Protein AF-A0A0L9UUV7-F1 (afdb_monomer_lite)

Sequence (716 aa):
MICTVKQPAISIRASDVLLRKGSTLASAKSCSLVVPSSHPREKTVRSLLSVQKPLHLSCVGLGNFVRSSVRRERGDLGTCKAYEAERPEVEGADPSEAAKKVKIGIYFATWWALNVVFNIYNKKVLNAYPYPWLTSTLSLACGSLMMLISWATRIAEPPKTDLEFWKTLLPVAVAHTIGHVAATVSMSKVAVSFTHIIKSGEPAFSVLVSRFLLGETFPVPVYLSLIPIIGGCALAAVTELNFNMIGFMGAMISNLAFVFRNIFSKKGMKGKAVSGMNYYACLSMLSLVILTPFAIAVEGPQMWAIGWQAALSQIGPQFIWWVAAQSIFYHLYNQVSYMSLDEISPLTFSIGNTMKRISVIVSSIIIFHTPVQPVNALGAAIAILGTFLYSQQSLKKIEFNELFFVKPDQSFESRQVQRRAFLDFIEIWIENHIGTVLDKFSLKMSTQQDVGDIIDQCVGFATQRFAFKCRMLESLSLKRCRSSKKFKLGQEETMGLKMLVIDHCCFEFDVFNVNALNLQIFKYFGWMKFNNIEIHSPEIEEADLDFAIEYSYDRHGYPLYNLMKNLSIASILTVCSYVLQVIPSGPEQLRMEHDMSVQHLILNASLHEDEFIGIAFFINSCPMLGCLTIQICPKNYLSDCEEPFYFNITRFWADFLGDCECLRSSLEEVEFDGYRGHRNDNLLLEYLIIRGFVLKNISINLMKDDSGTIMESHSR

pLDDT: mean 74.64, std 23.73, range [20.94, 98.12]

Radius of gyration: 33.84 Å; chains: 1; bounding box: 112×63×82 Å

Secondary structure (DSSP, 8-state):
--------------------------------------------PPPP-----------------------------------PPPPP------HHHHHHHHHHHHHHHHHHHHHHHHHHHHHHHHHHS--HHHHHHHHHHHHHHHHHHHHHTTSSPPP---HHHHHHHHHHHHHHHHHHHHHHHHHHHS-HHHHHHHGGGHHHHHHHHHHHHS-----HHHHHHHHHHHHHHHHHHHT-TT--HHHHHHHHHHHHHHHHHHHHHHHHTTT----HHHHHHHHHHHHHHHHHHHHHHHT-HHHHHHHHHHHHHHH-THHHHHHHHHHHHHHHHHHHHHHHHHHS-HHHHHHHHHHHHHHHHHHHHHHHT----HHHHHHHHHHHHHHHHHHHHTTSEEEEEGGGTS-TTS-HHHHHHHHHHHHHHHHHHHHT---SEEEEEEEE-SS--B-HHHHHHHHHHHTTTTTT--SEEEEEEEES-EESS-EEE--SS-----EEEEES-EE-SSEEEEE-TT--EEEEEE----SEEEEE-TT--EEEEEEPP-SS---THHHHHHHHHHTTT-SEEEEEHHHHHHGGGSS-SSS-SS----SEEEEEE---GGGHHHHHHHHHH-TT--EEEEEE----PPS----SS---GGGHHHH-----HHHHHT--EEEEEEE---HHHHHHHHHHHHH-TT--EEEEEE-B-TTS-B------

Organism: Phaseolus angularis (NCBI:txid3914)

InterPro domains:
  IPR004696 Triose phosphate/phosphoenolpyruvate translocator [TIGR00817] (103-398)
  IPR004853 Sugar phosphate transporter domain [PF03151] (103-391)
  IPR006566 FBD domain [PF08387] (660-700)
  IPR037185 Multidrug transporter EmrE superfamily [SSF103481] (145-238)
  IPR050186 Triose Phosphate/Phosphate Translocator [PTHR11132] (103-394)

Structure (mmCIF, N/CA/C/O backbone):
data_AF-A0A0L9UUV7-F1
#
_entry.id   AF-A0A0L9UUV7-F1
#
loop_
_atom_site.group_PDB
_atom_site.id
_atom_site.type_symbol
_atom_site.label_atom_id
_atom_site.label_alt_id
_atom_site.label_comp_id
_atom_site.label_asym_id
_atom_site.label_entity_id
_atom_site.label_seq_id
_atom_site.pdbx_PDB_ins_code
_atom_site.Cartn_x
_atom_site.Cartn_y
_atom_site.Cartn_z
_atom_site.occupancy
_atom_site.B_iso_or_equiv
_atom_site.auth_seq_id
_atom_site.auth_comp_id
_atom_site.auth_asym_id
_atom_site.auth_atom_id
_atom_site.pdbx_PDB_model_num
ATOM 1 N N . MET A 1 1 ? -39.717 -35.948 3.057 1.00 33.91 1 MET A N 1
ATOM 2 C CA . MET A 1 1 ? -39.368 -37.189 2.322 1.00 33.91 1 MET A CA 1
ATOM 3 C C . MET A 1 1 ? -39.571 -36.929 0.833 1.00 33.91 1 MET A C 1
ATOM 5 O O . MET A 1 1 ? -40.305 -35.999 0.527 1.00 33.91 1 MET A O 1
ATOM 9 N N . ILE A 1 2 ? -38.955 -37.722 -0.055 1.00 22.78 2 ILE A N 1
ATOM 10 C CA . ILE A 1 2 ? -38.692 -37.381 -1.475 1.00 22.78 2 ILE A CA 1
ATOM 11 C C . ILE A 1 2 ? -37.610 -36.285 -1.592 1.00 22.78 2 ILE A C 1
ATOM 13 O O . ILE A 1 2 ? -37.494 -35.414 -0.733 1.00 22.78 2 ILE A O 1
ATOM 17 N N . CYS A 1 3 ? -36.748 -36.408 -2.606 1.00 21.23 3 CYS A N 1
ATOM 18 C CA . CYS A 1 3 ? -35.516 -35.640 -2.787 1.00 21.23 3 CYS A CA 1
ATOM 19 C C . CYS A 1 3 ? -35.274 -35.383 -4.282 1.00 21.23 3 CYS A C 1
ATOM 21 O O . CYS A 1 3 ? -35.416 -36.307 -5.082 1.00 21.23 3 CYS A O 1
ATOM 23 N N . THR A 1 4 ? -34.863 -34.166 -4.649 1.00 22.91 4 THR A N 1
ATOM 24 C CA . THR A 1 4 ? -34.360 -33.833 -5.994 1.00 22.91 4 THR A CA 1
ATOM 25 C C . THR A 1 4 ? -33.329 -32.710 -5.928 1.00 22.91 4 THR A C 1
ATOM 27 O O . THR A 1 4 ? -33.643 -31.607 -5.488 1.00 22.91 4 THR A O 1
ATOM 30 N N . VAL A 1 5 ? -32.125 -32.971 -6.437 1.00 25.36 5 VAL A N 1
ATOM 31 C CA . VAL A 1 5 ? -31.080 -31.966 -6.694 1.00 25.36 5 VAL A CA 1
ATOM 32 C C . VAL A 1 5 ? -31.211 -31.457 -8.132 1.00 25.36 5 VAL A C 1
ATOM 34 O O . VAL A 1 5 ? -31.405 -32.268 -9.039 1.00 25.36 5 VAL A O 1
ATOM 37 N N . LYS A 1 6 ? -31.026 -30.149 -8.369 1.00 23.11 6 LYS A N 1
ATOM 38 C CA . LYS A 1 6 ? -30.594 -29.624 -9.679 1.00 23.11 6 LYS A CA 1
ATOM 39 C C . LYS A 1 6 ? -29.918 -28.250 -9.578 1.00 23.11 6 LYS A C 1
ATOM 41 O O . LYS A 1 6 ? -30.150 -27.502 -8.637 1.00 23.11 6 LYS A O 1
ATOM 46 N N . GLN A 1 7 ? -29.046 -27.979 -10.548 1.00 23.72 7 GLN A N 1
ATOM 47 C CA . GLN A 1 7 ? -28.164 -26.806 -10.655 1.00 23.72 7 GLN A CA 1
ATOM 48 C C . GLN A 1 7 ? -28.731 -25.735 -11.636 1.00 23.72 7 GLN A C 1
ATOM 50 O O . GLN A 1 7 ? -29.814 -25.957 -12.182 1.00 23.72 7 GLN A O 1
ATOM 55 N N . PRO A 1 8 ? -28.098 -24.549 -11.807 1.00 42.44 8 PRO A N 1
ATOM 56 C CA . PRO A 1 8 ? -28.836 -23.300 -12.051 1.00 42.44 8 PRO A CA 1
ATOM 57 C C . PRO A 1 8 ? -28.939 -22.809 -13.510 1.00 42.44 8 PRO A C 1
ATOM 59 O O . PRO A 1 8 ? -28.087 -23.082 -14.350 1.00 42.44 8 PRO A O 1
ATOM 62 N N . ALA A 1 9 ? -29.926 -21.934 -13.733 1.00 23.98 9 ALA A N 1
ATOM 63 C CA . ALA A 1 9 ? -29.961 -20.861 -14.737 1.00 23.98 9 ALA A CA 1
ATOM 64 C C . ALA A 1 9 ? -30.677 -19.662 -14.066 1.00 23.98 9 ALA A C 1
ATOM 66 O O . ALA A 1 9 ? -31.674 -19.869 -13.385 1.00 23.98 9 ALA A O 1
ATOM 67 N N . ILE A 1 10 ? -30.145 -18.437 -13.994 1.00 22.31 10 ILE A N 1
ATOM 68 C CA . ILE A 1 10 ? -29.753 -17.479 -15.049 1.00 22.31 10 ILE A CA 1
ATOM 69 C C . ILE A 1 10 ? -30.965 -16.778 -15.714 1.00 22.31 10 ILE A C 1
ATOM 71 O O . ILE A 1 10 ? -31.383 -17.107 -16.819 1.00 22.31 10 ILE A O 1
ATOM 75 N N . SER A 1 11 ? -31.368 -15.670 -15.066 1.00 21.81 11 SER A N 1
ATOM 76 C CA . SER A 1 11 ? -31.617 -14.335 -15.663 1.00 21.81 11 SER A CA 1
ATOM 77 C C . SER A 1 11 ? -33.036 -13.853 -16.056 1.00 21.81 11 SER A C 1
ATOM 79 O O . SER A 1 11 ? -33.953 -14.625 -16.289 1.00 21.81 11 SER A O 1
ATOM 81 N N . ILE A 1 12 ? -33.113 -12.511 -16.179 1.00 23.08 12 ILE A N 1
ATOM 82 C CA . ILE A 1 12 ? -34.121 -11.654 -16.850 1.00 23.08 12 ILE A CA 1
ATOM 83 C C . ILE A 1 12 ? -35.409 -11.291 -16.064 1.00 23.08 12 ILE A C 1
ATOM 85 O O . ILE A 1 12 ? -36.438 -11.946 -16.138 1.00 23.08 12 ILE A O 1
ATOM 89 N N . ARG A 1 13 ? -35.314 -10.137 -15.373 1.00 22.02 13 ARG A N 1
ATOM 90 C CA . ARG A 1 13 ? -36.185 -8.931 -15.466 1.00 22.02 13 ARG A CA 1
ATOM 91 C C . ARG A 1 13 ? -37.682 -9.096 -15.832 1.00 22.02 13 ARG A C 1
ATOM 93 O O . ARG A 1 13 ? -37.973 -9.456 -16.965 1.00 22.02 13 ARG A O 1
ATOM 100 N N . ALA A 1 14 ? -38.574 -8.510 -15.016 1.00 21.98 14 ALA A N 1
ATOM 101 C CA . ALA A 1 14 ? -39.237 -7.202 -15.267 1.00 21.98 14 ALA A CA 1
ATOM 102 C C . ALA A 1 14 ? -40.644 -7.054 -14.626 1.00 21.98 14 ALA A C 1
ATOM 104 O O . ALA A 1 14 ? -41.488 -7.928 -14.763 1.00 21.98 14 ALA A O 1
ATOM 105 N N . SER A 1 15 ? -40.876 -5.873 -14.041 1.00 23.61 15 SER A N 1
ATOM 106 C CA . SER A 1 15 ? -42.116 -5.068 -14.045 1.00 23.61 15 SER A CA 1
ATOM 107 C C . SER A 1 15 ? -43.490 -5.579 -13.557 1.00 23.61 15 SER A C 1
ATOM 109 O O . SER A 1 15 ? -44.216 -6.245 -14.283 1.00 23.61 15 SER A O 1
ATOM 111 N N . ASP A 1 16 ? -43.900 -4.992 -12.420 1.00 23.80 16 ASP A N 1
ATOM 112 C CA . ASP A 1 16 ? -45.055 -4.069 -12.278 1.00 23.80 16 ASP A CA 1
ATOM 113 C C . ASP A 1 16 ? -46.528 -4.548 -12.429 1.00 23.80 16 ASP A C 1
ATOM 115 O O . ASP A 1 16 ? -46.854 -5.632 -12.890 1.00 23.80 16 ASP A O 1
ATOM 119 N N . VAL A 1 17 ? -47.433 -3.619 -12.068 1.00 24.64 17 VAL A N 1
ATOM 120 C CA . VAL A 1 17 ? -48.881 -3.549 -12.387 1.00 24.64 17 VAL A CA 1
ATOM 121 C C . VAL A 1 17 ? -49.870 -4.349 -11.501 1.00 24.64 17 VAL A C 1
ATOM 123 O O . VAL A 1 17 ? -50.477 -5.330 -11.905 1.00 24.64 17 VAL A O 1
ATOM 126 N N . LEU A 1 18 ? -50.135 -3.782 -10.314 1.00 23.86 18 LEU A N 1
ATOM 127 C CA . LEU A 1 18 ? -51.423 -3.146 -9.935 1.00 23.86 18 LEU A CA 1
ATOM 128 C C . LEU A 1 18 ? -52.793 -3.902 -9.960 1.00 23.86 18 LEU A C 1
ATOM 130 O O . LEU A 1 18 ? -53.205 -4.497 -10.944 1.00 23.86 18 LEU A O 1
ATOM 134 N N . LEU A 1 19 ? -53.607 -3.548 -8.940 1.00 24.14 19 LEU A N 1
ATOM 135 C CA . LEU A 1 19 ? -55.070 -3.262 -8.959 1.00 24.14 19 LEU A CA 1
ATOM 136 C C . LEU A 1 19 ? -56.165 -4.349 -8.691 1.00 24.14 19 LEU A C 1
ATOM 138 O O . LEU A 1 19 ? -56.767 -4.897 -9.603 1.00 24.14 19 LEU A O 1
ATOM 142 N N . ARG A 1 20 ? -56.669 -4.295 -7.435 1.00 23.05 20 ARG A N 1
ATOM 143 C CA . ARG A 1 20 ? -58.051 -3.873 -7.019 1.00 23.05 20 ARG A CA 1
ATOM 144 C C . ARG A 1 20 ? -59.244 -4.871 -6.942 1.00 23.05 20 ARG A C 1
ATOM 146 O O . ARG A 1 20 ? -59.660 -5.430 -7.942 1.00 23.05 20 ARG A O 1
ATOM 153 N N . LYS A 1 21 ? -59.969 -4.756 -5.803 1.00 23.98 21 LYS A N 1
ATOM 154 C CA . LYS A 1 21 ? -61.397 -5.104 -5.506 1.00 23.98 21 LYS A CA 1
ATOM 155 C C . LYS A 1 21 ? -61.805 -6.599 -5.576 1.00 23.98 21 LYS A C 1
ATOM 157 O O . LYS A 1 21 ? -61.312 -7.329 -6.413 1.00 23.98 21 LYS A O 1
ATOM 162 N N . GLY A 1 22 ? -62.750 -7.097 -4.761 1.00 23.89 22 GLY A N 1
ATOM 163 C CA . GLY A 1 22 ? -63.426 -6.526 -3.573 1.00 23.89 22 GLY A CA 1
ATOM 164 C C . GLY A 1 22 ? -64.884 -7.014 -3.382 1.00 23.89 22 GLY A C 1
ATOM 165 O O . GLY A 1 22 ? -65.522 -7.333 -4.378 1.00 23.89 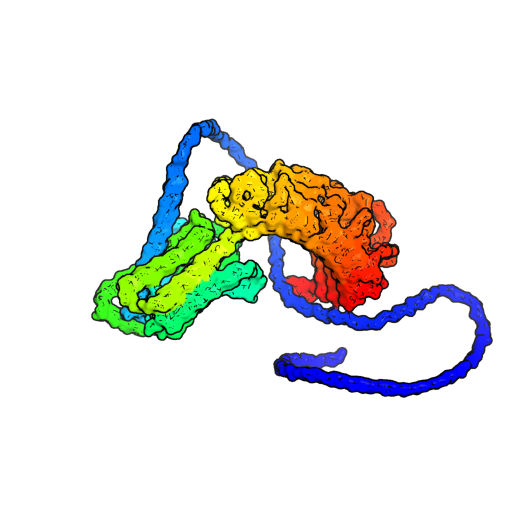22 GLY A O 1
ATOM 166 N N . SER A 1 23 ? -65.422 -6.961 -2.140 1.00 24.38 23 SER A N 1
ATOM 167 C CA . SER A 1 23 ? -66.834 -7.249 -1.712 1.00 24.38 23 SER A CA 1
ATOM 168 C C . SER A 1 23 ? -67.380 -8.678 -1.978 1.00 24.38 23 SER A C 1
ATOM 170 O O . SER A 1 23 ? -66.876 -9.329 -2.878 1.00 24.38 23 SER A O 1
ATOM 172 N N . THR A 1 24 ? -68.390 -9.283 -1.316 1.00 24.44 24 THR A N 1
ATOM 173 C CA . THR A 1 24 ? -69.142 -9.219 -0.010 1.00 24.44 24 THR A CA 1
ATOM 174 C C . THR A 1 24 ? -69.899 -10.596 0.116 1.00 24.44 24 THR A C 1
ATOM 176 O O . THR A 1 24 ? -69.578 -11.479 -0.672 1.00 24.44 24 THR A O 1
ATOM 179 N N . LEU A 1 25 ? -70.854 -10.982 0.996 1.00 24.44 25 LEU A N 1
ATOM 180 C CA . LEU A 1 25 ? -71.700 -10.415 2.079 1.00 24.44 25 LEU A CA 1
ATOM 181 C C . LEU A 1 25 ? -72.246 -11.580 2.978 1.00 24.44 25 LEU A C 1
ATOM 183 O O . LEU A 1 25 ? -72.282 -12.705 2.497 1.00 24.44 25 LEU A O 1
ATOM 187 N N . ALA A 1 26 ? -72.831 -11.278 4.159 1.00 24.34 26 ALA A N 1
ATOM 188 C CA . ALA A 1 26 ? -73.911 -12.050 4.850 1.00 24.34 26 ALA A CA 1
ATOM 189 C C . ALA A 1 26 ? -73.601 -13.467 5.442 1.00 24.34 26 ALA A C 1
ATOM 191 O O . ALA A 1 26 ? -72.656 -14.113 5.020 1.00 24.34 26 ALA A O 1
ATOM 192 N N . SER A 1 27 ? -74.370 -14.055 6.391 1.00 22.86 27 SER A N 1
ATOM 193 C CA . SER A 1 27 ? -75.284 -13.558 7.466 1.00 22.86 27 SER A CA 1
ATOM 194 C C . SER A 1 27 ? -75.764 -14.725 8.391 1.00 22.86 27 SER A C 1
ATOM 196 O O . SER A 1 27 ? -75.700 -15.873 7.972 1.00 22.86 27 SER A O 1
ATOM 198 N N . ALA A 1 28 ? -76.346 -14.405 9.569 1.00 24.47 28 ALA A N 1
ATOM 199 C CA . ALA A 1 28 ? -77.251 -15.226 10.429 1.00 24.47 28 ALA A CA 1
ATOM 200 C C . ALA A 1 28 ? -76.646 -16.421 11.245 1.00 24.47 28 ALA A C 1
ATOM 202 O O . ALA A 1 28 ? -75.932 -17.245 10.696 1.00 24.47 28 ALA A O 1
ATOM 203 N N . LYS A 1 29 ? -76.732 -16.456 12.600 1.00 23.45 29 LYS A N 1
ATOM 204 C CA . LYS A 1 29 ? -77.817 -16.936 13.532 1.00 23.45 29 LYS A CA 1
ATOM 205 C C . LYS A 1 29 ? -77.950 -18.481 13.643 1.00 23.45 29 LYS A C 1
ATOM 207 O O . LYS A 1 29 ? -77.849 -19.140 12.624 1.00 23.45 29 LYS A O 1
ATOM 212 N N . SER A 1 30 ? -78.284 -19.128 14.780 1.00 23.23 30 SER A N 1
ATOM 213 C CA . SER A 1 30 ? -78.363 -18.761 16.226 1.00 23.23 30 SER A CA 1
ATOM 214 C C . SER A 1 30 ? -78.761 -19.989 17.098 1.00 23.23 30 SER A C 1
ATOM 216 O O . SER A 1 30 ? -79.446 -20.859 16.570 1.00 23.23 30 SER A O 1
ATOM 218 N N . CYS A 1 31 ? -78.502 -19.963 18.425 1.00 21.73 31 CYS A N 1
ATOM 219 C CA . CYS A 1 31 ? -79.098 -20.827 19.493 1.00 21.73 31 CYS A CA 1
ATOM 220 C C . CYS A 1 31 ? -78.711 -22.337 19.538 1.00 21.73 31 CYS A C 1
ATOM 222 O O . CYS A 1 31 ? -78.297 -22.879 18.524 1.00 21.73 31 CYS A O 1
ATOM 224 N N . SER A 1 32 ? -78.907 -23.122 20.624 1.00 21.05 32 SER A N 1
ATOM 225 C CA . SER A 1 32 ? -78.735 -22.986 22.110 1.00 21.05 32 SER A CA 1
ATOM 226 C C . SER A 1 32 ? -79.235 -24.282 22.825 1.00 21.05 32 SER A C 1
ATOM 228 O O . SER A 1 32 ? -79.938 -25.034 22.160 1.00 21.05 32 SER A O 1
ATOM 230 N N . LEU A 1 33 ? -79.010 -24.463 24.155 1.00 22.95 33 LEU A N 1
ATOM 231 C CA . LEU A 1 33 ? -79.447 -25.582 25.071 1.00 22.95 33 LEU A CA 1
ATOM 232 C C . LEU A 1 33 ? -78.443 -26.763 25.214 1.00 22.95 33 LEU A C 1
ATOM 234 O O . LEU A 1 33 ? -77.763 -27.072 24.245 1.00 22.95 33 LEU A O 1
ATOM 238 N N . VAL A 1 34 ? -78.313 -27.505 26.338 1.00 23.55 34 VAL A N 1
ATOM 239 C CA . VAL A 1 34 ? -78.544 -27.249 27.794 1.00 23.55 34 VAL A CA 1
ATOM 240 C C . VAL A 1 34 ? -77.685 -28.235 28.640 1.00 23.55 34 VAL A C 1
ATOM 242 O O . VAL A 1 34 ? -77.139 -29.187 28.090 1.00 23.55 34 VAL A O 1
ATOM 245 N N . VAL A 1 35 ? -77.544 -28.021 29.958 1.00 22.27 35 VAL A N 1
ATOM 246 C CA . VAL A 1 35 ? -76.655 -28.782 30.882 1.00 22.27 35 VAL A CA 1
ATOM 247 C C . VAL A 1 35 ? -77.440 -29.711 31.835 1.00 22.27 35 VAL A C 1
ATOM 249 O O . VAL A 1 35 ? -78.547 -29.356 32.239 1.00 22.27 35 VAL A O 1
ATOM 252 N N . PRO A 1 36 ? -76.854 -30.847 32.271 1.00 25.67 36 PRO A N 1
ATOM 253 C CA . PRO A 1 36 ? -76.901 -31.235 33.692 1.00 25.67 36 PRO A CA 1
ATOM 254 C C . PRO A 1 36 ? -75.514 -31.559 34.303 1.00 25.67 36 PRO A C 1
ATOM 256 O O . PRO A 1 36 ? -74.501 -31.648 33.615 1.00 25.67 36 PRO A O 1
ATOM 259 N N . SER A 1 37 ? -75.467 -31.672 35.634 1.00 21.55 37 SER A N 1
ATOM 260 C CA . SER A 1 37 ? -74.282 -31.455 36.485 1.00 21.55 37 SER A CA 1
ATOM 261 C C . SER A 1 37 ? -73.546 -32.700 37.011 1.00 21.55 37 SER A C 1
ATOM 263 O O . SER A 1 37 ? -74.198 -33.641 37.457 1.00 21.55 37 SER A O 1
ATOM 265 N N . SER A 1 38 ? -72.223 -32.587 37.211 1.00 23.16 38 SER A N 1
ATOM 266 C CA . SER A 1 38 ? -71.515 -33.184 38.368 1.00 23.16 38 SER A CA 1
ATOM 267 C C . SER A 1 38 ? -70.151 -32.514 38.639 1.00 23.16 38 SER A C 1
ATOM 269 O O . SER A 1 38 ? -69.348 -32.353 37.723 1.00 23.16 38 SER A O 1
ATOM 271 N N . HIS A 1 39 ? -69.873 -32.159 39.897 1.00 23.72 39 HIS A N 1
ATOM 272 C CA . HIS A 1 39 ? -68.614 -31.578 40.409 1.00 23.72 39 HIS A CA 1
ATOM 273 C C . HIS A 1 39 ? -67.794 -32.632 41.202 1.00 23.72 39 HIS A C 1
ATOM 275 O O . HIS A 1 39 ? -68.376 -33.640 41.601 1.00 23.72 39 HIS A O 1
ATOM 281 N N . PRO A 1 40 ? -66.535 -32.365 41.625 1.00 35.56 40 PRO A N 1
ATOM 282 C CA . PRO A 1 40 ? -65.470 -31.579 40.975 1.00 35.56 40 PRO A CA 1
ATOM 283 C C . PRO A 1 40 ? -64.061 -32.232 41.087 1.00 35.56 40 PRO A C 1
ATOM 285 O O . PRO A 1 40 ? -63.815 -33.035 41.986 1.00 35.56 40 PRO A O 1
ATOM 288 N N . ARG A 1 41 ? -63.073 -31.761 40.302 1.00 21.89 41 ARG A N 1
ATOM 289 C CA . ARG A 1 41 ? -61.694 -31.528 40.801 1.00 21.89 41 ARG A CA 1
ATOM 290 C C . ARG A 1 41 ? -60.852 -30.632 39.876 1.00 21.89 41 ARG A C 1
ATOM 292 O O . ARG A 1 41 ? -61.107 -30.519 38.684 1.00 21.89 41 ARG A O 1
ATOM 299 N N . GLU A 1 42 ? -59.892 -29.969 40.511 1.00 23.45 42 GLU A N 1
ATOM 300 C CA . GLU A 1 42 ? -58.816 -29.097 40.000 1.00 23.45 42 GLU A CA 1
ATOM 301 C C . GLU A 1 42 ? -57.889 -29.800 38.972 1.00 23.45 42 GLU A C 1
ATOM 303 O O . GLU A 1 42 ? -57.904 -31.026 38.928 1.00 23.45 42 GLU A O 1
ATOM 308 N N . LYS A 1 43 ? -57.002 -29.188 38.157 1.00 21.86 43 LYS A N 1
ATOM 309 C CA . LYS A 1 43 ? -56.458 -27.816 37.888 1.00 21.86 43 LYS A CA 1
ATOM 310 C C . LYS A 1 43 ? -55.704 -27.921 36.520 1.00 21.86 43 LYS A C 1
ATOM 312 O O . LYS A 1 43 ? -55.369 -29.039 36.144 1.00 21.86 43 LYS A O 1
ATOM 317 N N . THR A 1 44 ? -55.365 -26.927 35.682 1.00 23.03 44 THR A N 1
ATOM 318 C CA . THR A 1 44 ? -55.431 -25.443 35.629 1.00 23.03 44 THR A CA 1
ATOM 319 C C . THR A 1 44 ? -55.604 -25.024 34.142 1.00 23.03 44 THR A C 1
ATOM 321 O O . THR A 1 44 ? -55.313 -25.818 33.249 1.00 23.03 44 THR A O 1
ATOM 324 N N . VAL A 1 45 ? -56.037 -23.791 33.838 1.00 22.06 45 VAL A N 1
ATOM 325 C CA . VAL A 1 45 ? -56.207 -23.277 32.455 1.00 22.06 45 VAL A CA 1
ATOM 326 C C . VAL A 1 45 ? -54.883 -22.808 31.821 1.00 22.06 45 VAL A C 1
ATOM 328 O O . VAL A 1 45 ? -54.112 -22.094 32.456 1.00 22.06 45 VAL A O 1
ATOM 331 N N . ARG A 1 46 ? -54.660 -23.140 30.537 1.00 21.36 46 ARG A N 1
ATOM 332 C CA . ARG A 1 46 ? -53.685 -22.471 29.649 1.00 21.36 46 ARG A CA 1
ATOM 333 C C . ARG A 1 46 ? -54.380 -21.354 28.865 1.00 21.36 46 ARG A C 1
ATOM 335 O O . ARG A 1 46 ? -55.373 -21.628 28.193 1.00 21.36 46 ARG A O 1
ATOM 342 N N . SER A 1 47 ? -53.840 -20.139 28.878 1.00 23.69 47 SER A N 1
ATOM 343 C CA . SER A 1 47 ? -54.220 -19.074 27.942 1.00 23.69 47 SER A CA 1
ATOM 344 C C . SER A 1 47 ? -53.400 -19.184 26.651 1.00 23.69 47 SER A C 1
ATOM 346 O O . SER A 1 47 ? -52.174 -19.139 26.674 1.00 23.69 47 SER A O 1
ATOM 348 N N . LEU A 1 48 ? -54.083 -19.320 25.513 1.00 21.91 48 LEU A N 1
ATOM 349 C CA . LEU A 1 48 ? -53.489 -19.179 24.183 1.00 21.91 48 LEU A CA 1
ATOM 350 C C . LEU A 1 48 ? -53.725 -17.749 23.692 1.00 21.91 48 LEU A C 1
ATOM 352 O O . LEU A 1 48 ? -54.875 -17.332 23.559 1.00 21.91 48 LEU A O 1
ATOM 356 N N . LEU A 1 49 ? -52.650 -17.027 23.379 1.00 23.14 49 LEU A N 1
ATOM 357 C CA . LEU A 1 49 ? -52.698 -15.802 22.583 1.00 23.14 49 LEU A CA 1
ATOM 358 C C . LEU A 1 49 ? -51.917 -16.033 21.290 1.00 23.14 49 LEU A C 1
ATOM 360 O O . LEU A 1 49 ? -50.817 -16.577 21.303 1.00 23.14 49 LEU A O 1
ATOM 364 N N . SER A 1 50 ? -52.530 -15.663 20.168 1.00 23.95 50 SER A N 1
ATOM 365 C CA . SER A 1 50 ? -51.976 -15.842 18.828 1.00 23.95 50 SER A CA 1
ATOM 366 C C . SER A 1 50 ? -51.563 -14.490 18.264 1.00 23.95 50 SER A C 1
ATOM 368 O O . SER A 1 50 ? -52.383 -13.576 18.194 1.00 23.95 50 SER A O 1
ATOM 370 N N . VAL A 1 51 ? -50.310 -14.386 17.826 1.00 26.62 51 VAL A N 1
ATOM 371 C CA . VAL A 1 51 ? -49.801 -13.257 17.042 1.00 26.62 51 VAL A CA 1
ATOM 372 C C . VAL A 1 51 ? -49.335 -13.805 15.696 1.00 26.62 51 VAL A C 1
ATOM 374 O O . VAL A 1 51 ? -48.584 -14.777 15.642 1.00 26.62 51 VAL A O 1
ATOM 377 N N . GLN A 1 52 ? -49.816 -13.216 14.600 1.00 25.45 52 GLN A N 1
ATOM 378 C CA . GLN A 1 52 ? -49.467 -13.622 13.238 1.00 25.45 52 GLN A CA 1
ATOM 379 C C . GLN A 1 52 ? -48.651 -12.538 12.528 1.00 25.45 52 GLN A C 1
ATOM 381 O O . GLN A 1 52 ? -49.203 -11.494 12.176 1.00 25.45 52 GLN A O 1
ATOM 386 N N . LYS A 1 53 ? -47.388 -12.849 12.214 1.00 26.36 53 LYS A N 1
ATOM 387 C CA . LYS A 1 53 ? -46.719 -12.572 10.924 1.00 26.36 53 LYS A CA 1
ATOM 388 C C . LYS A 1 53 ? -45.350 -13.277 10.878 1.00 26.36 53 LYS A C 1
ATOM 390 O O . LYS A 1 53 ? -44.770 -13.504 11.935 1.00 26.36 53 LYS A O 1
ATOM 395 N N . PRO A 1 54 ? -44.861 -13.686 9.692 1.00 28.42 54 PRO A N 1
ATOM 396 C CA . PRO A 1 54 ? -43.623 -14.452 9.574 1.00 28.42 54 PRO A CA 1
ATOM 397 C C . PRO A 1 54 ? -42.380 -13.553 9.527 1.00 28.42 54 PRO A C 1
ATOM 399 O O . PRO A 1 54 ? -42.341 -12.576 8.781 1.00 28.42 54 PRO A O 1
ATOM 402 N N . LEU A 1 55 ? -41.349 -13.948 10.273 1.00 25.44 55 LEU A N 1
ATOM 403 C CA . LEU A 1 55 ? -39.989 -13.412 10.186 1.00 25.44 55 LEU A CA 1
ATOM 404 C C . LEU A 1 55 ? -39.197 -14.139 9.087 1.00 25.44 55 LEU A C 1
ATOM 406 O O . LEU A 1 55 ? -39.381 -15.339 8.874 1.00 25.44 55 LEU A O 1
ATOM 410 N N . HIS A 1 56 ? -38.307 -13.422 8.397 1.00 24.80 56 HIS A N 1
ATOM 411 C CA . HIS A 1 56 ? -37.494 -13.951 7.297 1.00 24.80 56 HIS A CA 1
ATOM 412 C C . HIS A 1 56 ? -36.018 -14.079 7.703 1.00 24.80 56 HIS A C 1
ATOM 414 O O . HIS A 1 56 ? -35.253 -13.129 7.583 1.00 24.80 56 HIS A O 1
ATOM 420 N N . LEU A 1 57 ? -35.600 -15.278 8.118 1.00 24.84 57 LEU A N 1
ATOM 421 C CA . LEU A 1 57 ? -34.179 -15.601 8.287 1.00 24.84 57 LEU A CA 1
ATOM 422 C C . LEU A 1 57 ? -33.499 -15.810 6.923 1.00 24.84 57 LEU A C 1
ATOM 424 O O . LEU A 1 57 ? -34.039 -16.480 6.039 1.00 24.84 57 LEU A O 1
ATOM 428 N N . SER A 1 58 ? -32.261 -15.332 6.789 1.00 23.70 58 SER A N 1
ATOM 429 C CA . SER A 1 58 ? -31.347 -15.704 5.703 1.00 23.70 58 SER A CA 1
ATOM 430 C C . SER A 1 58 ? -29.907 -15.676 6.205 1.00 23.70 58 SER A C 1
ATOM 432 O O . SER A 1 58 ? -29.539 -14.731 6.890 1.00 23.70 58 SER A O 1
ATOM 434 N N . CYS A 1 59 ? -29.090 -16.676 5.861 1.00 23.14 59 CYS A N 1
ATOM 435 C CA . CYS A 1 59 ? -27.728 -16.793 6.385 1.00 23.14 59 CYS A CA 1
ATOM 436 C C . CYS A 1 59 ? -26.713 -17.111 5.272 1.00 23.14 59 CYS A C 1
ATOM 438 O O . CYS A 1 59 ? -26.918 -18.022 4.470 1.00 23.14 59 CYS A O 1
ATOM 440 N N . VAL A 1 60 ? -25.591 -16.387 5.255 1.00 25.03 60 VAL A N 1
ATOM 441 C CA . VAL A 1 60 ? -24.453 -16.529 4.318 1.00 25.03 60 VAL A CA 1
ATOM 442 C C . VAL A 1 60 ? -23.165 -16.683 5.146 1.00 25.03 60 VAL A C 1
ATOM 444 O O . VAL A 1 60 ? -23.179 -16.382 6.339 1.00 25.03 60 VAL A O 1
ATOM 447 N N . GLY A 1 61 ? -22.062 -17.234 4.622 1.00 23.73 61 GLY A N 1
ATOM 448 C CA . GLY A 1 61 ? -20.835 -17.335 5.430 1.00 23.73 61 GLY A CA 1
ATOM 449 C C . GLY A 1 61 ? -19.555 -17.812 4.742 1.00 23.73 61 GLY A C 1
ATOM 450 O O . GLY A 1 61 ? -19.591 -18.336 3.634 1.00 23.73 61 GLY A O 1
ATOM 451 N N . LEU A 1 62 ? -18.466 -17.592 5.484 1.00 23.59 62 LEU A N 1
ATOM 452 C CA . LEU A 1 62 ? -17.052 -18.016 5.430 1.00 23.59 62 LEU A CA 1
ATOM 453 C C . LEU A 1 62 ? -16.536 -17.672 6.866 1.00 23.59 62 LEU A C 1
ATOM 455 O O . LEU A 1 62 ? -17.021 -16.687 7.419 1.00 23.59 62 LEU A O 1
ATOM 459 N N . GLY A 1 63 ? -15.667 -18.390 7.591 1.00 24.64 63 GLY A N 1
ATOM 460 C CA . GLY A 1 63 ? -14.588 -19.323 7.229 1.00 24.64 63 GLY A CA 1
ATOM 461 C C . GLY A 1 63 ? -13.288 -18.540 6.961 1.00 24.64 63 GLY A C 1
ATOM 462 O O . GLY A 1 63 ? -13.295 -17.694 6.070 1.00 24.64 63 GLY A O 1
ATOM 463 N N . ASN A 1 64 ? -12.138 -18.726 7.628 1.00 25.12 64 ASN A N 1
ATOM 464 C CA . ASN A 1 64 ? -11.638 -19.712 8.617 1.00 25.12 64 ASN A CA 1
ATOM 465 C C . ASN A 1 64 ? -10.332 -19.134 9.239 1.00 25.12 64 ASN A C 1
ATOM 467 O O . ASN A 1 64 ? -9.624 -18.465 8.482 1.00 25.12 64 ASN A O 1
ATOM 471 N N . PHE A 1 65 ? -9.947 -19.407 10.503 1.00 20.94 65 PHE A N 1
ATOM 472 C CA . PHE A 1 65 ? -8.521 -19.665 10.845 1.00 20.94 65 PHE A CA 1
ATOM 473 C C . PHE A 1 65 ? -8.242 -20.267 12.247 1.00 20.94 65 PHE A C 1
ATOM 475 O O . PHE A 1 65 ? -8.242 -19.578 13.270 1.00 20.94 65 PHE A O 1
ATOM 482 N N . VAL A 1 66 ? -7.801 -21.531 12.254 1.00 25.27 66 VAL A N 1
ATOM 483 C CA . VAL A 1 66 ? -7.354 -22.301 13.437 1.00 25.27 66 VAL A CA 1
ATOM 484 C C . VAL A 1 66 ? -6.025 -21.801 14.044 1.00 25.27 66 VAL A C 1
ATOM 486 O O . VAL A 1 66 ? -5.112 -21.363 13.340 1.00 25.27 66 VAL A O 1
ATOM 489 N N . ARG A 1 67 ? -5.861 -21.972 15.368 1.00 22.06 67 ARG A N 1
ATOM 490 C CA . ARG A 1 67 ? -4.630 -21.715 16.149 1.00 22.06 67 ARG A CA 1
ATOM 491 C C . ARG A 1 67 ? -4.133 -22.984 16.862 1.00 22.06 67 ARG A C 1
ATOM 493 O O . ARG A 1 67 ? -4.933 -23.711 17.440 1.00 22.06 67 ARG A O 1
ATOM 500 N N . SER A 1 68 ? -2.816 -23.207 16.907 1.00 21.34 68 SER A N 1
ATOM 501 C CA . SER A 1 68 ? -2.172 -24.283 17.686 1.00 21.34 68 SER A CA 1
ATOM 502 C C . SER A 1 68 ? -1.310 -23.749 18.846 1.00 21.34 68 SER A C 1
ATOM 504 O O . SER A 1 68 ? -1.005 -22.557 18.928 1.00 21.34 68 SER A O 1
ATOM 506 N N . SER A 1 69 ? -0.966 -24.629 19.791 1.00 22.31 69 SER A N 1
ATOM 507 C CA . SER A 1 69 ? -0.316 -24.321 21.075 1.00 22.31 69 SER A CA 1
ATOM 508 C C . SER A 1 69 ? 1.001 -25.092 21.267 1.00 22.31 69 SER A C 1
ATOM 510 O O . SER A 1 69 ? 1.259 -26.030 20.519 1.00 22.31 69 SER A O 1
ATOM 512 N N . VAL A 1 70 ? 1.812 -24.712 22.276 1.00 22.77 70 VAL A N 1
ATOM 513 C CA . VAL A 1 70 ? 2.412 -25.598 23.318 1.00 22.77 70 VAL A CA 1
ATOM 514 C C . VAL A 1 70 ? 3.537 -24.897 24.124 1.00 22.77 70 VAL A C 1
ATOM 516 O O . VAL A 1 70 ? 4.433 -24.298 23.548 1.00 22.77 70 VAL A O 1
ATOM 519 N N . ARG A 1 71 ? 3.444 -25.035 25.463 1.00 21.25 71 ARG A N 1
ATOM 520 C CA . ARG A 1 71 ? 4.428 -24.967 26.588 1.00 21.25 71 ARG A CA 1
ATOM 521 C C . ARG A 1 71 ? 5.594 -23.944 26.666 1.00 21.25 71 ARG A C 1
ATOM 523 O O . ARG A 1 71 ? 6.143 -23.444 25.698 1.00 21.25 71 ARG A O 1
ATOM 530 N N . ARG A 1 72 ? 5.984 -23.698 27.930 1.00 21.64 72 ARG A N 1
ATOM 531 C CA . ARG A 1 72 ? 7.193 -23.006 28.425 1.00 21.64 72 ARG A CA 1
ATOM 532 C C . ARG A 1 72 ? 8.082 -24.007 29.178 1.00 21.64 72 ARG A C 1
ATOM 534 O O . ARG A 1 72 ? 7.533 -24.912 29.802 1.00 21.64 72 ARG A O 1
ATOM 541 N N . GLU A 1 73 ? 9.381 -23.727 29.268 1.00 23.02 73 GLU A N 1
ATOM 542 C CA . GLU A 1 73 ? 10.279 -24.197 30.345 1.00 23.02 73 GLU A CA 1
ATOM 543 C C . GLU A 1 73 ? 11.081 -23.006 30.923 1.00 23.02 73 GLU A C 1
ATOM 545 O O . GLU A 1 73 ? 10.868 -21.865 30.498 1.00 23.02 73 GLU A O 1
ATOM 550 N N . ARG A 1 74 ? 11.895 -23.220 31.971 1.00 23.70 74 ARG A N 1
ATOM 551 C CA . ARG A 1 74 ? 12.396 -22.155 32.867 1.00 23.70 74 ARG A CA 1
ATOM 552 C C . ARG A 1 74 ? 13.781 -22.485 33.454 1.00 23.70 74 ARG A C 1
ATOM 554 O O . ARG A 1 74 ? 13.972 -23.595 33.932 1.00 23.70 74 ARG A O 1
ATOM 561 N N . GLY A 1 75 ? 14.679 -21.497 33.489 1.00 22.62 75 GLY A N 1
ATOM 562 C CA . GLY A 1 75 ? 16.063 -21.588 33.996 1.00 22.62 75 GLY A CA 1
ATOM 563 C C . GLY A 1 75 ? 17.046 -20.943 33.000 1.00 22.62 75 GLY A C 1
ATOM 564 O O . GLY A 1 75 ? 16.761 -20.946 31.807 1.00 22.62 75 GLY A O 1
ATOM 565 N N . ASP A 1 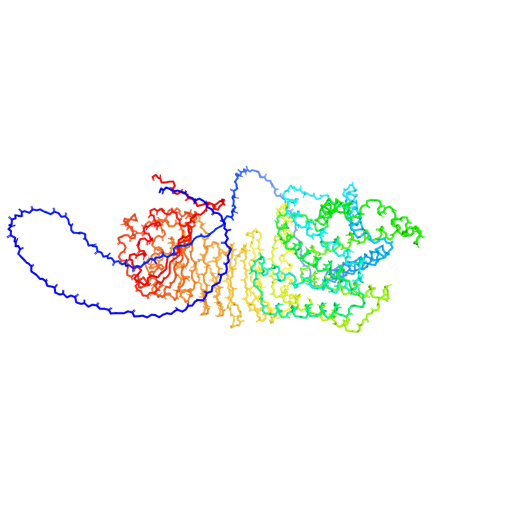76 ? 18.167 -20.332 33.392 1.00 23.47 76 ASP A N 1
ATOM 566 C CA . ASP A 1 76 ? 18.728 -20.145 34.743 1.00 23.47 76 ASP A CA 1
ATOM 567 C C . ASP A 1 76 ? 19.483 -18.788 34.865 1.00 23.47 76 ASP A C 1
ATOM 569 O O . ASP A 1 76 ? 19.481 -17.983 33.930 1.00 23.47 76 ASP A O 1
ATOM 573 N N . LEU A 1 77 ? 20.061 -18.493 36.033 1.00 26.14 77 LEU A N 1
ATOM 574 C CA . LEU A 1 77 ? 20.573 -17.181 36.458 1.00 26.14 77 LEU A CA 1
ATOM 575 C C . LEU A 1 77 ? 22.001 -16.854 35.949 1.00 26.14 77 LEU A C 1
ATOM 577 O O . LEU A 1 77 ? 22.870 -17.721 35.925 1.00 26.14 77 LEU A O 1
ATOM 581 N N . GLY A 1 78 ? 22.283 -15.581 35.612 1.00 25.23 78 GLY A N 1
ATOM 582 C CA . GLY A 1 78 ? 23.583 -15.148 35.061 1.00 25.23 78 GLY A CA 1
ATOM 583 C C . GLY A 1 78 ? 24.004 -13.709 35.415 1.00 25.23 78 GLY A C 1
ATOM 584 O O . GLY A 1 78 ? 23.564 -12.754 34.790 1.00 25.23 78 GLY A O 1
ATOM 585 N N . THR A 1 79 ? 24.883 -13.596 36.414 1.00 23.17 79 THR A N 1
ATOM 586 C CA . THR A 1 79 ? 25.613 -12.423 36.962 1.00 23.17 79 THR A CA 1
ATOM 587 C C . THR A 1 79 ? 25.808 -11.151 36.110 1.00 23.17 79 THR A C 1
ATOM 589 O O . THR A 1 79 ? 26.267 -11.205 34.971 1.00 23.17 79 THR A O 1
ATOM 592 N N . CYS A 1 80 ? 25.647 -9.990 36.759 1.00 22.20 80 CYS A N 1
ATOM 593 C CA . CYS A 1 80 ? 25.906 -8.646 36.225 1.00 22.20 80 CYS A CA 1
ATOM 594 C C . CYS A 1 80 ? 27.401 -8.298 36.044 1.00 22.20 80 CYS A C 1
ATOM 596 O O . CYS A 1 80 ? 28.255 -8.759 36.802 1.00 22.20 80 CYS A O 1
ATOM 598 N N . LYS A 1 81 ? 27.683 -7.326 35.163 1.00 25.34 81 LYS A N 1
ATOM 599 C CA . LYS A 1 81 ? 28.809 -6.380 35.289 1.00 25.34 81 LYS A CA 1
ATOM 600 C C . LYS A 1 81 ? 28.323 -4.967 34.966 1.00 25.34 81 LYS A C 1
ATOM 602 O O . LYS A 1 81 ? 27.532 -4.797 34.045 1.00 25.34 81 LYS A O 1
ATOM 607 N N . ALA A 1 82 ? 28.784 -3.980 35.729 1.00 23.67 82 ALA A N 1
ATOM 608 C CA . ALA A 1 82 ? 28.518 -2.567 35.473 1.00 23.67 82 ALA A CA 1
ATOM 609 C C . ALA A 1 82 ? 29.628 -1.945 34.609 1.00 23.67 82 ALA A C 1
ATOM 611 O O . ALA A 1 82 ? 30.757 -2.438 34.598 1.00 23.67 82 ALA A O 1
ATOM 612 N N . TYR A 1 83 ? 29.304 -0.842 33.937 1.00 26.11 83 TYR A N 1
ATOM 613 C CA . TYR A 1 83 ? 30.272 0.116 33.409 1.00 26.11 83 TYR A CA 1
ATOM 614 C C . TYR A 1 83 ? 29.770 1.538 33.697 1.00 26.11 83 TYR A C 1
ATOM 616 O O . TYR A 1 83 ? 28.587 1.728 33.988 1.00 26.11 83 TYR A O 1
ATOM 624 N N . GLU A 1 84 ? 30.684 2.501 33.723 1.00 27.08 84 GLU A N 1
ATOM 625 C CA . GLU A 1 84 ? 30.487 3.795 34.380 1.00 27.08 84 GLU A CA 1
ATOM 626 C C . GLU A 1 84 ? 29.799 4.839 33.484 1.00 27.08 84 GLU A C 1
ATOM 628 O O . GLU A 1 84 ? 29.666 4.663 32.272 1.00 27.08 84 GLU A O 1
ATOM 633 N N . ALA A 1 85 ? 29.315 5.919 34.104 1.00 23.52 85 ALA A N 1
ATOM 634 C CA . ALA A 1 85 ? 28.604 7.001 33.431 1.00 23.52 85 ALA A CA 1
ATOM 635 C C . ALA A 1 85 ? 29.503 8.233 33.261 1.00 23.52 85 ALA A C 1
ATOM 637 O O . ALA A 1 85 ? 30.015 8.771 34.245 1.00 23.52 85 ALA A O 1
ATOM 638 N N . GLU A 1 86 ? 29.628 8.721 32.027 1.00 25.33 86 GLU A N 1
ATOM 639 C CA . GLU A 1 86 ? 30.248 10.013 31.721 1.00 25.33 86 GLU A CA 1
ATOM 640 C C . GLU A 1 86 ? 29.191 11.127 31.611 1.00 25.33 86 GLU A C 1
ATOM 642 O O . GLU A 1 86 ? 27.995 10.873 31.441 1.00 25.33 86 GLU A O 1
ATOM 647 N N . ARG A 1 87 ? 29.623 12.381 31.785 1.00 25.22 87 ARG A N 1
ATOM 648 C CA . ARG A 1 87 ? 28.742 13.561 31.825 1.00 25.22 87 ARG A CA 1
ATOM 649 C C . ARG A 1 87 ? 28.450 14.105 30.419 1.00 25.22 87 ARG A C 1
ATOM 651 O O . ARG A 1 87 ? 29.315 14.005 29.555 1.00 25.22 87 ARG A O 1
ATOM 658 N N . PRO A 1 88 ? 27.296 14.763 30.204 1.00 25.73 88 PRO A N 1
ATOM 659 C CA . PRO A 1 88 ? 27.073 15.558 29.002 1.00 25.73 88 PRO A CA 1
ATOM 660 C C . PRO A 1 88 ? 27.888 16.861 29.047 1.00 25.73 88 PRO A C 1
ATOM 662 O O . PRO A 1 88 ? 27.915 17.539 30.077 1.00 25.73 88 PRO A O 1
ATOM 665 N N . GLU A 1 89 ? 28.482 17.244 27.916 1.00 24.59 89 GLU A N 1
ATOM 666 C CA . GLU A 1 89 ? 29.007 18.595 27.691 1.00 24.59 89 GLU A CA 1
ATOM 667 C C . GLU A 1 89 ? 28.184 19.342 26.628 1.00 24.59 89 GLU A C 1
ATOM 669 O O . GLU A 1 89 ? 27.768 18.774 25.623 1.00 24.59 89 GLU A O 1
ATOM 674 N N . VAL A 1 90 ? 27.952 20.618 26.946 1.00 29.16 90 VAL A N 1
ATOM 675 C CA . VAL A 1 90 ? 27.399 21.773 26.209 1.00 29.16 90 VAL A CA 1
ATOM 676 C C . VAL A 1 90 ? 27.007 21.607 24.726 1.00 29.16 90 VAL A C 1
ATOM 678 O O . VAL A 1 90 ? 27.771 21.145 23.885 1.00 29.16 90 VAL A O 1
ATOM 681 N N . GLU A 1 91 ? 25.830 22.151 24.402 1.00 37.31 91 GLU A N 1
ATOM 682 C CA . GLU A 1 91 ? 25.231 22.217 23.065 1.00 37.31 91 GLU A CA 1
ATOM 683 C C . GLU A 1 91 ? 26.119 22.886 21.995 1.00 37.31 91 GLU A C 1
ATOM 685 O O . GLU A 1 91 ? 26.607 24.008 22.152 1.00 37.31 91 GLU A O 1
ATOM 690 N N . GLY A 1 92 ? 26.211 22.236 20.835 1.00 28.05 92 GLY A N 1
ATOM 691 C CA . GLY A 1 92 ? 26.687 22.807 19.576 1.00 28.05 92 GLY A CA 1
ATOM 692 C C . GLY A 1 92 ? 25.942 22.154 18.410 1.00 28.05 92 GLY A C 1
ATOM 693 O O . GLY A 1 92 ? 25.590 20.980 18.489 1.00 28.05 92 GLY A O 1
ATOM 694 N N . ALA A 1 93 ? 25.654 22.905 17.341 1.00 36.97 93 ALA A N 1
ATOM 695 C CA . ALA A 1 93 ? 24.819 22.413 16.239 1.00 36.97 93 ALA A CA 1
ATOM 696 C C . ALA A 1 93 ? 25.444 21.180 15.551 1.00 36.97 93 ALA A C 1
ATOM 698 O O . ALA A 1 93 ? 26.515 21.273 14.949 1.00 36.97 93 ALA A O 1
ATOM 699 N N . ASP A 1 94 ? 24.766 20.035 15.655 1.00 33.19 94 ASP A N 1
ATOM 700 C CA . ASP A 1 94 ? 25.358 18.712 15.434 1.00 33.19 94 ASP A CA 1
ATOM 701 C C . ASP A 1 94 ? 25.739 18.435 13.955 1.00 33.19 94 ASP A C 1
ATOM 703 O O . ASP A 1 94 ? 24.862 18.386 13.081 1.00 33.19 94 ASP A O 1
ATOM 707 N N . PRO A 1 95 ? 27.028 18.171 13.641 1.00 39.16 95 PRO A N 1
ATOM 708 C CA . PRO A 1 95 ? 27.467 17.738 12.311 1.00 39.16 95 PRO A CA 1
ATOM 709 C C . PRO A 1 95 ? 26.770 16.467 11.787 1.00 39.16 95 PRO A C 1
ATOM 711 O O . PRO A 1 95 ? 26.676 16.275 10.569 1.00 39.16 95 PRO A O 1
ATOM 714 N N . SER A 1 96 ? 26.262 15.609 12.681 1.00 56.41 96 SER A N 1
ATOM 715 C CA . SER A 1 96 ? 25.529 14.375 12.366 1.00 56.41 96 SER A CA 1
ATOM 716 C C . SER A 1 96 ? 24.300 14.631 11.487 1.00 56.41 96 SER A C 1
ATOM 718 O O . SER A 1 96 ? 24.086 13.935 10.493 1.00 56.41 96 SER A O 1
ATOM 720 N N . GLU A 1 97 ? 23.529 15.681 11.783 1.00 45.09 97 GLU A N 1
ATOM 721 C CA . GLU A 1 97 ? 22.326 16.078 11.035 1.00 45.09 97 GLU A CA 1
ATOM 722 C C . GLU A 1 97 ? 22.649 16.407 9.567 1.00 45.09 97 GLU A C 1
ATOM 724 O O . GLU A 1 97 ? 21.983 15.929 8.640 1.00 45.09 97 GLU A O 1
ATOM 729 N N . ALA A 1 98 ? 23.712 17.182 9.336 1.00 54.84 98 ALA A N 1
ATOM 730 C CA . ALA A 1 98 ? 24.169 17.532 7.994 1.00 54.84 98 ALA A CA 1
ATOM 731 C C . ALA A 1 98 ? 24.704 16.299 7.244 1.00 54.84 98 ALA A C 1
ATOM 733 O O . ALA A 1 98 ? 24.311 16.052 6.100 1.00 54.84 98 ALA A O 1
ATOM 734 N N . ALA A 1 99 ? 25.531 15.478 7.901 1.00 67.62 99 ALA A N 1
ATOM 735 C CA . ALA A 1 99 ? 26.063 14.243 7.329 1.00 67.62 99 ALA A CA 1
ATOM 736 C C . ALA A 1 99 ? 24.948 13.251 6.943 1.00 67.62 99 ALA A C 1
ATOM 738 O O . ALA A 1 99 ? 24.981 12.672 5.856 1.00 67.62 99 ALA A O 1
ATOM 739 N N . LYS A 1 100 ? 23.913 13.106 7.780 1.00 66.50 100 LYS A N 1
ATOM 740 C CA . LYS A 1 100 ? 22.734 12.258 7.536 1.00 66.50 100 LYS A CA 1
ATOM 741 C C . LYS A 1 100 ? 21.923 12.747 6.331 1.00 66.50 100 LYS A C 1
ATOM 743 O O . LYS A 1 100 ? 21.566 11.944 5.467 1.00 66.50 100 LYS A O 1
ATOM 748 N N . LYS A 1 101 ? 21.703 14.062 6.210 1.00 68.81 101 LYS A N 1
ATOM 749 C CA . LYS A 1 101 ? 21.029 14.680 5.051 1.00 68.81 101 LYS A CA 1
ATOM 750 C C . LYS A 1 101 ? 21.831 14.489 3.755 1.00 68.81 101 LYS A C 1
ATOM 752 O O . LYS A 1 101 ? 21.244 14.131 2.732 1.00 68.81 101 LYS A O 1
ATOM 757 N N . VAL A 1 102 ? 23.161 14.613 3.800 1.00 77.94 102 VAL A N 1
ATOM 758 C CA . VAL A 1 102 ? 24.047 14.317 2.655 1.00 77.94 102 VAL A CA 1
ATOM 759 C C . VAL A 1 102 ? 24.036 12.825 2.288 1.00 77.94 102 VAL A C 1
ATOM 761 O O . VAL A 1 102 ? 23.872 12.507 1.111 1.00 77.94 102 VAL A O 1
ATOM 764 N N . LYS A 1 103 ? 24.116 11.901 3.261 1.00 75.00 103 LYS A N 1
ATOM 765 C CA . LYS A 1 103 ? 24.016 10.439 3.043 1.00 75.00 103 LYS A CA 1
ATOM 766 C C . LYS A 1 103 ? 22.737 10.078 2.275 1.00 75.00 103 LYS A C 1
ATOM 768 O O . LYS A 1 103 ? 22.788 9.360 1.278 1.00 75.00 103 LYS A O 1
ATOM 773 N N . ILE A 1 104 ? 21.599 10.632 2.700 1.00 74.38 104 ILE A N 1
ATOM 774 C CA . ILE A 1 104 ? 20.291 10.436 2.054 1.00 74.38 104 ILE A CA 1
ATOM 775 C C . ILE A 1 104 ? 20.270 11.026 0.634 1.00 74.38 104 ILE A C 1
ATOM 777 O O . ILE A 1 104 ? 19.803 10.366 -0.296 1.00 74.38 104 ILE A O 1
ATOM 781 N N . GLY A 1 105 ? 20.813 12.232 0.439 1.00 78.44 105 GLY A N 1
ATOM 782 C CA . GLY A 1 105 ? 20.937 12.853 -0.884 1.00 78.44 105 GLY A CA 1
ATOM 783 C C . GLY A 1 105 ? 21.767 12.015 -1.865 1.00 78.44 105 GLY A C 1
ATOM 784 O O . GLY A 1 105 ? 21.366 11.840 -3.017 1.00 78.44 105 GLY A O 1
ATOM 785 N N . ILE A 1 106 ? 22.872 11.427 -1.393 1.00 83.56 106 ILE A N 1
ATOM 786 C CA . ILE A 1 106 ? 23.717 10.518 -2.178 1.00 83.56 106 ILE A CA 1
ATOM 787 C C . ILE A 1 106 ? 22.942 9.249 -2.557 1.00 83.56 106 ILE A C 1
ATOM 789 O O . ILE A 1 106 ? 22.919 8.905 -3.737 1.00 83.56 106 ILE A O 1
ATOM 793 N N . TYR A 1 107 ? 22.236 8.595 -1.621 1.00 80.56 107 TYR A N 1
ATOM 794 C CA . TYR A 1 107 ? 21.408 7.424 -1.953 1.00 80.56 107 TYR A CA 1
ATOM 795 C C . TYR A 1 107 ? 20.375 7.725 -3.046 1.00 80.56 107 TYR A C 1
ATOM 797 O O . TYR A 1 107 ? 20.220 6.921 -3.967 1.00 80.56 107 TYR A O 1
ATOM 805 N N . PHE A 1 108 ? 19.703 8.881 -2.993 1.00 82.88 108 PHE A N 1
ATOM 806 C CA . PHE A 1 108 ? 18.760 9.286 -4.038 1.00 82.88 108 PHE A CA 1
ATOM 807 C C . PHE A 1 108 ? 19.435 9.533 -5.386 1.00 82.88 108 PHE A C 1
ATOM 809 O O . PHE A 1 108 ? 18.987 8.981 -6.392 1.00 82.88 108 PHE A O 1
ATOM 816 N N . ALA A 1 109 ? 20.522 10.307 -5.413 1.00 87.25 109 ALA A N 1
ATOM 817 C CA . ALA A 1 109 ? 21.271 10.577 -6.637 1.00 87.25 109 ALA A CA 1
ATOM 818 C C . ALA A 1 109 ? 21.773 9.275 -7.284 1.00 87.25 109 ALA A C 1
ATOM 820 O O . ALA A 1 109 ? 21.575 9.061 -8.481 1.00 87.25 109 ALA A O 1
ATOM 821 N N . THR A 1 110 ? 22.338 8.362 -6.486 1.00 89.94 110 THR A N 1
ATOM 822 C CA . THR A 1 110 ? 22.762 7.031 -6.930 1.00 89.94 110 THR A CA 1
ATOM 823 C C . THR A 1 110 ? 21.578 6.205 -7.435 1.00 89.94 110 THR A C 1
ATOM 825 O O . THR A 1 110 ? 21.640 5.690 -8.548 1.00 89.94 110 THR A O 1
ATOM 828 N N . TRP A 1 111 ? 20.474 6.104 -6.689 1.00 88.81 111 TRP A N 1
ATOM 829 C CA . TRP A 1 111 ? 19.294 5.336 -7.105 1.00 88.81 111 TRP A CA 1
ATOM 830 C C . TRP A 1 111 ? 18.719 5.821 -8.442 1.00 88.81 111 TRP A C 1
ATOM 832 O O . TRP A 1 111 ? 18.455 5.010 -9.338 1.00 88.81 111 TRP A O 1
ATOM 842 N N . TRP A 1 112 ? 18.553 7.135 -8.601 1.00 91.88 112 TRP A N 1
ATOM 843 C CA . TRP A 1 112 ? 18.034 7.733 -9.829 1.00 91.88 112 TRP A CA 1
ATOM 844 C C . TRP A 1 112 ? 19.009 7.552 -10.995 1.00 91.88 112 TRP A C 1
ATOM 846 O O . TRP A 1 112 ? 18.578 7.133 -12.068 1.00 91.88 112 TRP A O 1
ATOM 856 N N . ALA A 1 113 ? 20.314 7.765 -10.789 1.00 93.44 113 ALA A N 1
ATOM 857 C CA . ALA A 1 113 ? 21.333 7.551 -11.817 1.00 93.44 113 ALA A CA 1
ATOM 858 C C . ALA A 1 113 ? 21.388 6.085 -12.283 1.00 93.44 113 ALA A C 1
ATOM 860 O O . ALA A 1 113 ? 21.319 5.825 -13.483 1.00 93.44 113 ALA A O 1
ATOM 861 N N . LEU A 1 114 ? 21.420 5.119 -11.355 1.00 95.00 114 LEU A N 1
ATOM 862 C CA . LEU A 1 114 ? 21.375 3.685 -11.671 1.00 95.00 114 LEU A CA 1
ATOM 863 C C . LEU A 1 114 ? 20.111 3.329 -12.471 1.00 95.00 114 LEU A C 1
ATOM 865 O O . LEU A 1 114 ? 20.182 2.568 -13.437 1.00 95.00 114 LEU A O 1
ATOM 869 N N . ASN A 1 115 ? 18.952 3.898 -12.111 1.00 94.44 115 ASN A N 1
ATOM 870 C CA . ASN A 1 115 ? 17.702 3.639 -12.823 1.00 94.44 115 ASN A CA 1
ATOM 871 C C . ASN A 1 115 ? 17.672 4.293 -14.217 1.00 94.44 115 ASN A C 1
ATOM 873 O O . ASN A 1 115 ? 17.208 3.662 -15.166 1.00 94.44 115 ASN A O 1
ATOM 877 N N . VAL A 1 116 ? 18.204 5.507 -14.378 1.00 95.44 116 VAL A N 1
ATOM 878 C CA . VAL A 1 116 ? 18.378 6.160 -15.688 1.00 95.44 116 VAL A CA 1
ATOM 879 C C . VAL A 1 116 ? 19.289 5.320 -16.589 1.00 95.44 116 VAL A C 1
ATOM 881 O O . VAL A 1 116 ? 18.890 4.977 -17.702 1.00 95.44 116 VAL A O 1
ATOM 884 N N . VAL A 1 117 ? 20.461 4.904 -16.094 1.00 96.62 117 VAL A N 1
ATOM 885 C CA . VAL A 1 117 ? 21.422 4.073 -16.840 1.00 96.62 117 VAL A CA 1
ATOM 886 C C . VAL A 1 117 ? 20.809 2.726 -17.241 1.00 96.62 117 VAL A C 1
ATOM 888 O O . VAL A 1 117 ? 20.931 2.338 -18.405 1.00 96.62 117 VAL A O 1
ATOM 891 N N . PHE A 1 118 ? 20.080 2.057 -16.338 1.00 96.69 118 PHE A N 1
ATOM 892 C CA . PHE A 1 118 ? 19.304 0.857 -16.674 1.00 96.69 118 PHE A CA 1
ATOM 893 C C . PHE A 1 118 ? 18.349 1.106 -17.848 1.00 96.69 118 PHE A C 1
ATOM 895 O O . PHE A 1 118 ? 18.412 0.385 -18.839 1.00 96.69 118 PHE A O 1
ATOM 902 N N . ASN A 1 119 ? 17.484 2.124 -17.770 1.00 96.50 119 ASN A N 1
ATOM 903 C CA . ASN A 1 119 ? 16.471 2.364 -18.802 1.00 96.50 119 ASN A CA 1
ATOM 904 C C . ASN A 1 119 ? 17.104 2.688 -20.171 1.00 96.50 119 ASN A C 1
ATOM 906 O O . ASN A 1 119 ? 16.587 2.250 -21.201 1.00 96.50 119 ASN A O 1
ATOM 910 N N . ILE A 1 120 ? 18.242 3.396 -20.194 1.00 95.69 120 ILE A N 1
ATOM 911 C CA . ILE A 1 120 ? 18.998 3.677 -21.424 1.00 95.69 120 ILE A CA 1
ATOM 912 C C . ILE A 1 120 ? 19.545 2.381 -22.034 1.00 95.69 120 ILE A C 1
ATOM 914 O O . ILE A 1 120 ? 19.286 2.104 -23.206 1.00 95.69 120 ILE A O 1
ATOM 918 N N . TYR A 1 121 ? 20.285 1.569 -21.271 1.00 96.88 121 TYR A N 1
ATOM 919 C CA . TYR A 1 121 ? 20.862 0.335 -21.815 1.00 96.88 121 TYR A CA 1
ATOM 920 C C . TYR A 1 121 ? 19.794 -0.706 -22.154 1.00 96.88 121 TYR A C 1
ATOM 922 O O . TYR A 1 121 ? 19.896 -1.337 -23.201 1.00 96.88 121 TYR A O 1
ATOM 930 N N . ASN A 1 122 ? 18.726 -0.817 -21.360 1.00 97.38 122 ASN A N 1
ATOM 931 C CA . ASN A 1 122 ? 17.580 -1.668 -21.671 1.00 97.38 122 ASN A CA 1
ATOM 932 C C . ASN A 1 122 ? 16.959 -1.282 -23.022 1.00 97.38 122 ASN A C 1
ATOM 934 O O . ASN A 1 122 ? 16.791 -2.138 -23.884 1.00 97.38 122 ASN A O 1
ATOM 938 N N . LYS A 1 123 ? 16.705 0.011 -23.275 1.00 96.06 123 LYS A N 1
ATOM 939 C CA . LYS A 1 123 ? 16.163 0.455 -24.569 1.00 96.06 123 LYS A CA 1
ATOM 940 C C . LYS A 1 123 ? 17.149 0.266 -25.728 1.00 96.06 123 LYS A C 1
ATOM 942 O O . LYS A 1 123 ? 16.721 -0.134 -26.807 1.00 96.06 123 LYS A O 1
ATOM 947 N N . LYS A 1 124 ? 18.456 0.479 -25.521 1.00 95.69 124 LYS A N 1
ATOM 948 C CA . LYS A 1 124 ? 19.484 0.170 -26.534 1.00 95.69 124 LYS A CA 1
ATOM 949 C C . LYS A 1 124 ? 19.506 -1.319 -26.895 1.00 95.69 124 LYS A C 1
ATOM 951 O O . LYS A 1 124 ? 19.516 -1.646 -28.077 1.00 95.69 124 LYS A O 1
ATOM 956 N N . VAL A 1 125 ? 19.458 -2.206 -25.897 1.00 97.50 125 VAL A N 1
ATOM 957 C CA . VAL A 1 125 ? 19.378 -3.659 -26.110 1.00 97.50 125 VAL A CA 1
ATOM 958 C C . VAL A 1 125 ? 18.080 -4.023 -26.826 1.00 97.50 125 VAL A C 1
ATOM 960 O O . VAL A 1 125 ? 18.147 -4.656 -27.867 1.00 97.50 125 VAL A O 1
ATOM 963 N N . LEU A 1 126 ? 16.917 -3.571 -26.348 1.00 96.75 126 LEU A N 1
ATOM 964 C CA . LEU A 1 126 ? 15.613 -3.899 -26.944 1.00 96.75 126 LEU A CA 1
ATOM 965 C C . LEU A 1 126 ? 15.431 -3.381 -28.380 1.00 96.75 126 LEU A C 1
ATOM 967 O O . LEU A 1 126 ? 14.658 -3.967 -29.133 1.00 96.75 126 LEU A O 1
ATOM 971 N N . ASN A 1 127 ? 16.130 -2.310 -28.771 1.00 94.62 127 ASN A N 1
ATOM 972 C CA . ASN A 1 127 ? 16.125 -1.816 -30.150 1.00 94.62 127 ASN A CA 1
ATOM 973 C C . ASN A 1 127 ? 16.957 -2.700 -31.104 1.00 94.62 127 ASN A C 1
ATOM 975 O O . ASN A 1 127 ? 16.585 -2.831 -32.264 1.00 94.62 127 ASN A O 1
ATOM 979 N N . ALA A 1 128 ? 18.060 -3.300 -30.635 1.00 94.81 128 ALA A N 1
ATOM 980 C CA . ALA A 1 128 ? 18.903 -4.209 -31.428 1.00 94.81 128 ALA A CA 1
ATOM 981 C C . ALA A 1 128 ? 18.485 -5.690 -31.304 1.00 94.81 128 ALA A C 1
ATOM 983 O O . ALA A 1 128 ? 18.781 -6.511 -32.168 1.00 94.81 128 ALA A O 1
ATOM 984 N N . TYR A 1 129 ? 17.808 -6.037 -30.211 1.00 95.94 129 TYR A N 1
ATOM 985 C CA . TYR A 1 129 ? 17.474 -7.395 -29.799 1.00 95.94 129 TYR A CA 1
ATOM 986 C C . TYR A 1 129 ? 16.099 -7.397 -29.102 1.00 95.94 129 TYR A C 1
ATOM 988 O O . TYR A 1 129 ? 16.016 -7.322 -27.872 1.00 95.94 129 TYR A O 1
ATOM 996 N N . PRO A 1 130 ? 14.995 -7.434 -29.874 1.00 94.69 130 PRO A N 1
ATOM 997 C CA . PRO A 1 130 ? 13.639 -7.160 -29.389 1.00 94.69 130 PRO A CA 1
ATOM 998 C C . PRO A 1 130 ? 12.983 -8.361 -28.678 1.00 94.69 130 PRO A C 1
ATOM 1000 O O . PRO A 1 130 ? 11.830 -8.693 -28.950 1.00 94.69 130 PRO A O 1
ATOM 1003 N N . TYR A 1 131 ? 13.714 -8.983 -27.748 1.00 97.06 131 TYR A N 1
ATOM 1004 C CA . TYR A 1 131 ? 13.340 -10.178 -26.979 1.00 97.06 131 TYR A CA 1
ATOM 1005 C C . TYR A 1 131 ? 13.136 -9.831 -25.487 1.00 97.06 131 TYR A C 1
ATOM 1007 O O . TYR A 1 131 ? 14.002 -10.121 -24.653 1.00 97.06 131 TYR A O 1
ATOM 1015 N N . PRO A 1 132 ? 12.047 -9.112 -25.136 1.00 96.69 132 PRO A N 1
ATOM 1016 C CA . PRO A 1 132 ? 11.825 -8.579 -23.793 1.00 96.69 132 PRO A CA 1
ATOM 1017 C C . PRO A 1 132 ? 11.702 -9.637 -22.689 1.00 96.69 132 PRO A C 1
ATOM 1019 O O . PRO A 1 132 ? 12.009 -9.324 -21.539 1.00 96.69 132 PRO A O 1
ATOM 1022 N N . TRP A 1 133 ? 11.267 -10.867 -22.984 1.00 97.62 133 TRP A N 1
ATOM 1023 C CA . TRP A 1 133 ? 11.186 -11.916 -21.962 1.00 97.62 133 TRP A CA 1
ATOM 1024 C C . TRP A 1 133 ? 12.581 -12.428 -21.609 1.00 97.62 133 TRP A C 1
ATOM 1026 O O . TRP A 1 133 ? 12.915 -12.511 -20.423 1.00 97.62 133 TRP A O 1
ATOM 1036 N N . LEU A 1 134 ? 13.434 -12.690 -22.605 1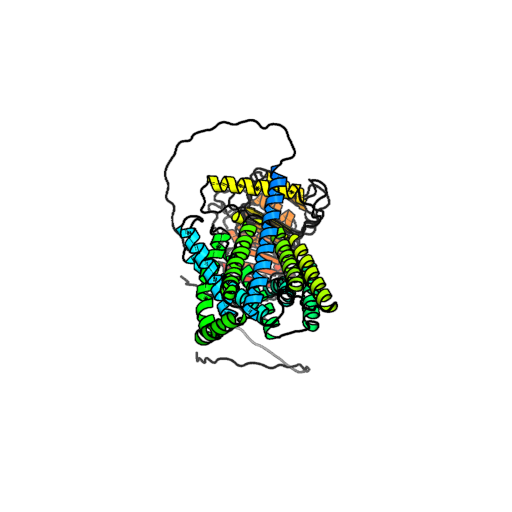.00 97.19 134 LEU A N 1
ATOM 1037 C CA . LEU A 1 134 ? 14.830 -13.038 -22.353 1.00 97.19 134 LEU A CA 1
ATOM 1038 C C . LEU A 1 134 ? 15.603 -11.898 -21.684 1.00 97.19 134 LEU A C 1
ATOM 1040 O O . LEU A 1 134 ? 16.305 -12.159 -20.712 1.00 97.19 134 LEU A O 1
ATOM 1044 N N . THR A 1 135 ? 15.485 -10.642 -22.126 1.00 96.56 135 THR A N 1
ATOM 1045 C CA . THR A 1 135 ? 16.255 -9.545 -21.502 1.00 96.56 135 THR A CA 1
ATOM 1046 C C . THR A 1 135 ? 15.847 -9.297 -20.046 1.00 96.56 135 THR A C 1
ATOM 1048 O O . THR A 1 135 ? 16.725 -9.067 -19.210 1.00 96.56 135 THR A O 1
ATOM 1051 N N . SER A 1 136 ? 14.558 -9.445 -19.707 1.00 97.62 136 SER A N 1
ATOM 1052 C CA . SER A 1 136 ? 14.086 -9.464 -18.313 1.00 97.62 136 SER A CA 1
ATOM 1053 C C . SER A 1 136 ? 14.571 -10.692 -17.528 1.00 97.62 136 SER A C 1
ATOM 1055 O O . SER A 1 136 ? 14.858 -10.571 -16.337 1.00 97.62 136 SER A O 1
ATOM 1057 N N . THR A 1 137 ? 14.699 -11.858 -18.170 1.00 97.88 137 THR A N 1
ATOM 1058 C CA . THR A 1 137 ? 15.245 -13.078 -17.544 1.00 97.88 137 THR A CA 1
ATOM 1059 C C . THR A 1 137 ? 16.738 -12.921 -17.254 1.00 97.88 137 THR A C 1
ATOM 1061 O O . THR A 1 137 ? 17.178 -13.207 -16.145 1.00 97.88 137 THR A O 1
ATOM 1064 N N . LEU A 1 138 ? 17.514 -12.379 -18.199 1.00 96.81 138 LEU A N 1
ATOM 1065 C CA . LEU A 1 138 ? 18.942 -12.086 -18.034 1.00 96.81 138 LEU A CA 1
ATOM 1066 C C . LEU A 1 138 ? 19.197 -11.047 -16.933 1.00 96.81 138 LEU A C 1
ATOM 1068 O O . LEU A 1 138 ? 20.154 -11.199 -16.173 1.00 96.81 138 LEU A O 1
ATOM 1072 N N . SER A 1 139 ? 18.329 -10.038 -16.781 1.00 96.81 139 SER A N 1
ATOM 1073 C CA . SER A 1 139 ? 18.476 -9.040 -15.713 1.00 96.81 139 SER A CA 1
ATOM 1074 C C . SER A 1 139 ? 18.236 -9.634 -14.317 1.00 96.81 139 SER A C 1
ATOM 1076 O O . SER A 1 139 ? 18.977 -9.329 -13.382 1.00 96.81 139 SER A O 1
ATOM 1078 N N . LEU A 1 140 ? 17.262 -10.543 -14.182 1.00 97.38 140 LEU A N 1
ATOM 1079 C CA . LEU A 1 140 ? 17.019 -11.304 -12.950 1.00 97.38 140 LEU A CA 1
ATOM 1080 C C . LEU A 1 140 ? 18.110 -12.357 -12.689 1.00 97.38 140 LEU A C 1
ATOM 1082 O O . LEU A 1 140 ? 18.498 -12.559 -11.537 1.00 97.38 140 LEU A O 1
ATOM 1086 N N . ALA A 1 141 ? 18.642 -13.000 -13.733 1.00 97.44 141 ALA A N 1
ATOM 1087 C CA . ALA A 1 141 ? 19.727 -13.978 -13.637 1.00 97.44 141 ALA A CA 1
ATOM 1088 C C . ALA A 1 141 ? 21.037 -13.332 -13.172 1.00 97.44 141 ALA A C 1
ATOM 1090 O O . ALA A 1 141 ? 21.666 -13.821 -12.236 1.00 97.44 141 ALA A O 1
ATOM 1091 N N . CYS A 1 142 ? 21.408 -12.196 -13.768 1.00 96.44 142 CYS A N 1
ATOM 1092 C CA . CYS A 1 142 ? 22.582 -11.420 -13.383 1.00 96.44 142 CYS A CA 1
ATOM 1093 C C . CYS A 1 142 ? 22.499 -10.962 -11.921 1.00 96.44 142 CYS A C 1
ATOM 1095 O O . CYS A 1 142 ? 23.424 -11.218 -11.154 1.00 96.44 142 CYS A O 1
ATOM 1097 N N . GLY A 1 143 ? 21.370 -10.379 -11.503 1.00 93.88 143 GLY A N 1
ATOM 1098 C CA . GLY A 1 143 ? 21.177 -9.957 -10.114 1.00 93.88 143 GLY A CA 1
ATOM 1099 C C . GLY A 1 143 ? 21.188 -11.108 -9.105 1.00 93.88 143 GLY A C 1
ATOM 1100 O O . GLY A 1 143 ? 21.774 -10.997 -8.029 1.00 93.88 143 GLY A O 1
ATOM 1101 N N . SER A 1 144 ? 20.603 -12.250 -9.472 1.00 95.69 144 SER A N 1
ATOM 1102 C CA . SER A 1 144 ? 20.657 -13.468 -8.655 1.00 95.69 144 SER A CA 1
ATOM 1103 C C . SER A 1 144 ? 22.096 -13.976 -8.506 1.00 95.69 144 SER A C 1
ATOM 1105 O O . SER A 1 144 ? 22.530 -14.278 -7.398 1.00 95.69 144 SER A O 1
ATOM 1107 N N . LEU A 1 145 ? 22.864 -14.006 -9.600 1.00 96.38 145 LEU A N 1
ATOM 1108 C CA . LEU A 1 145 ? 24.269 -14.416 -9.601 1.00 96.38 145 LEU A CA 1
ATOM 1109 C C . LEU A 1 145 ? 25.153 -13.461 -8.781 1.00 96.38 145 LEU A C 1
ATOM 1111 O O . LEU A 1 145 ? 25.985 -13.930 -8.007 1.00 96.38 145 LEU A O 1
ATOM 1115 N N . MET A 1 146 ? 24.949 -12.143 -8.892 1.00 94.69 146 MET A N 1
ATOM 1116 C CA . MET A 1 146 ? 25.663 -11.142 -8.086 1.00 94.69 146 MET A CA 1
ATOM 1117 C C . MET A 1 146 ? 25.469 -11.381 -6.582 1.00 94.69 146 MET A C 1
ATOM 1119 O O . MET A 1 146 ? 26.444 -11.373 -5.831 1.00 94.69 146 MET A O 1
ATOM 1123 N N . MET A 1 147 ? 24.236 -11.655 -6.142 1.00 93.81 147 MET A N 1
ATOM 1124 C CA . MET A 1 147 ? 23.945 -11.927 -4.730 1.00 93.81 147 MET A CA 1
ATOM 1125 C C . MET A 1 147 ? 24.462 -13.291 -4.264 1.00 93.81 147 MET A C 1
ATOM 1127 O O . MET A 1 147 ? 25.029 -13.373 -3.178 1.00 93.81 147 MET A O 1
ATOM 1131 N N . LEU A 1 148 ? 24.356 -14.339 -5.089 1.00 93.81 148 LEU A N 1
ATOM 1132 C CA . LEU A 1 148 ? 24.937 -15.653 -4.787 1.00 93.81 148 LEU A CA 1
ATOM 1133 C C . LEU A 1 148 ? 26.463 -15.575 -4.613 1.00 93.81 148 LEU A C 1
ATOM 1135 O O . LEU A 1 148 ? 26.995 -16.147 -3.663 1.00 93.81 148 LEU A O 1
ATOM 1139 N N . ILE A 1 149 ? 27.158 -14.820 -5.473 1.00 94.44 149 ILE A N 1
ATOM 1140 C CA . ILE A 1 149 ? 28.596 -14.550 -5.327 1.00 94.44 149 ILE A CA 1
ATOM 1141 C C . ILE A 1 149 ? 28.861 -13.758 -4.039 1.00 94.44 149 ILE A C 1
ATOM 1143 O O . ILE A 1 149 ? 29.729 -14.154 -3.269 1.00 94.44 149 ILE A O 1
ATOM 1147 N N . SER A 1 150 ? 28.098 -12.692 -3.772 1.00 92.81 150 SER A N 1
ATOM 1148 C CA . SER A 1 150 ? 28.247 -11.844 -2.575 1.00 92.81 150 SER A CA 1
ATOM 1149 C C . SER A 1 150 ? 28.077 -12.614 -1.256 1.00 92.81 150 SER A C 1
ATOM 1151 O O . SER A 1 150 ? 28.819 -12.386 -0.300 1.00 92.81 150 SER A O 1
ATOM 1153 N N . TRP A 1 151 ? 27.145 -13.571 -1.202 1.00 93.38 151 TRP A N 1
ATOM 1154 C CA . TRP A 1 151 ? 26.978 -14.464 -0.051 1.00 93.38 151 TRP A CA 1
ATOM 1155 C C . TRP A 1 151 ? 28.094 -15.516 0.038 1.00 93.38 151 TRP A C 1
ATOM 1157 O O . TRP A 1 151 ? 28.586 -15.789 1.132 1.00 93.38 151 TRP A O 1
ATOM 1167 N N . ALA A 1 152 ? 28.539 -16.078 -1.092 1.00 92.44 152 ALA A N 1
ATOM 1168 C CA . ALA A 1 152 ? 29.631 -17.056 -1.126 1.00 92.44 152 ALA A CA 1
ATOM 1169 C C . ALA A 1 152 ? 30.980 -16.453 -0.686 1.00 92.44 152 ALA A C 1
ATOM 1171 O O . ALA A 1 152 ? 31.736 -17.100 0.038 1.00 92.44 152 ALA A O 1
ATOM 1172 N N . THR A 1 153 ? 31.260 -15.202 -1.062 1.00 93.12 153 THR A N 1
ATOM 1173 C CA . THR A 1 153 ? 32.444 -14.441 -0.619 1.00 93.12 153 THR A CA 1
ATOM 1174 C C . THR A 1 153 ? 32.260 -13.756 0.739 1.00 93.12 153 THR A C 1
ATOM 1176 O O . THR A 1 153 ? 33.201 -13.139 1.233 1.00 93.12 153 THR A O 1
ATOM 1179 N N . ARG A 1 154 ? 31.076 -13.877 1.361 1.00 87.44 154 ARG A N 1
ATOM 1180 C CA . ARG A 1 154 ? 30.687 -13.236 2.634 1.00 87.44 154 ARG A CA 1
ATOM 1181 C C . ARG A 1 154 ? 30.788 -11.700 2.636 1.00 87.44 154 ARG A C 1
ATOM 1183 O O . ARG A 1 154 ? 30.955 -11.099 3.692 1.00 87.44 154 ARG A O 1
ATOM 1190 N N . ILE A 1 155 ? 30.643 -11.064 1.472 1.00 86.69 155 ILE A N 1
ATOM 1191 C CA . ILE A 1 155 ? 30.499 -9.601 1.345 1.00 86.69 155 ILE A CA 1
ATOM 1192 C C . ILE A 1 155 ? 29.129 -9.149 1.880 1.00 86.69 155 ILE A C 1
ATOM 1194 O O . ILE A 1 155 ? 29.010 -8.067 2.453 1.00 86.69 155 ILE A O 1
ATOM 1198 N N . ALA A 1 156 ? 28.104 -9.992 1.737 1.00 83.88 156 ALA A N 1
ATOM 1199 C CA . ALA A 1 156 ? 26.815 -9.844 2.404 1.00 83.88 156 ALA A CA 1
ATOM 1200 C C . ALA A 1 156 ? 26.501 -11.091 3.244 1.00 83.88 156 ALA A C 1
ATOM 1202 O O . ALA A 1 156 ? 26.852 -12.211 2.865 1.00 83.88 156 ALA A O 1
ATOM 1203 N N . GLU A 1 157 ? 25.791 -10.918 4.360 1.00 83.00 157 GLU A N 1
ATOM 1204 C CA . GLU A 1 157 ? 25.288 -12.055 5.135 1.00 83.00 157 GLU A CA 1
ATOM 1205 C C . GLU A 1 157 ? 24.176 -12.794 4.364 1.00 83.00 157 GLU A C 1
ATOM 1207 O O . GLU A 1 157 ? 23.261 -12.140 3.845 1.00 83.00 157 GLU A O 1
ATOM 1212 N N . PRO A 1 158 ? 24.200 -14.139 4.293 1.00 84.31 158 PRO A N 1
ATOM 1213 C CA . PRO A 1 158 ? 23.138 -14.909 3.656 1.00 84.31 158 PRO A CA 1
ATOM 1214 C C . PRO A 1 158 ? 21.832 -14.830 4.471 1.00 84.31 158 PRO A C 1
ATOM 1216 O O . PRO A 1 158 ? 21.860 -14.913 5.703 1.00 84.31 158 PRO A O 1
ATOM 1219 N N . PRO A 1 159 ? 20.661 -14.691 3.823 1.00 84.12 159 PRO A N 1
ATOM 1220 C CA . PRO A 1 159 ? 19.399 -14.538 4.532 1.00 84.12 159 PRO A CA 1
ATOM 1221 C C . PRO A 1 159 ? 18.955 -15.822 5.235 1.00 84.12 159 PRO A C 1
ATOM 1223 O O . PRO A 1 159 ? 18.810 -16.879 4.620 1.00 84.12 159 PRO A O 1
ATOM 1226 N N . LYS A 1 160 ? 18.618 -15.694 6.521 1.00 80.00 160 LYS A N 1
ATOM 1227 C CA . LYS A 1 160 ? 17.850 -16.702 7.259 1.00 80.00 160 LYS A CA 1
ATOM 1228 C C . LYS A 1 160 ? 16.435 -16.754 6.668 1.00 80.00 160 LYS A C 1
ATOM 1230 O O . LYS A 1 160 ? 15.658 -15.819 6.852 1.00 80.00 160 LYS A O 1
ATOM 1235 N N . THR A 1 161 ? 16.119 -17.819 5.933 1.00 82.31 161 THR A N 1
ATOM 1236 C CA . THR A 1 161 ? 14.799 -18.045 5.316 1.00 82.31 161 THR A CA 1
ATOM 1237 C C . THR A 1 161 ? 14.237 -19.406 5.712 1.00 82.31 161 THR A C 1
ATOM 1239 O O . THR A 1 161 ? 14.980 -20.321 6.061 1.00 82.31 161 THR A O 1
ATOM 1242 N N . ASP A 1 162 ? 12.915 -19.533 5.655 1.00 83.62 162 ASP A N 1
ATOM 1243 C CA . ASP A 1 162 ? 12.164 -20.758 5.918 1.00 83.62 162 ASP A CA 1
ATOM 1244 C C . ASP A 1 162 ? 11.025 -20.917 4.895 1.00 83.62 162 ASP A C 1
ATOM 1246 O O . ASP A 1 162 ? 10.756 -20.020 4.092 1.00 83.62 162 ASP A O 1
ATOM 1250 N N . LEU A 1 163 ? 10.331 -22.058 4.917 1.00 86.44 163 LEU A N 1
ATOM 1251 C CA . LEU A 1 163 ? 9.259 -22.340 3.955 1.00 86.44 163 LEU A CA 1
ATOM 1252 C C . LEU A 1 163 ? 8.111 -21.317 4.023 1.00 86.44 163 LEU A C 1
ATOM 1254 O O . LEU A 1 163 ? 7.565 -20.958 2.982 1.00 86.44 163 LEU A O 1
ATOM 1258 N N . GLU A 1 164 ? 7.780 -20.793 5.207 1.00 83.94 164 GLU A N 1
ATOM 1259 C CA . GLU A 1 164 ? 6.745 -19.760 5.346 1.00 83.94 164 GLU A CA 1
ATOM 1260 C C . GLU A 1 164 ? 7.161 -18.415 4.733 1.00 83.94 164 GLU A C 1
ATOM 1262 O O . GLU A 1 164 ? 6.331 -17.745 4.124 1.00 83.94 164 GLU A O 1
ATOM 1267 N N . PHE A 1 165 ? 8.439 -18.024 4.817 1.00 84.88 165 PHE A N 1
ATOM 1268 C CA . PHE A 1 165 ? 8.943 -16.849 4.097 1.00 84.88 165 PHE A CA 1
ATOM 1269 C C . PHE A 1 165 ? 8.805 -17.018 2.578 1.00 84.88 165 PHE A C 1
ATOM 1271 O O . PHE A 1 165 ? 8.325 -16.112 1.899 1.00 84.88 165 PHE A O 1
ATOM 1278 N N . TRP A 1 166 ? 9.161 -18.184 2.030 1.00 89.00 166 TRP A N 1
ATOM 1279 C CA . TRP A 1 166 ? 9.027 -18.429 0.590 1.00 89.00 166 TRP A CA 1
ATOM 1280 C C . TRP A 1 166 ? 7.557 -18.483 0.135 1.00 89.00 166 TRP A C 1
ATOM 1282 O O . TRP A 1 166 ? 7.237 -17.950 -0.929 1.00 89.00 166 TRP A O 1
ATOM 1292 N N . LYS A 1 167 ? 6.642 -19.016 0.961 1.00 88.25 167 LYS A N 1
ATOM 1293 C CA . LYS A 1 167 ? 5.186 -18.957 0.720 1.00 88.25 167 LYS A CA 1
ATOM 1294 C C . LYS A 1 167 ? 4.652 -17.522 0.682 1.00 88.25 167 LYS A C 1
ATOM 1296 O O . LYS A 1 167 ? 3.908 -17.189 -0.238 1.00 88.25 167 LYS A O 1
ATOM 1301 N N . THR A 1 168 ? 5.015 -16.662 1.639 1.00 85.56 168 THR A N 1
ATOM 1302 C CA . THR A 1 168 ? 4.531 -15.266 1.652 1.00 85.56 168 THR A CA 1
ATOM 1303 C C . THR A 1 168 ? 5.201 -14.393 0.590 1.00 85.56 168 THR A C 1
ATOM 1305 O O . THR A 1 168 ? 4.585 -13.437 0.115 1.00 85.56 168 THR A O 1
ATOM 1308 N N . LEU A 1 169 ? 6.421 -14.736 0.163 1.00 89.19 169 LEU A N 1
ATOM 1309 C CA . LEU A 1 169 ? 7.126 -14.075 -0.936 1.00 89.19 169 LEU A CA 1
ATOM 1310 C C . LEU A 1 169 ? 6.573 -14.462 -2.320 1.00 89.19 169 LEU A C 1
ATOM 1312 O O . LEU A 1 169 ? 6.601 -13.633 -3.227 1.00 89.19 169 LEU A O 1
ATOM 1316 N N . LEU A 1 170 ? 6.036 -15.673 -2.502 1.00 93.69 170 LEU A N 1
ATOM 1317 C CA . LEU A 1 170 ? 5.524 -16.165 -3.790 1.00 93.69 170 LEU A CA 1
ATOM 1318 C C . LEU A 1 170 ? 4.536 -15.215 -4.508 1.00 93.69 170 LEU A C 1
ATOM 1320 O O . LEU A 1 170 ? 4.808 -14.874 -5.662 1.00 93.69 170 LEU A O 1
ATOM 1324 N N . PRO A 1 171 ? 3.443 -14.715 -3.890 1.00 92.50 171 PRO A N 1
ATOM 1325 C CA . PRO A 1 171 ? 2.550 -13.760 -4.556 1.00 92.50 171 PRO A CA 1
ATOM 1326 C C . PRO A 1 171 ? 3.237 -12.420 -4.873 1.00 92.50 171 PRO A C 1
ATOM 1328 O O . PRO A 1 171 ? 2.888 -11.763 -5.854 1.00 92.50 171 PRO A O 1
ATOM 1331 N N . VAL A 1 172 ? 4.254 -12.028 -4.095 1.00 91.88 172 VAL A N 1
ATOM 1332 C CA . VAL A 1 172 ? 5.083 -10.840 -4.366 1.00 91.88 172 VAL A CA 1
ATOM 1333 C C . VAL A 1 172 ? 5.971 -11.074 -5.592 1.00 91.88 172 VAL A C 1
ATOM 1335 O O . VAL A 1 172 ? 6.084 -10.186 -6.434 1.00 91.88 172 VAL A O 1
ATOM 1338 N N . ALA A 1 173 ? 6.559 -12.266 -5.728 1.00 95.38 173 ALA A N 1
ATOM 1339 C CA . ALA A 1 173 ? 7.415 -12.651 -6.850 1.00 95.38 173 ALA A CA 1
ATOM 1340 C C . ALA A 1 173 ? 6.634 -12.798 -8.162 1.00 95.38 173 ALA A C 1
ATOM 1342 O O . ALA A 1 173 ? 7.072 -12.273 -9.183 1.00 95.38 173 ALA A O 1
ATOM 1343 N N . VAL A 1 174 ? 5.444 -13.410 -8.143 1.00 97.00 174 VAL A N 1
ATOM 1344 C CA . VAL A 1 174 ? 4.547 -13.460 -9.314 1.00 97.00 174 VAL A CA 1
ATOM 1345 C C . VAL A 1 174 ? 4.194 -12.041 -9.776 1.00 97.00 174 VAL A C 1
ATOM 1347 O O . VAL A 1 174 ? 4.381 -11.698 -10.944 1.00 97.00 174 VAL A O 1
ATOM 1350 N N . ALA A 1 175 ? 3.768 -11.178 -8.850 1.00 95.75 175 ALA A N 1
ATOM 1351 C CA . ALA A 1 175 ? 3.400 -9.798 -9.156 1.00 95.75 175 ALA A CA 1
ATOM 1352 C C . ALA A 1 175 ? 4.601 -8.942 -9.624 1.00 95.75 175 ALA A C 1
ATOM 1354 O O . ALA A 1 175 ? 4.472 -8.136 -10.547 1.00 95.75 175 ALA A O 1
ATOM 1355 N N . HIS A 1 176 ? 5.793 -9.142 -9.050 1.00 95.25 176 HIS A N 1
ATOM 1356 C CA . HIS A 1 176 ? 7.027 -8.501 -9.515 1.00 95.25 176 HIS A CA 1
ATOM 1357 C C . HIS A 1 176 ? 7.434 -8.979 -10.915 1.00 95.25 176 HIS A C 1
ATOM 1359 O O . HIS A 1 176 ? 7.776 -8.148 -11.753 1.00 95.25 176 HIS A O 1
ATOM 1365 N N . THR A 1 177 ? 7.337 -10.284 -11.186 1.00 97.56 177 THR A N 1
ATOM 1366 C CA . THR A 1 177 ? 7.677 -10.898 -12.479 1.00 97.56 177 THR A CA 1
ATOM 1367 C C . THR A 1 177 ? 6.810 -10.341 -13.602 1.00 97.56 177 THR A C 1
ATOM 1369 O O . THR A 1 177 ? 7.340 -9.836 -14.592 1.00 97.56 177 THR A O 1
ATOM 1372 N N . ILE A 1 178 ? 5.483 -10.358 -13.418 1.00 97.88 178 ILE A N 1
ATOM 1373 C CA . ILE A 1 178 ? 4.520 -9.796 -14.377 1.00 97.88 178 ILE A CA 1
ATOM 1374 C C . ILE A 1 178 ? 4.798 -8.302 -14.587 1.00 97.88 178 ILE A C 1
ATOM 1376 O O . ILE A 1 178 ? 4.847 -7.837 -15.724 1.00 97.88 178 ILE A O 1
ATOM 1380 N N . GLY A 1 179 ? 5.033 -7.549 -13.506 1.00 97.06 179 GLY A N 1
ATOM 1381 C CA . GLY A 1 179 ? 5.311 -6.116 -13.591 1.00 97.06 179 GLY A CA 1
ATOM 1382 C C . GLY A 1 179 ? 6.612 -5.777 -14.321 1.00 97.06 179 GLY A C 1
ATOM 1383 O O . GLY A 1 179 ? 6.643 -4.825 -15.102 1.00 97.06 179 GLY A O 1
ATOM 1384 N N . HIS A 1 180 ? 7.670 -6.565 -14.108 1.00 96.56 180 HIS A N 1
ATOM 1385 C CA . HIS A 1 180 ? 8.957 -6.422 -14.791 1.00 96.56 180 HIS A CA 1
ATOM 1386 C C . HIS A 1 180 ? 8.817 -6.698 -16.287 1.00 96.56 180 HIS A C 1
ATOM 1388 O O . HIS A 1 180 ? 9.062 -5.806 -17.097 1.00 96.56 180 HIS A O 1
ATOM 1394 N N . VAL A 1 181 ? 8.344 -7.891 -16.665 1.00 97.94 181 VAL A N 1
ATOM 1395 C CA . VAL A 1 181 ? 8.282 -8.271 -18.082 1.00 97.94 181 VAL A CA 1
ATOM 1396 C C . VAL A 1 181 ? 7.295 -7.405 -18.868 1.00 97.94 181 VAL A C 1
ATOM 1398 O O . VAL A 1 181 ? 7.608 -6.999 -19.983 1.00 97.94 181 VAL A O 1
ATOM 1401 N N . ALA A 1 182 ? 6.160 -7.005 -18.281 1.00 98.12 182 ALA A N 1
ATOM 1402 C CA . ALA A 1 182 ? 5.216 -6.099 -18.937 1.00 98.12 182 ALA A CA 1
ATOM 1403 C C . ALA A 1 182 ? 5.805 -4.690 -19.168 1.00 98.12 182 ALA A C 1
ATOM 1405 O O . ALA A 1 182 ? 5.553 -4.080 -20.210 1.00 98.12 182 ALA A O 1
ATOM 1406 N N . ALA A 1 183 ? 6.650 -4.188 -18.257 1.00 97.19 183 ALA A N 1
ATOM 1407 C CA . ALA A 1 183 ? 7.375 -2.933 -18.460 1.00 97.19 183 ALA A CA 1
ATOM 1408 C C . ALA A 1 183 ? 8.476 -3.057 -19.536 1.00 97.19 183 ALA A C 1
ATOM 1410 O O . ALA A 1 183 ? 8.660 -2.133 -20.328 1.00 97.19 183 ALA A O 1
ATOM 1411 N N . THR A 1 184 ? 9.169 -4.195 -19.624 1.00 97.38 184 THR A N 1
ATOM 1412 C CA . THR A 1 184 ? 10.170 -4.467 -20.675 1.00 97.38 184 THR A CA 1
ATOM 1413 C C . THR A 1 184 ? 9.520 -4.654 -22.051 1.00 97.38 184 THR A C 1
ATOM 1415 O O . THR A 1 184 ? 10.003 -4.102 -23.040 1.00 97.38 184 THR A O 1
ATOM 1418 N N . VAL A 1 185 ? 8.372 -5.339 -22.124 1.00 97.50 185 VAL A N 1
ATOM 1419 C CA . VAL A 1 185 ? 7.515 -5.409 -23.324 1.00 97.50 185 VAL A CA 1
ATOM 1420 C C . VAL A 1 185 ? 7.023 -4.016 -23.726 1.00 97.50 185 VAL A C 1
ATOM 1422 O O . VAL A 1 185 ? 6.987 -3.706 -24.914 1.00 97.50 185 VAL A O 1
ATOM 1425 N N . SER A 1 186 ? 6.711 -3.143 -22.763 1.00 97.50 186 SER A N 1
ATOM 1426 C CA . SER A 1 186 ? 6.393 -1.741 -23.052 1.00 97.50 186 SER A CA 1
ATOM 1427 C C . SER A 1 186 ? 7.578 -1.027 -23.712 1.00 97.50 186 SER A C 1
ATOM 1429 O O . SER A 1 186 ? 7.479 -0.587 -24.859 1.00 97.50 186 SER A O 1
ATOM 1431 N N . MET A 1 187 ? 8.750 -1.033 -23.071 1.00 95.50 187 MET A N 1
ATOM 1432 C CA . MET A 1 187 ? 9.958 -0.380 -23.593 1.00 95.50 187 MET A CA 1
ATOM 1433 C C . MET A 1 187 ? 10.457 -0.951 -24.934 1.00 95.50 187 MET A C 1
ATOM 1435 O O . MET A 1 187 ? 11.159 -0.246 -25.661 1.00 95.50 187 MET A O 1
ATOM 1439 N N . SER A 1 188 ? 10.092 -2.181 -25.317 1.00 96.12 188 SER A N 1
ATOM 1440 C CA . SER A 1 188 ? 10.416 -2.722 -26.647 1.00 96.12 188 SER A CA 1
ATOM 1441 C C . SER A 1 188 ? 9.483 -2.220 -27.758 1.00 96.12 188 SER A C 1
ATOM 1443 O O . SER A 1 188 ? 9.889 -2.204 -28.918 1.00 96.12 188 SER A O 1
ATOM 1445 N N . LYS A 1 189 ? 8.263 -1.766 -27.428 1.00 95.69 189 LYS A N 1
ATOM 1446 C CA . LYS A 1 189 ? 7.245 -1.317 -28.401 1.00 95.69 189 LYS A CA 1
ATOM 1447 C C . LYS A 1 189 ? 7.008 0.195 -28.447 1.00 95.69 189 LYS A C 1
ATOM 1449 O O . LYS A 1 189 ? 6.513 0.673 -29.460 1.00 95.69 189 LYS A O 1
ATOM 1454 N N . VAL A 1 190 ? 7.353 0.938 -27.395 1.00 94.44 190 VAL A N 1
ATOM 1455 C CA . VAL A 1 190 ? 7.185 2.404 -27.304 1.00 94.44 190 VAL A CA 1
ATOM 1456 C C . VAL A 1 190 ? 8.463 3.102 -26.816 1.00 94.44 190 VAL A C 1
ATOM 1458 O O . VAL A 1 190 ? 9.495 2.468 -26.570 1.00 94.44 190 VAL A O 1
ATOM 1461 N N . ALA A 1 191 ? 8.415 4.430 -26.694 1.00 93.50 191 ALA A N 1
ATOM 1462 C CA . ALA A 1 191 ? 9.449 5.212 -26.030 1.00 93.50 191 ALA A CA 1
ATOM 1463 C C . ALA A 1 191 ? 9.518 4.911 -24.518 1.00 93.50 191 ALA A C 1
ATOM 1465 O O . ALA A 1 191 ? 8.520 4.585 -23.865 1.00 93.50 191 ALA A O 1
ATOM 1466 N N . VAL A 1 192 ? 10.713 5.070 -23.940 1.00 94.25 192 VAL A N 1
ATOM 1467 C CA . VAL A 1 192 ? 10.938 4.954 -22.487 1.00 94.25 192 VAL A CA 1
ATOM 1468 C C . VAL A 1 192 ? 10.166 6.043 -21.741 1.00 94.25 192 VAL A C 1
ATOM 1470 O O . VAL A 1 192 ? 9.497 5.745 -20.756 1.00 94.25 192 VAL A O 1
ATOM 1473 N N . SER A 1 193 ? 10.192 7.279 -22.245 1.00 93.06 193 SER A N 1
ATOM 1474 C CA . SER A 1 193 ? 9.400 8.399 -21.731 1.00 93.06 193 SER A CA 1
ATOM 1475 C C . SER A 1 193 ? 7.917 8.043 -21.644 1.00 93.06 193 SER A C 1
ATOM 1477 O O . SER A 1 193 ? 7.358 8.069 -20.551 1.00 93.06 193 SER A O 1
ATOM 1479 N N . PHE A 1 194 ? 7.308 7.609 -22.753 1.00 93.50 194 PHE A N 1
ATOM 1480 C CA . PHE A 1 194 ? 5.902 7.203 -22.789 1.00 93.50 194 PHE A CA 1
ATOM 1481 C C . PHE A 1 194 ? 5.591 6.081 -21.791 1.00 93.50 194 PHE A C 1
ATOM 1483 O O . PHE A 1 194 ? 4.626 6.173 -21.030 1.00 93.50 194 PHE A O 1
ATOM 1490 N N . THR A 1 195 ? 6.462 5.067 -21.717 1.00 94.75 195 THR A N 1
ATOM 1491 C CA . THR A 1 195 ? 6.348 3.991 -20.721 1.00 94.75 195 THR A CA 1
ATOM 1492 C C . THR A 1 195 ? 6.274 4.566 -19.304 1.00 94.75 195 THR A C 1
ATOM 1494 O O . THR A 1 195 ? 5.362 4.234 -18.553 1.00 94.75 195 THR A O 1
ATOM 1497 N N . HIS A 1 196 ? 7.191 5.460 -18.921 1.00 93.12 196 HIS A N 1
ATOM 1498 C CA . HIS A 1 196 ? 7.217 6.031 -17.567 1.00 93.12 196 HIS A CA 1
ATOM 1499 C C . HIS A 1 196 ? 6.101 7.047 -17.294 1.00 93.12 196 HIS A C 1
ATOM 1501 O O . HIS A 1 196 ? 5.671 7.149 -16.144 1.00 93.12 196 HIS A O 1
ATOM 1507 N N . ILE A 1 197 ? 5.568 7.717 -18.323 1.00 92.81 197 ILE A N 1
ATOM 1508 C CA . ILE A 1 197 ? 4.378 8.577 -18.222 1.00 92.81 197 ILE A CA 1
ATOM 1509 C C . ILE A 1 197 ? 3.145 7.737 -17.876 1.00 92.81 197 ILE A C 1
ATOM 1511 O O . ILE A 1 197 ? 2.527 7.980 -16.841 1.00 92.81 197 ILE A O 1
ATOM 1515 N N . ILE A 1 198 ? 2.830 6.692 -18.650 1.00 94.75 198 ILE A N 1
ATOM 1516 C CA . ILE A 1 198 ? 1.706 5.786 -18.337 1.00 94.75 198 ILE A CA 1
ATOM 1517 C C . ILE A 1 198 ? 1.932 5.076 -16.996 1.00 94.75 198 ILE A C 1
ATOM 1519 O O . ILE A 1 198 ? 0.999 4.848 -16.221 1.00 94.75 198 ILE A O 1
ATOM 1523 N N . LYS A 1 199 ? 3.192 4.801 -16.643 1.00 91.88 199 LYS A N 1
ATOM 1524 C CA . LYS A 1 199 ? 3.545 4.279 -15.321 1.00 91.88 199 LYS A CA 1
ATOM 1525 C C . LYS A 1 199 ? 3.473 5.295 -14.178 1.00 91.88 199 LYS A C 1
ATOM 1527 O O . LYS A 1 199 ? 3.601 4.874 -13.031 1.00 91.88 199 LYS A O 1
ATOM 1532 N N . SER A 1 200 ? 3.223 6.583 -14.411 1.00 89.56 200 SER A N 1
ATOM 1533 C CA . SER A 1 200 ? 2.843 7.501 -13.322 1.00 89.56 200 SER A CA 1
ATOM 1534 C C . SER A 1 200 ? 1.433 7.207 -12.787 1.00 89.56 200 SER A C 1
ATOM 1536 O O . SER A 1 200 ? 1.164 7.490 -11.628 1.00 89.56 200 SER A O 1
ATOM 1538 N N . GLY A 1 201 ? 0.585 6.507 -13.555 1.00 90.75 201 GLY A N 1
ATOM 1539 C CA . GLY A 1 201 ? -0.759 6.072 -13.151 1.00 90.75 201 GLY A CA 1
ATOM 1540 C C . GLY A 1 201 ? -0.841 5.035 -12.016 1.00 90.75 201 GLY A C 1
ATOM 1541 O O . GLY A 1 201 ? -1.943 4.695 -11.588 1.00 90.75 201 GLY A O 1
ATOM 1542 N N . GLU A 1 202 ? 0.288 4.530 -11.505 1.00 89.44 202 GLU A N 1
ATOM 1543 C CA . GLU A 1 202 ? 0.352 3.532 -10.419 1.00 89.44 202 GLU A CA 1
ATOM 1544 C C . GLU A 1 202 ? -0.508 3.875 -9.172 1.00 89.44 202 GLU A C 1
ATOM 1546 O O . GLU A 1 202 ? -1.174 2.969 -8.665 1.00 89.44 202 GLU A O 1
ATOM 1551 N N . PRO A 1 203 ? -0.612 5.137 -8.696 1.00 88.31 203 PRO A N 1
ATOM 1552 C CA . PRO A 1 203 ? -1.475 5.480 -7.566 1.00 88.31 203 PRO A CA 1
ATOM 1553 C C . PRO A 1 203 ? -2.969 5.302 -7.835 1.00 88.31 203 PRO A C 1
ATOM 1555 O O . PRO A 1 203 ? -3.694 4.871 -6.943 1.00 88.31 203 PRO A O 1
ATOM 1558 N N . ALA A 1 204 ? -3.434 5.578 -9.058 1.00 90.38 204 ALA A N 1
ATOM 1559 C CA . ALA A 1 204 ? -4.838 5.384 -9.412 1.00 90.38 204 ALA A CA 1
ATOM 1560 C C . ALA A 1 204 ? -5.210 3.897 -9.344 1.00 90.38 204 ALA A C 1
ATOM 1562 O O . ALA A 1 204 ? -6.219 3.540 -8.739 1.00 90.38 204 ALA A O 1
ATOM 1563 N N . PHE A 1 205 ? -4.338 3.018 -9.852 1.00 89.50 205 PHE A N 1
ATOM 1564 C CA . PHE A 1 205 ? -4.474 1.575 -9.645 1.00 89.50 205 PHE A CA 1
ATOM 1565 C C . PHE A 1 205 ? -4.423 1.199 -8.158 1.00 89.50 205 PHE A C 1
ATOM 1567 O O . PHE A 1 205 ? -5.209 0.358 -7.734 1.00 89.50 205 PHE A O 1
ATOM 1574 N N . SER A 1 206 ? -3.565 1.834 -7.349 1.00 87.31 206 SER A N 1
ATOM 1575 C CA . SER A 1 206 ? -3.499 1.563 -5.906 1.00 87.31 206 SER A CA 1
ATOM 1576 C C . SER A 1 206 ? -4.814 1.875 -5.191 1.00 87.31 206 SER A C 1
ATOM 1578 O O . SER A 1 206 ? -5.293 1.033 -4.438 1.00 87.31 206 SER A O 1
ATOM 1580 N N . VAL A 1 207 ? -5.422 3.041 -5.443 1.00 86.62 207 VAL A N 1
ATOM 1581 C CA . VAL A 1 207 ? -6.705 3.430 -4.826 1.00 86.62 207 VAL A CA 1
ATOM 1582 C C . VAL A 1 207 ? -7.840 2.524 -5.291 1.00 86.62 207 VAL A C 1
ATOM 1584 O O . VAL A 1 207 ? -8.622 2.063 -4.464 1.00 86.62 207 VAL A O 1
ATOM 1587 N N . LEU A 1 208 ? -7.919 2.223 -6.591 1.00 85.25 208 LEU A N 1
ATOM 1588 C CA . LEU A 1 208 ? -8.960 1.352 -7.145 1.00 85.25 208 LEU A CA 1
ATOM 1589 C C . LEU A 1 208 ? -8.863 -0.074 -6.578 1.00 85.25 208 LEU A C 1
ATOM 1591 O O . LEU A 1 208 ? -9.864 -0.621 -6.122 1.00 85.25 208 LEU A O 1
ATOM 1595 N N . VAL A 1 209 ? -7.663 -0.664 -6.546 1.00 83.31 209 VAL A N 1
ATOM 1596 C CA . VAL A 1 209 ? -7.446 -2.016 -6.004 1.00 83.31 209 VAL A CA 1
ATOM 1597 C C . VAL A 1 209 ? -7.733 -2.064 -4.502 1.00 83.31 209 VAL A C 1
ATOM 1599 O O . VAL A 1 209 ? -8.430 -2.974 -4.057 1.00 83.31 209 VAL A O 1
ATOM 1602 N N . SER A 1 210 ? -7.280 -1.076 -3.724 1.00 79.81 210 SER A N 1
ATOM 1603 C CA . SER A 1 210 ? -7.640 -0.961 -2.305 1.00 79.81 210 SER A CA 1
ATOM 1604 C C . SER A 1 210 ? -9.153 -0.835 -2.100 1.00 79.81 210 SER A C 1
ATOM 1606 O O . SER A 1 210 ? -9.728 -1.572 -1.299 1.00 79.81 210 SER A O 1
ATOM 1608 N N . ARG A 1 211 ? -9.826 0.045 -2.853 1.00 80.50 211 ARG A N 1
ATOM 1609 C CA . ARG A 1 211 ? -11.265 0.287 -2.694 1.00 80.50 211 ARG A CA 1
ATOM 1610 C C . ARG A 1 211 ? -12.103 -0.950 -3.013 1.00 80.50 211 ARG A C 1
ATOM 1612 O O . ARG A 1 211 ? -13.035 -1.244 -2.271 1.00 80.50 211 ARG A O 1
ATOM 1619 N N . PHE A 1 212 ? -11.780 -1.665 -4.092 1.00 81.69 212 PHE A N 1
ATOM 1620 C CA . PHE A 1 212 ? -12.590 -2.789 -4.574 1.00 81.69 212 PHE A CA 1
ATOM 1621 C C . PHE A 1 212 ? -12.183 -4.166 -4.026 1.00 81.69 212 PHE A C 1
ATOM 1623 O O . PHE A 1 212 ? -13.043 -5.037 -3.966 1.00 81.69 212 PHE A O 1
ATOM 1630 N N . LEU A 1 213 ? -10.923 -4.387 -3.616 1.00 75.00 213 LEU A N 1
ATOM 1631 C CA . LEU A 1 213 ? -10.473 -5.686 -3.072 1.00 75.00 213 LEU A CA 1
ATOM 1632 C C . LEU A 1 213 ? -10.224 -5.694 -1.558 1.00 75.00 213 LEU A C 1
ATOM 1634 O O . LEU A 1 213 ? -10.179 -6.771 -0.969 1.00 75.00 213 LEU A O 1
ATOM 1638 N N . LEU A 1 214 ? -10.021 -4.533 -0.927 1.00 71.50 214 LEU A N 1
ATOM 1639 C CA . LEU A 1 214 ? -9.798 -4.416 0.524 1.00 71.50 214 LEU A CA 1
ATOM 1640 C C . LEU A 1 214 ? -10.929 -3.656 1.240 1.00 71.50 214 LEU A C 1
ATOM 1642 O O . LEU A 1 214 ? -10.894 -3.528 2.458 1.00 71.50 214 LEU A O 1
ATOM 1646 N N . GLY A 1 215 ? -11.912 -3.127 0.499 1.00 65.38 215 GLY A N 1
ATOM 1647 C CA . GLY A 1 215 ? -13.024 -2.331 1.034 1.00 65.38 215 GLY A CA 1
ATOM 1648 C C . GLY A 1 215 ? -12.639 -0.927 1.521 1.00 65.38 215 GLY A C 1
ATOM 1649 O O . GLY A 1 215 ? -13.516 -0.160 1.916 1.00 65.38 215 GLY A O 1
ATOM 1650 N N . GLU A 1 216 ? -11.354 -0.559 1.465 1.00 71.44 216 GLU A N 1
ATOM 1651 C CA . GLU A 1 216 ? -10.804 0.668 2.056 1.00 71.44 216 GLU A CA 1
ATOM 1652 C C . GLU A 1 216 ? -11.513 1.936 1.546 1.00 71.44 216 GLU A C 1
ATOM 1654 O O . GLU A 1 216 ? -11.765 2.095 0.349 1.00 71.44 216 GLU A O 1
ATOM 1659 N N . THR A 1 217 ? -11.832 2.864 2.452 1.00 63.59 217 THR A N 1
ATOM 1660 C CA . THR A 1 217 ? -12.385 4.185 2.122 1.00 63.59 217 THR A CA 1
ATOM 1661 C C . THR A 1 217 ? -11.290 5.253 2.108 1.00 63.59 217 THR A C 1
ATOM 1663 O O . THR A 1 217 ? -10.389 5.290 2.950 1.00 63.59 217 THR A O 1
ATOM 1666 N N . PHE A 1 218 ? -11.377 6.162 1.137 1.00 70.94 218 PHE A N 1
ATOM 1667 C CA . PHE A 1 218 ? -10.435 7.264 0.947 1.00 70.94 218 PHE A CA 1
ATOM 1668 C C . PHE A 1 218 ? -11.169 8.609 1.036 1.00 70.94 218 PHE A C 1
ATOM 1670 O O . PHE A 1 218 ? -12.301 8.702 0.558 1.00 70.94 218 PHE A O 1
ATOM 1677 N N . PRO A 1 219 ? -10.561 9.653 1.631 1.00 72.19 219 PRO A N 1
ATOM 1678 C CA . PRO A 1 219 ? -11.182 10.970 1.710 1.00 72.19 219 PRO A CA 1
ATOM 1679 C C . PRO A 1 219 ? -11.207 11.640 0.327 1.00 72.19 219 PRO A C 1
ATOM 1681 O O . PRO A 1 219 ? -10.344 11.381 -0.516 1.00 72.19 219 PRO A O 1
ATOM 1684 N N . VAL A 1 220 ? -12.173 12.535 0.101 1.00 80.38 220 VAL A N 1
ATOM 1685 C CA . VAL A 1 220 ? -12.438 13.174 -1.206 1.00 80.38 220 VAL A CA 1
ATOM 1686 C C . VAL A 1 220 ? -11.185 13.745 -1.907 1.00 80.38 220 VAL A C 1
ATOM 1688 O O . VAL A 1 220 ? -11.045 13.501 -3.108 1.00 80.38 220 VAL A O 1
ATOM 1691 N N . PRO A 1 221 ? -10.218 14.403 -1.225 1.00 80.19 221 PRO A N 1
ATOM 1692 C CA . PRO A 1 221 ? -8.984 14.878 -1.861 1.00 80.19 221 PRO A CA 1
ATOM 1693 C C . PRO A 1 221 ? -8.149 13.792 -2.560 1.00 80.19 221 PRO A C 1
ATOM 1695 O O . PRO A 1 221 ? -7.480 14.085 -3.551 1.00 80.19 221 PRO A O 1
ATOM 1698 N N . VAL A 1 222 ? -8.202 12.536 -2.099 1.00 81.75 222 VAL A N 1
ATOM 1699 C CA . VAL A 1 222 ? -7.527 11.413 -2.772 1.00 81.75 222 VAL A CA 1
ATOM 1700 C C . VAL A 1 222 ? -8.192 11.131 -4.117 1.00 81.75 222 VAL A C 1
ATOM 1702 O O . VAL A 1 222 ? -7.494 11.066 -5.126 1.00 81.75 222 VAL A O 1
ATOM 1705 N N . TYR A 1 223 ? -9.525 11.049 -4.173 1.00 86.19 223 TYR A N 1
ATOM 1706 C CA . TYR A 1 223 ? -10.245 10.865 -5.438 1.00 86.19 223 TYR A CA 1
ATOM 1707 C C . TYR A 1 223 ? -10.047 12.048 -6.395 1.00 86.19 223 TYR A C 1
ATOM 1709 O O . TYR A 1 223 ? -9.805 11.831 -7.581 1.00 86.19 223 TYR A O 1
ATOM 1717 N N . LEU A 1 224 ? -10.049 13.287 -5.887 1.00 88.06 224 LEU A N 1
ATOM 1718 C CA . LEU A 1 224 ? -9.745 14.475 -6.692 1.00 88.06 224 LEU A CA 1
ATOM 1719 C C . LEU A 1 224 ? -8.333 14.420 -7.296 1.00 88.06 224 LEU A C 1
ATOM 1721 O O . LEU A 1 224 ? -8.160 14.796 -8.452 1.00 88.06 224 LEU A O 1
ATOM 1725 N N . SER A 1 225 ? -7.338 13.885 -6.574 1.00 89.62 225 SER A N 1
ATOM 1726 C CA . SER A 1 225 ? -5.980 13.702 -7.114 1.00 89.62 225 SER A CA 1
ATOM 1727 C C . SER A 1 225 ? -5.893 12.676 -8.254 1.00 89.62 225 SER A C 1
ATOM 1729 O O . SER A 1 225 ? -4.977 12.756 -9.072 1.00 89.62 225 SER A O 1
ATOM 1731 N N . LEU A 1 226 ? -6.858 11.753 -8.381 1.00 90.38 226 LEU A N 1
ATOM 1732 C CA . LEU A 1 226 ? -6.878 10.782 -9.481 1.00 90.38 226 LEU A CA 1
ATOM 1733 C C . LEU A 1 226 ? -7.271 11.412 -10.822 1.00 90.38 226 LEU A C 1
ATOM 1735 O O . LEU A 1 226 ? -6.847 10.918 -11.865 1.00 90.38 226 LEU A O 1
ATOM 1739 N N . ILE A 1 227 ? -8.039 12.507 -10.808 1.00 92.25 227 ILE A N 1
ATOM 1740 C CA . ILE A 1 227 ? -8.501 13.206 -12.016 1.00 92.25 227 ILE A CA 1
ATOM 1741 C C . ILE A 1 227 ? -7.309 13.675 -12.881 1.00 92.25 227 ILE A C 1
ATOM 1743 O O . ILE A 1 227 ? -7.245 13.265 -14.042 1.00 92.25 227 ILE A O 1
ATOM 1747 N N . PRO A 1 228 ? -6.319 14.440 -12.366 1.00 92.94 228 PRO A N 1
ATOM 1748 C CA . PRO A 1 228 ? -5.127 14.792 -13.138 1.00 92.94 228 PRO A CA 1
ATOM 1749 C C . PRO A 1 228 ? -4.216 13.591 -13.443 1.00 92.94 228 PRO A C 1
ATOM 1751 O O . PRO A 1 228 ? -3.618 13.565 -14.514 1.00 92.94 228 PRO A O 1
ATOM 1754 N N . ILE A 1 229 ? -4.136 12.563 -12.584 1.00 92.69 229 ILE A N 1
ATOM 1755 C CA . ILE A 1 229 ? -3.354 11.346 -12.895 1.00 92.69 229 ILE A CA 1
ATOM 1756 C C . ILE A 1 229 ? -3.897 10.667 -14.159 1.00 92.69 229 ILE A C 1
ATOM 1758 O O . ILE A 1 229 ? -3.158 10.449 -15.120 1.00 92.69 229 ILE A O 1
ATOM 1762 N N . ILE A 1 230 ? -5.193 10.347 -14.163 1.00 93.69 230 ILE A N 1
ATOM 1763 C CA . ILE A 1 230 ? -5.852 9.622 -15.253 1.00 93.69 230 ILE A CA 1
ATOM 1764 C C . ILE A 1 230 ? -5.940 10.514 -16.497 1.00 93.69 230 ILE A C 1
ATOM 1766 O O . ILE A 1 230 ? -5.569 10.077 -17.585 1.00 93.69 230 ILE A O 1
ATOM 1770 N N . GLY A 1 231 ? -6.358 11.775 -16.336 1.00 92.31 231 GLY A N 1
ATOM 1771 C CA . GLY A 1 231 ? -6.475 12.740 -17.430 1.00 92.31 231 GLY A CA 1
ATOM 1772 C C . GLY A 1 231 ? -5.139 13.049 -18.108 1.00 92.31 231 GLY A C 1
ATOM 1773 O O . GLY A 1 231 ? -5.068 13.062 -19.334 1.00 92.31 231 GLY A O 1
ATOM 1774 N N . GLY A 1 232 ? -4.060 13.218 -17.337 1.00 93.19 232 GLY A N 1
ATOM 1775 C CA . GLY A 1 232 ? -2.718 13.434 -17.879 1.00 93.19 232 GLY A CA 1
ATOM 1776 C C . GLY A 1 232 ? -2.175 12.213 -18.628 1.00 93.19 232 GLY A C 1
ATOM 1777 O O . GLY A 1 232 ? -1.668 12.350 -19.742 1.00 93.19 232 GLY A O 1
ATOM 1778 N N . CYS A 1 233 ? -2.355 11.005 -18.075 1.00 92.62 233 CYS A N 1
ATOM 1779 C CA . CYS A 1 233 ? -1.977 9.759 -18.753 1.00 92.62 233 CYS A CA 1
ATOM 1780 C C . CYS A 1 233 ? -2.765 9.555 -20.059 1.00 92.62 233 CYS A C 1
ATOM 1782 O O . CYS A 1 233 ? -2.185 9.152 -21.066 1.00 92.62 233 CYS A O 1
ATOM 1784 N N . ALA A 1 234 ? -4.068 9.857 -20.060 1.00 93.25 234 ALA A N 1
ATOM 1785 C CA . ALA A 1 234 ? -4.915 9.769 -21.247 1.00 93.25 234 ALA A CA 1
ATOM 1786 C C . ALA A 1 234 ? -4.521 10.804 -22.315 1.00 93.25 234 ALA A C 1
ATOM 1788 O O . ALA A 1 234 ? -4.377 10.445 -23.483 1.00 93.25 234 ALA A O 1
ATOM 1789 N N . LEU A 1 235 ? -4.276 12.061 -21.926 1.00 91.00 235 LEU A N 1
ATOM 1790 C CA . LEU A 1 235 ? -3.838 13.116 -22.844 1.00 91.00 235 LEU A CA 1
ATOM 1791 C C . LEU A 1 235 ? -2.491 12.775 -23.496 1.00 91.00 235 LEU A C 1
ATOM 1793 O O . LEU A 1 235 ? -2.345 12.913 -24.710 1.00 91.00 235 LEU A O 1
ATOM 1797 N N . ALA A 1 236 ? -1.531 12.271 -22.713 1.00 89.56 236 ALA A N 1
ATOM 1798 C CA . ALA A 1 236 ? -0.249 11.809 -23.236 1.00 89.56 236 ALA A CA 1
ATOM 1799 C C . ALA A 1 236 ? -0.410 10.616 -24.196 1.00 89.56 236 ALA A C 1
ATOM 1801 O O . ALA A 1 236 ? 0.213 10.611 -25.252 1.00 89.56 236 ALA A O 1
ATOM 1802 N N . ALA A 1 237 ? -1.280 9.645 -23.881 1.00 90.38 237 ALA A N 1
ATOM 1803 C CA . ALA A 1 237 ? -1.563 8.493 -24.747 1.00 90.38 237 ALA A CA 1
ATOM 1804 C C . ALA A 1 237 ? -2.186 8.879 -26.095 1.00 90.38 237 ALA A C 1
ATOM 1806 O O . ALA A 1 237 ? -1.767 8.360 -27.125 1.00 90.38 237 ALA A O 1
ATOM 1807 N N . VAL A 1 238 ? -3.146 9.806 -26.100 1.00 91.12 238 VAL A N 1
ATOM 1808 C CA . VAL A 1 238 ? -3.816 10.281 -27.325 1.00 91.12 238 VAL A CA 1
ATOM 1809 C C . VAL A 1 238 ? -2.887 11.137 -28.203 1.00 91.12 238 VAL A C 1
ATOM 1811 O O . VAL A 1 238 ? -3.115 11.246 -29.404 1.00 91.12 238 VAL A O 1
ATOM 1814 N N . THR A 1 239 ? -1.823 11.713 -27.632 1.00 87.56 239 THR A N 1
ATOM 1815 C CA . THR A 1 239 ? -0.860 12.586 -28.338 1.00 87.56 239 THR A CA 1
ATOM 1816 C C . THR A 1 239 ? 0.540 11.976 -28.484 1.00 87.56 239 THR A C 1
ATOM 1818 O O . THR A 1 239 ? 1.507 12.673 -28.792 1.00 87.56 239 THR A O 1
ATOM 1821 N N . GLU A 1 240 ? 0.674 10.663 -28.280 1.00 88.44 240 GLU A N 1
ATOM 1822 C CA . GLU A 1 240 ? 1.933 9.941 -28.466 1.00 88.44 240 GLU A CA 1
ATOM 1823 C C . GLU A 1 240 ? 2.176 9.636 -29.954 1.00 88.44 240 GLU A C 1
ATOM 1825 O O . GLU A 1 240 ? 1.436 8.871 -30.573 1.00 88.44 240 GLU A O 1
ATOM 1830 N N . LEU A 1 241 ? 3.244 10.207 -30.527 1.00 80.69 241 LEU A N 1
ATOM 1831 C CA . LEU A 1 241 ? 3.550 10.126 -31.966 1.00 80.69 241 LEU A CA 1
ATOM 1832 C C . LEU A 1 241 ? 3.707 8.689 -32.479 1.00 80.69 241 LEU A C 1
ATOM 1834 O O . LEU A 1 241 ? 3.385 8.409 -33.629 1.00 80.69 241 LEU A O 1
ATOM 1838 N N . ASN A 1 242 ? 4.217 7.793 -31.632 1.00 82.25 242 ASN A N 1
ATOM 1839 C CA . ASN A 1 242 ? 4.423 6.381 -31.951 1.00 82.25 242 ASN A CA 1
ATOM 1840 C C . ASN A 1 242 ? 3.597 5.490 -31.012 1.00 82.25 242 ASN A C 1
ATOM 1842 O O . ASN A 1 242 ? 4.112 4.525 -30.440 1.00 82.25 242 ASN A O 1
ATOM 1846 N N . PHE A 1 243 ? 2.319 5.834 -30.806 1.00 89.69 243 PHE A N 1
ATOM 1847 C CA . PHE A 1 243 ? 1.430 5.049 -29.955 1.00 89.69 243 PHE A CA 1
ATOM 1848 C C . PHE A 1 243 ? 1.345 3.588 -30.426 1.00 89.69 243 PHE A C 1
ATOM 1850 O O . PHE A 1 243 ? 1.007 3.292 -31.572 1.00 89.69 243 PHE A O 1
ATOM 1857 N N . ASN A 1 244 ? 1.599 2.654 -29.509 1.00 94.50 244 ASN A N 1
ATOM 1858 C CA . ASN A 1 244 ? 1.462 1.225 -29.752 1.00 94.50 244 ASN A CA 1
ATOM 1859 C C . ASN A 1 244 ? 0.654 0.585 -28.618 1.00 94.50 244 ASN A C 1
ATOM 1861 O O . ASN A 1 244 ? 1.055 0.647 -27.454 1.00 94.50 244 ASN A O 1
ATOM 1865 N N . MET A 1 245 ? -0.462 -0.066 -28.959 1.00 95.12 245 MET A N 1
ATOM 1866 C CA . MET A 1 245 ? -1.386 -0.643 -27.975 1.00 95.12 245 MET A CA 1
ATOM 1867 C C . MET A 1 245 ? -0.741 -1.740 -27.111 1.00 95.12 245 MET A C 1
ATOM 1869 O O . MET A 1 245 ? -1.004 -1.798 -25.914 1.00 95.12 245 MET A O 1
ATOM 1873 N N . ILE A 1 246 ? 0.152 -2.570 -27.667 1.00 95.88 246 ILE A N 1
ATOM 1874 C CA . ILE A 1 246 ? 0.887 -3.587 -26.889 1.00 95.88 246 ILE A CA 1
ATOM 1875 C C . ILE A 1 246 ? 1.816 -2.891 -25.886 1.00 95.88 246 ILE A C 1
ATOM 1877 O O . ILE A 1 246 ? 1.895 -3.290 -24.725 1.00 95.88 246 ILE A O 1
ATOM 1881 N N . GLY A 1 247 ? 2.469 -1.806 -26.314 1.00 95.31 247 GLY A N 1
ATOM 1882 C CA . GLY A 1 247 ? 3.310 -0.987 -25.446 1.00 95.31 247 GLY A CA 1
ATOM 1883 C C . GLY A 1 247 ? 2.532 -0.331 -24.302 1.00 95.31 247 GLY A C 1
ATOM 1884 O O . GLY A 1 247 ? 2.916 -0.457 -23.137 1.00 95.31 247 GLY A O 1
ATOM 1885 N N . PHE A 1 248 ? 1.407 0.311 -24.620 1.00 95.69 248 PHE A N 1
ATOM 1886 C CA . PHE A 1 248 ? 0.496 0.924 -23.650 1.00 95.69 248 PHE A CA 1
ATOM 1887 C C . PHE A 1 248 ? -0.056 -0.102 -22.647 1.00 95.69 248 PHE A C 1
ATOM 1889 O O . PHE A 1 248 ? 0.038 0.102 -21.436 1.00 95.69 248 PHE A O 1
ATOM 1896 N N . MET A 1 249 ? -0.557 -1.244 -23.129 1.00 96.81 249 MET A N 1
ATOM 1897 C CA . MET A 1 249 ? -1.082 -2.305 -22.267 1.00 96.81 249 MET A CA 1
ATOM 1898 C C . MET A 1 249 ? 0.009 -2.922 -21.384 1.00 96.81 249 MET A C 1
ATOM 1900 O O . MET A 1 249 ? -0.252 -3.178 -20.213 1.00 96.81 249 MET A O 1
ATOM 1904 N N . GLY A 1 250 ? 1.245 -3.074 -21.874 1.00 97.00 250 GLY A N 1
ATOM 1905 C CA . GLY A 1 250 ? 2.389 -3.479 -21.048 1.00 97.00 250 GLY A CA 1
ATOM 1906 C C . GLY A 1 250 ? 2.657 -2.511 -19.886 1.00 97.00 250 GLY A C 1
ATOM 1907 O O . GLY A 1 250 ? 2.824 -2.936 -18.739 1.00 97.00 250 GLY A O 1
ATOM 1908 N N . ALA A 1 251 ? 2.602 -1.199 -20.138 1.00 95.94 251 ALA A N 1
ATOM 1909 C CA . ALA A 1 251 ? 2.724 -0.192 -19.083 1.00 95.94 251 ALA A CA 1
ATOM 1910 C C . ALA A 1 251 ? 1.569 -0.286 -18.064 1.00 95.94 251 ALA A C 1
ATOM 1912 O O . ALA A 1 251 ? 1.827 -0.324 -16.859 1.00 95.94 251 ALA A O 1
ATOM 1913 N N . MET A 1 252 ? 0.321 -0.411 -18.525 1.00 95.81 252 MET A N 1
ATOM 1914 C CA . MET A 1 252 ? -0.869 -0.526 -17.666 1.00 95.81 252 MET A CA 1
ATOM 1915 C C . MET A 1 252 ? -0.861 -1.803 -16.809 1.00 95.81 252 MET A C 1
ATOM 1917 O O . MET A 1 252 ? -1.039 -1.729 -15.592 1.00 95.81 252 MET A O 1
ATOM 1921 N N . ILE A 1 253 ? -0.556 -2.961 -17.406 1.00 97.31 253 ILE A N 1
ATOM 1922 C CA . ILE A 1 253 ? -0.381 -4.240 -16.696 1.00 97.31 253 ILE A CA 1
ATOM 1923 C C . ILE A 1 253 ? 0.722 -4.110 -15.642 1.00 97.31 253 ILE A C 1
ATOM 1925 O O . ILE A 1 253 ? 0.542 -4.556 -14.509 1.00 97.31 253 ILE A O 1
ATOM 1929 N N . SER A 1 254 ? 1.835 -3.440 -15.964 1.00 96.50 254 SER A N 1
ATOM 1930 C CA . SER A 1 254 ? 2.923 -3.257 -15.000 1.00 96.50 254 SER A CA 1
ATOM 1931 C C . SER A 1 254 ? 2.545 -2.386 -13.795 1.00 96.50 254 SER A C 1
ATOM 1933 O O . SER A 1 254 ? 3.109 -2.574 -12.721 1.00 96.50 254 SER A O 1
ATOM 1935 N N . ASN A 1 255 ? 1.592 -1.456 -13.929 1.00 93.62 255 ASN A N 1
ATOM 1936 C CA . ASN A 1 255 ? 1.080 -0.686 -12.792 1.00 93.62 255 ASN A CA 1
ATOM 1937 C C . ASN A 1 255 ? 0.243 -1.569 -11.867 1.00 93.62 255 ASN A C 1
ATOM 1939 O O . ASN A 1 255 ? 0.517 -1.624 -10.671 1.00 93.62 255 ASN A O 1
ATOM 1943 N N . LEU A 1 256 ? -0.725 -2.305 -12.421 1.00 94.06 256 LEU A N 1
ATOM 1944 C CA . LEU A 1 256 ? -1.570 -3.223 -11.655 1.00 94.06 256 LEU A CA 1
ATOM 1945 C C . LEU A 1 256 ? -0.733 -4.304 -10.947 1.00 94.06 256 LEU A C 1
ATOM 1947 O O . LEU A 1 256 ? -0.909 -4.554 -9.755 1.00 94.06 256 LEU A O 1
ATOM 1951 N N . ALA A 1 257 ? 0.232 -4.892 -11.654 1.00 95.12 257 ALA A N 1
ATOM 1952 C CA . ALA A 1 257 ? 1.132 -5.900 -11.108 1.00 95.12 257 ALA A CA 1
ATOM 1953 C C . ALA A 1 257 ? 2.040 -5.337 -9.997 1.00 95.12 257 ALA A C 1
ATOM 1955 O O . ALA A 1 257 ? 2.179 -5.963 -8.945 1.00 95.12 257 ALA A O 1
ATOM 1956 N N . PHE A 1 258 ? 2.605 -4.131 -10.150 1.00 91.25 258 PHE A N 1
ATOM 1957 C CA . PHE A 1 258 ? 3.374 -3.523 -9.060 1.00 91.25 258 PHE A CA 1
ATOM 1958 C C . PHE A 1 258 ? 2.502 -3.082 -7.877 1.00 91.25 258 PHE A C 1
ATOM 1960 O O . PHE A 1 258 ? 2.961 -3.213 -6.746 1.00 91.25 258 PHE A O 1
ATOM 1967 N N . VAL A 1 259 ? 1.242 -2.685 -8.079 1.00 88.50 259 VAL A N 1
ATOM 1968 C CA . VAL A 1 259 ? 0.282 -2.460 -6.981 1.00 88.50 259 VAL A CA 1
ATOM 1969 C C . VAL A 1 259 ? 0.038 -3.747 -6.189 1.00 88.50 259 VAL A C 1
ATOM 1971 O O . VAL A 1 259 ? 0.193 -3.737 -4.967 1.00 88.50 259 VAL A O 1
ATOM 1974 N N . PHE A 1 260 ? -0.232 -4.876 -6.853 1.00 89.12 260 PHE A N 1
ATOM 1975 C CA . PHE A 1 260 ? -0.347 -6.173 -6.174 1.00 89.12 260 PHE A CA 1
ATOM 1976 C C . PHE A 1 260 ? 0.937 -6.554 -5.430 1.00 89.12 260 PHE A C 1
ATOM 1978 O O . PHE A 1 260 ? 0.876 -6.926 -4.258 1.00 89.12 260 PHE A O 1
ATOM 1985 N N . ARG A 1 261 ? 2.111 -6.377 -6.053 1.00 88.44 261 ARG A N 1
ATOM 1986 C CA . ARG A 1 261 ? 3.414 -6.572 -5.398 1.00 88.44 261 ARG A CA 1
ATOM 1987 C C . ARG A 1 261 ? 3.530 -5.719 -4.130 1.00 88.44 261 ARG A C 1
ATOM 1989 O O . ARG A 1 261 ? 3.929 -6.238 -3.094 1.00 88.44 261 ARG A O 1
ATOM 1996 N N . ASN A 1 262 ? 3.161 -4.438 -4.188 1.00 81.81 262 ASN A N 1
ATOM 1997 C CA . ASN A 1 262 ? 3.230 -3.515 -3.053 1.00 81.81 262 ASN A CA 1
ATOM 1998 C C . ASN A 1 262 ? 2.294 -3.966 -1.908 1.00 81.81 262 ASN A C 1
ATOM 2000 O O . ASN A 1 262 ? 2.711 -3.991 -0.749 1.00 81.81 262 ASN A O 1
ATOM 2004 N N . ILE A 1 263 ? 1.058 -4.371 -2.226 1.00 78.12 263 ILE A N 1
ATOM 2005 C CA . ILE A 1 263 ? 0.060 -4.851 -1.252 1.00 78.12 263 ILE A CA 1
ATOM 2006 C C . ILE A 1 263 ? 0.507 -6.169 -0.603 1.00 78.12 263 ILE A C 1
ATOM 2008 O O . ILE A 1 263 ? 0.491 -6.288 0.624 1.00 78.12 263 ILE A O 1
ATOM 2012 N N . PHE A 1 264 ? 0.949 -7.151 -1.394 1.00 81.62 264 PHE A N 1
ATOM 2013 C CA . PHE A 1 264 ? 1.399 -8.440 -0.866 1.00 81.62 264 PHE A CA 1
ATOM 2014 C C . PHE A 1 264 ? 2.724 -8.323 -0.101 1.00 81.62 264 PHE A C 1
ATOM 2016 O O . PHE A 1 264 ? 2.848 -8.931 0.959 1.00 81.62 264 PHE A O 1
ATOM 2023 N N . SER A 1 265 ? 3.667 -7.475 -0.533 1.00 74.81 265 SER A N 1
ATOM 2024 C CA . SER A 1 265 ? 4.917 -7.213 0.205 1.00 74.81 265 SER A CA 1
ATOM 2025 C C . SER A 1 265 ? 4.632 -6.622 1.592 1.00 74.81 265 SER A C 1
ATOM 2027 O O . SER A 1 265 ? 5.195 -7.089 2.579 1.00 74.81 265 SER A O 1
ATOM 2029 N N . LYS A 1 266 ? 3.684 -5.675 1.710 1.00 63.72 266 LYS A N 1
ATOM 2030 C CA . LYS A 1 266 ? 3.231 -5.130 3.010 1.00 63.72 266 LYS A CA 1
ATOM 2031 C C . LYS A 1 266 ? 2.578 -6.173 3.930 1.00 63.72 266 LYS A C 1
ATOM 2033 O O . LYS A 1 266 ? 2.574 -5.981 5.146 1.00 63.72 266 LYS A O 1
ATOM 2038 N N . LYS A 1 267 ? 2.011 -7.255 3.381 1.00 61.41 267 LYS A N 1
ATOM 2039 C CA . LYS A 1 267 ? 1.493 -8.390 4.165 1.00 61.41 267 LYS A CA 1
ATOM 2040 C C . LYS A 1 267 ? 2.622 -9.359 4.548 1.00 61.41 267 LYS A C 1
ATOM 2042 O O . LYS A 1 267 ? 2.746 -9.688 5.721 1.00 61.41 267 LYS A O 1
ATOM 2047 N N . GLY A 1 268 ? 3.483 -9.746 3.602 1.00 55.03 268 GLY A N 1
ATOM 2048 C CA . GLY A 1 268 ? 4.570 -10.714 3.809 1.00 55.03 268 GLY A CA 1
ATOM 2049 C C . GLY A 1 268 ? 5.746 -10.222 4.665 1.00 55.03 268 GLY A C 1
ATOM 2050 O O . GLY A 1 268 ? 6.393 -11.030 5.320 1.00 55.03 268 GLY A O 1
ATOM 2051 N N . MET A 1 269 ? 6.007 -8.910 4.721 1.00 53.66 269 MET A N 1
ATOM 2052 C CA . MET A 1 269 ? 7.055 -8.333 5.584 1.00 53.66 269 MET A CA 1
ATOM 2053 C C . MET A 1 269 ? 6.665 -8.279 7.076 1.00 53.66 269 MET A C 1
ATOM 2055 O O . MET A 1 269 ? 7.501 -7.954 7.918 1.00 53.66 269 MET A O 1
ATOM 2059 N N . LYS A 1 270 ? 5.420 -8.616 7.447 1.00 45.84 270 LYS A N 1
ATOM 2060 C CA . LYS A 1 270 ? 4.994 -8.682 8.853 1.00 45.84 270 LYS A CA 1
ATOM 2061 C C . LYS A 1 270 ? 5.508 -9.964 9.521 1.00 45.84 270 LYS A C 1
ATOM 2063 O O . LYS A 1 270 ? 4.819 -10.978 9.524 1.00 45.84 270 LYS A O 1
ATOM 2068 N N . GLY A 1 271 ? 6.691 -9.886 10.137 1.00 46.94 271 GLY A N 1
ATOM 2069 C CA . GLY A 1 271 ? 7.125 -10.843 11.167 1.00 46.94 271 GLY A CA 1
ATOM 2070 C C . GLY A 1 271 ? 8.512 -11.475 11.018 1.00 46.94 271 GLY A C 1
ATOM 2071 O O . GLY A 1 271 ? 8.866 -12.277 11.877 1.00 46.94 271 GLY A O 1
ATOM 2072 N N . LYS A 1 272 ? 9.302 -11.154 9.979 1.00 52.22 272 LYS A N 1
ATOM 2073 C CA . LYS A 1 272 ? 10.660 -11.712 9.780 1.00 52.22 272 LYS A CA 1
ATOM 2074 C C . LYS A 1 272 ? 11.677 -10.654 9.347 1.00 52.22 272 LYS A C 1
ATOM 2076 O O . LYS A 1 272 ? 11.385 -9.800 8.518 1.00 52.22 272 LYS A O 1
ATOM 2081 N N . ALA A 1 273 ? 12.885 -10.742 9.897 1.00 56.22 273 ALA A N 1
ATOM 2082 C CA . ALA A 1 273 ? 13.875 -9.664 9.942 1.00 56.22 273 ALA A CA 1
ATOM 2083 C C . ALA A 1 273 ? 14.793 -9.479 8.724 1.00 56.22 273 ALA A C 1
ATOM 2085 O O . ALA A 1 273 ? 15.815 -8.795 8.843 1.00 56.22 273 ALA A O 1
ATOM 2086 N N . VAL A 1 274 ? 14.454 -10.028 7.557 1.00 70.69 274 VAL A N 1
ATOM 2087 C CA . VAL A 1 274 ? 15.280 -9.884 6.344 1.00 70.69 274 VAL A CA 1
ATOM 2088 C C . VAL A 1 274 ? 15.540 -8.390 6.048 1.00 70.69 274 VAL A C 1
ATOM 2090 O O . VAL A 1 274 ? 14.668 -7.546 6.265 1.00 70.69 274 VAL A O 1
ATOM 2093 N N . SER A 1 275 ? 16.757 -8.037 5.628 1.00 73.81 275 SER A N 1
ATOM 2094 C CA . SER A 1 275 ? 17.097 -6.682 5.161 1.00 73.81 275 SER A CA 1
ATOM 2095 C C . SER A 1 275 ? 16.565 -6.449 3.746 1.00 73.81 275 SER A C 1
ATOM 2097 O O . SER A 1 275 ? 16.435 -7.405 2.979 1.00 73.81 275 SER A O 1
ATOM 2099 N N . GLY A 1 276 ? 16.295 -5.202 3.356 1.00 76.88 276 GLY A N 1
ATOM 2100 C CA . GLY A 1 276 ? 15.743 -4.861 2.044 1.00 76.88 276 GLY A CA 1
ATOM 2101 C C . GLY A 1 276 ? 16.561 -5.431 0.880 1.00 76.88 276 GLY A C 1
ATOM 2102 O O . GLY A 1 276 ? 15.994 -6.017 -0.043 1.00 76.88 276 GLY A O 1
ATOM 2103 N N . MET A 1 277 ? 17.897 -5.359 0.959 1.00 84.31 277 MET A N 1
ATOM 2104 C CA . MET A 1 277 ? 18.811 -5.985 -0.011 1.00 84.31 277 MET A CA 1
ATOM 2105 C C . MET A 1 277 ? 18.568 -7.496 -0.146 1.00 84.31 277 MET A C 1
ATOM 2107 O O . MET A 1 277 ? 18.350 -7.990 -1.252 1.00 84.31 277 MET A O 1
ATOM 2111 N N . ASN A 1 278 ? 18.566 -8.235 0.966 1.00 87.75 278 ASN A N 1
ATOM 2112 C CA . ASN A 1 278 ? 18.383 -9.686 0.941 1.00 87.75 278 ASN A CA 1
ATOM 2113 C C . ASN A 1 278 ? 16.940 -10.095 0.587 1.00 87.75 278 ASN A C 1
ATOM 2115 O O . ASN A 1 278 ? 16.732 -11.130 -0.048 1.00 87.75 278 ASN A O 1
ATOM 2119 N N . TYR A 1 279 ? 15.945 -9.277 0.942 1.00 86.62 279 TYR A N 1
ATOM 2120 C CA . TYR A 1 279 ? 14.551 -9.465 0.543 1.00 86.62 279 TYR A CA 1
ATOM 2121 C C . TYR A 1 279 ? 14.407 -9.327 -0.977 1.00 86.62 279 TYR A C 1
ATOM 2123 O O . TYR A 1 279 ? 13.802 -10.186 -1.620 1.00 86.62 279 TYR A O 1
ATOM 2131 N N . TYR A 1 280 ? 15.034 -8.304 -1.572 1.00 89.56 280 TYR A N 1
ATOM 2132 C CA . TYR A 1 280 ? 15.079 -8.146 -3.024 1.00 89.56 280 TYR A CA 1
ATOM 2133 C C . TYR A 1 280 ? 15.873 -9.265 -3.717 1.00 89.56 280 TYR A C 1
ATOM 2135 O O . TYR A 1 280 ? 15.448 -9.744 -4.765 1.00 89.56 280 TYR A O 1
ATOM 2143 N N . ALA A 1 281 ? 16.968 -9.747 -3.124 1.00 92.00 281 ALA A N 1
ATOM 2144 C CA . ALA A 1 281 ? 17.714 -10.892 -3.648 1.00 92.00 281 ALA A CA 1
ATOM 2145 C C . ALA A 1 281 ? 16.840 -12.160 -3.729 1.00 92.00 281 ALA A C 1
ATOM 2147 O O . ALA A 1 281 ? 16.754 -12.790 -4.784 1.00 92.00 281 ALA A O 1
ATOM 2148 N N . CYS A 1 282 ? 16.116 -12.489 -2.653 1.00 92.12 282 CYS A N 1
ATOM 2149 C CA . CYS A 1 282 ? 15.166 -13.606 -2.640 1.00 92.12 282 CYS A CA 1
ATOM 2150 C C . CYS A 1 282 ? 14.025 -13.403 -3.651 1.00 92.12 282 CYS A C 1
ATOM 2152 O O . CYS A 1 282 ? 13.670 -14.334 -4.377 1.00 92.12 282 CYS A O 1
ATOM 2154 N N . LEU A 1 283 ? 13.488 -12.180 -3.746 1.00 92.31 283 LEU A N 1
ATOM 2155 C CA . LEU A 1 283 ? 12.458 -11.818 -4.723 1.00 92.31 283 LEU A CA 1
ATOM 2156 C C . LEU A 1 283 ? 12.955 -12.025 -6.163 1.00 92.31 283 LEU A C 1
ATOM 2158 O O . LEU A 1 283 ? 12.227 -12.587 -6.979 1.00 92.31 283 LEU A O 1
ATOM 2162 N N . SER A 1 284 ? 14.188 -11.608 -6.463 1.00 94.62 284 SER A N 1
ATOM 2163 C CA . SER A 1 284 ? 14.828 -11.743 -7.776 1.00 94.62 284 SER A CA 1
ATOM 2164 C C . SER A 1 284 ? 15.045 -13.210 -8.155 1.00 94.62 284 SER A C 1
ATOM 2166 O O . SER A 1 284 ? 14.703 -13.599 -9.269 1.00 94.62 284 SER A O 1
ATOM 2168 N N . MET A 1 285 ? 15.533 -14.041 -7.226 1.00 95.69 285 MET A N 1
ATOM 2169 C CA . MET A 1 285 ? 15.734 -15.477 -7.462 1.00 95.69 285 MET A CA 1
ATOM 2170 C C . MET A 1 285 ? 14.415 -16.213 -7.727 1.00 95.69 285 MET A C 1
ATOM 2172 O O . MET A 1 285 ? 14.323 -16.980 -8.684 1.00 95.69 285 MET A O 1
ATOM 2176 N N . LEU A 1 286 ? 13.365 -15.957 -6.938 1.00 95.94 286 LEU A N 1
ATOM 2177 C CA . LEU A 1 286 ? 12.063 -16.586 -7.182 1.00 95.94 286 LEU A CA 1
ATOM 2178 C C . LEU A 1 286 ? 11.423 -16.073 -8.482 1.00 95.94 286 LEU A C 1
ATOM 2180 O O . LEU A 1 286 ? 10.852 -16.855 -9.237 1.00 95.94 286 LEU A O 1
ATOM 2184 N N . SER A 1 287 ? 11.581 -14.784 -8.793 1.00 97.25 287 SER A N 1
ATOM 2185 C CA . SER A 1 287 ? 11.099 -14.199 -10.054 1.00 97.25 287 SER A CA 1
ATOM 2186 C C . SER A 1 287 ? 11.830 -14.760 -11.280 1.00 97.25 287 SER A C 1
ATOM 2188 O O . SER A 1 287 ? 11.212 -14.949 -12.322 1.00 97.25 287 SER A O 1
ATOM 2190 N N . LEU A 1 288 ? 13.121 -15.089 -11.162 1.00 98.00 288 LEU A N 1
ATOM 2191 C CA . LEU A 1 288 ? 13.887 -15.782 -12.202 1.00 98.00 288 LEU A CA 1
ATOM 2192 C C . LEU A 1 288 ? 13.321 -17.181 -12.481 1.00 98.00 288 LEU A C 1
ATOM 2194 O O . LEU A 1 288 ? 13.085 -17.527 -13.641 1.00 98.00 288 LEU A O 1
ATOM 2198 N N . VAL A 1 289 ? 13.076 -17.968 -11.427 1.00 97.69 289 VAL A N 1
ATOM 2199 C CA . VAL A 1 289 ? 12.494 -19.318 -11.536 1.00 97.69 289 VAL A CA 1
ATOM 2200 C C . VAL A 1 289 ? 11.095 -19.265 -12.155 1.00 97.69 289 VAL A C 1
ATOM 2202 O O . VAL A 1 289 ? 10.775 -20.101 -12.996 1.00 97.69 289 VAL A O 1
ATOM 2205 N N . ILE A 1 290 ? 10.288 -18.256 -11.804 1.00 97.62 290 ILE A N 1
ATOM 2206 C CA . ILE A 1 290 ? 8.965 -18.037 -12.404 1.00 97.62 290 ILE A CA 1
ATOM 2207 C C . ILE A 1 290 ? 9.083 -17.630 -13.881 1.00 97.62 290 ILE A C 1
ATOM 2209 O O . ILE A 1 290 ? 8.379 -18.193 -14.712 1.00 97.62 290 ILE A O 1
ATOM 2213 N N . LEU A 1 291 ? 9.944 -16.666 -14.234 1.00 97.69 291 LEU A N 1
ATOM 2214 C CA . LEU A 1 291 ? 9.980 -16.086 -15.584 1.00 97.69 291 LEU A CA 1
ATOM 2215 C C . LEU A 1 291 ? 10.589 -17.018 -16.639 1.00 97.69 291 LEU A C 1
ATOM 2217 O O . LEU A 1 291 ? 10.107 -17.051 -17.771 1.00 97.69 291 LEU A O 1
ATOM 2221 N N . THR A 1 292 ? 11.631 -17.771 -16.276 1.00 97.12 292 THR A N 1
ATOM 2222 C CA . THR A 1 292 ? 12.414 -18.608 -17.205 1.00 97.12 292 THR A CA 1
ATOM 2223 C C . THR A 1 292 ? 11.558 -19.527 -18.098 1.00 97.12 292 THR A C 1
ATOM 2225 O O . THR A 1 292 ? 11.730 -19.463 -19.318 1.00 97.12 292 THR A O 1
ATOM 2228 N N . PRO A 1 293 ? 10.615 -20.346 -17.578 1.00 97.38 293 PRO A N 1
ATOM 2229 C CA . PRO A 1 293 ? 9.780 -21.197 -18.430 1.00 97.38 293 PRO A CA 1
ATOM 2230 C C . PRO A 1 293 ? 8.882 -20.400 -19.388 1.00 97.38 293 PRO A C 1
ATOM 2232 O O . PRO A 1 293 ? 8.721 -20.809 -20.536 1.00 97.38 293 PRO A O 1
ATOM 2235 N N . PHE A 1 294 ? 8.345 -19.244 -18.976 1.00 96.38 294 PHE A N 1
ATOM 2236 C CA . PHE A 1 294 ? 7.544 -18.400 -19.871 1.00 96.38 294 PHE A CA 1
ATOM 2237 C C . PHE A 1 294 ? 8.395 -17.735 -20.954 1.00 96.38 294 PHE A C 1
ATOM 2239 O O . PHE A 1 294 ? 7.961 -17.670 -22.097 1.00 96.38 294 PHE A O 1
ATOM 2246 N N . ALA A 1 295 ? 9.618 -17.298 -20.641 1.00 96.75 295 ALA A N 1
ATOM 2247 C CA . ALA A 1 295 ? 10.528 -16.755 -21.647 1.00 96.75 295 ALA A CA 1
ATOM 2248 C C . ALA A 1 295 ? 10.852 -17.802 -22.730 1.00 96.75 295 ALA A C 1
ATOM 2250 O O . ALA A 1 295 ? 10.726 -17.518 -23.922 1.00 96.75 295 ALA A O 1
ATOM 2251 N N . ILE A 1 296 ? 11.179 -19.034 -22.318 1.00 96.25 296 ILE A N 1
ATOM 2252 C CA . ILE A 1 296 ? 11.420 -20.161 -23.234 1.00 96.25 296 ILE A CA 1
ATOM 2253 C C . ILE A 1 296 ? 10.176 -20.453 -24.090 1.00 96.25 296 ILE A C 1
ATOM 2255 O O . ILE A 1 296 ? 10.313 -20.667 -25.292 1.00 96.25 296 ILE A O 1
ATOM 2259 N N . ALA A 1 297 ? 8.977 -20.436 -23.496 1.00 96.31 297 ALA A N 1
ATOM 2260 C CA . ALA A 1 297 ? 7.725 -20.755 -24.184 1.00 96.31 297 ALA A CA 1
ATOM 2261 C C . ALA A 1 297 ? 7.204 -19.648 -25.124 1.00 96.31 297 ALA A C 1
ATOM 2263 O O . ALA A 1 297 ? 6.533 -19.963 -26.104 1.00 96.31 297 ALA A O 1
ATOM 2264 N N . VAL A 1 298 ? 7.477 -18.370 -24.832 1.00 94.75 298 VAL A N 1
ATOM 2265 C CA . VAL A 1 298 ? 6.957 -17.223 -25.604 1.00 94.75 298 VAL A CA 1
ATOM 2266 C C . VAL A 1 298 ? 7.894 -16.802 -26.738 1.00 94.75 298 VAL A C 1
ATOM 2268 O O . VAL A 1 298 ? 7.415 -16.376 -27.787 1.00 94.75 298 VAL A O 1
ATOM 2271 N N . GLU A 1 299 ? 9.213 -16.898 -26.551 1.00 95.06 299 GLU A N 1
ATOM 2272 C CA . GLU A 1 299 ? 10.194 -16.393 -27.526 1.00 95.06 299 GLU A CA 1
ATOM 2273 C C . GLU A 1 299 ? 11.030 -17.496 -28.194 1.00 95.06 299 GLU A C 1
ATOM 2275 O O . GLU A 1 299 ? 11.293 -17.410 -29.392 1.00 95.06 299 GLU A O 1
ATOM 2280 N N . GLY A 1 300 ? 11.405 -18.548 -27.459 1.00 91.06 300 GLY A N 1
ATOM 2281 C CA . GLY A 1 300 ? 12.096 -19.722 -28.003 1.00 91.06 300 GLY A CA 1
ATOM 2282 C C . GLY A 1 300 ? 13.621 -19.560 -28.209 1.00 91.06 300 GLY A C 1
ATOM 2283 O O . GLY A 1 300 ? 14.065 -18.640 -28.902 1.00 91.06 300 GLY A O 1
ATOM 2284 N N . PRO A 1 301 ? 14.459 -20.504 -27.724 1.00 92.25 301 PRO A N 1
ATOM 2285 C CA . PRO A 1 301 ? 15.922 -20.430 -27.859 1.00 92.25 301 PRO A CA 1
ATOM 2286 C C . PRO A 1 301 ? 16.471 -20.316 -29.290 1.00 92.25 301 PRO A C 1
ATOM 2288 O O . PRO A 1 301 ? 17.551 -19.761 -29.490 1.00 92.25 301 PRO A O 1
ATOM 2291 N N . GLN A 1 302 ? 15.741 -20.805 -30.298 1.00 92.19 302 GLN A N 1
ATOM 2292 C CA . GLN A 1 302 ? 16.137 -20.668 -31.705 1.00 92.19 302 GLN A CA 1
ATOM 2293 C C . GLN A 1 302 ? 16.075 -19.205 -32.172 1.00 92.19 302 GLN A C 1
ATOM 2295 O O . GLN A 1 302 ? 17.034 -18.704 -32.760 1.00 92.19 302 GLN A O 1
ATOM 2300 N N . MET A 1 303 ? 14.989 -18.493 -31.850 1.00 92.75 303 MET A N 1
ATOM 2301 C CA . MET A 1 303 ? 14.837 -17.073 -32.184 1.00 92.75 303 MET A CA 1
ATOM 2302 C C . MET A 1 303 ? 15.846 -16.218 -31.416 1.00 92.75 303 MET A C 1
ATOM 2304 O O . MET A 1 303 ? 16.453 -15.313 -31.991 1.00 92.75 303 MET A O 1
ATOM 2308 N N . TRP A 1 304 ? 16.101 -16.560 -30.148 1.00 95.38 304 TRP A N 1
ATOM 2309 C CA . TRP A 1 304 ? 17.148 -15.930 -29.344 1.00 95.38 304 TRP A CA 1
ATOM 2310 C C . TRP A 1 304 ? 18.526 -16.019 -30.002 1.00 95.38 304 TRP A C 1
ATOM 2312 O O . TRP A 1 304 ? 19.219 -15.003 -30.069 1.00 95.38 304 TRP A O 1
ATOM 2322 N N . ALA A 1 305 ? 18.913 -17.193 -30.513 1.00 94.81 305 ALA A N 1
ATOM 2323 C CA . ALA A 1 305 ? 20.197 -17.394 -31.182 1.00 94.81 305 ALA A CA 1
ATOM 2324 C C . ALA A 1 305 ? 20.296 -16.606 -32.501 1.00 94.81 305 ALA A C 1
ATOM 2326 O O . ALA A 1 305 ? 21.288 -15.910 -32.724 1.00 94.81 305 ALA A O 1
ATOM 2327 N N . ILE A 1 306 ? 19.255 -16.652 -33.342 1.00 93.81 306 ILE A N 1
ATOM 2328 C CA . ILE A 1 306 ? 19.187 -15.902 -34.611 1.00 93.81 306 ILE A CA 1
ATOM 2329 C C . ILE A 1 306 ? 19.297 -14.394 -34.349 1.00 93.81 306 ILE A C 1
ATOM 2331 O O . ILE A 1 306 ? 20.126 -13.708 -34.948 1.00 93.81 306 ILE A O 1
ATOM 2335 N N . GLY A 1 307 ? 18.506 -13.880 -33.404 1.00 94.44 307 GLY A N 1
ATOM 2336 C CA . GLY A 1 307 ? 18.539 -12.474 -33.017 1.00 94.44 307 GLY A CA 1
ATOM 2337 C C . GLY A 1 307 ? 19.881 -12.040 -32.425 1.00 94.44 307 GLY A C 1
ATOM 2338 O O . GLY A 1 307 ? 20.282 -10.899 -32.621 1.00 94.44 307 GLY A O 1
ATOM 2339 N N . TRP A 1 308 ? 20.589 -12.929 -31.721 1.00 95.31 308 TRP A N 1
ATOM 2340 C CA . TRP A 1 308 ? 21.863 -12.600 -31.079 1.00 95.31 308 TRP A CA 1
ATOM 2341 C C . TRP A 1 308 ? 22.966 -12.418 -32.124 1.00 95.31 308 TRP A C 1
ATOM 2343 O O . TRP A 1 308 ? 23.747 -11.473 -32.040 1.00 95.31 308 TRP A O 1
ATOM 2353 N N . GLN A 1 309 ? 22.976 -13.260 -33.163 1.00 94.50 309 GLN A N 1
ATOM 2354 C CA . GLN A 1 309 ? 23.867 -13.084 -34.313 1.00 94.50 309 GLN A CA 1
ATOM 2355 C C . GLN A 1 309 ? 23.528 -11.815 -35.112 1.00 94.50 309 GLN A C 1
ATOM 2357 O O . GLN A 1 309 ? 24.437 -11.106 -35.537 1.00 94.50 309 GLN A O 1
ATOM 2362 N N . ALA A 1 310 ? 22.242 -11.475 -35.263 1.00 94.69 310 ALA A N 1
ATOM 2363 C CA . ALA A 1 310 ? 21.820 -10.224 -35.900 1.00 94.69 310 ALA A CA 1
ATOM 2364 C C . ALA A 1 310 ? 22.232 -8.974 -35.092 1.00 94.69 310 ALA A C 1
ATOM 2366 O O . ALA A 1 310 ? 22.735 -8.007 -35.659 1.00 94.69 310 ALA A O 1
ATOM 2367 N N . ALA A 1 311 ? 22.084 -8.999 -33.765 1.00 94.75 311 ALA A N 1
ATOM 2368 C CA . ALA A 1 311 ? 22.517 -7.904 -32.898 1.00 94.75 311 ALA A CA 1
ATOM 2369 C C . ALA A 1 311 ? 24.049 -7.740 -32.911 1.00 94.75 311 ALA A C 1
ATOM 2371 O O . ALA A 1 311 ? 24.548 -6.620 -33.015 1.00 94.75 311 ALA A O 1
ATOM 2372 N N . LEU A 1 312 ? 24.803 -8.847 -32.876 1.00 95.06 312 LEU A N 1
ATOM 2373 C CA . LEU A 1 312 ? 26.264 -8.826 -32.998 1.00 95.06 312 LEU A CA 1
ATOM 2374 C C . LEU A 1 312 ? 26.745 -8.334 -34.370 1.00 95.06 312 LEU A C 1
ATOM 2376 O O . LEU A 1 312 ? 27.754 -7.636 -34.419 1.00 95.06 312 LEU A O 1
ATOM 2380 N N . SER A 1 313 ? 26.055 -8.649 -35.471 1.00 94.31 313 SER A N 1
ATOM 2381 C CA . SER A 1 313 ? 26.460 -8.175 -36.803 1.00 94.31 313 SER A CA 1
ATOM 2382 C C . SER A 1 313 ? 26.135 -6.696 -37.043 1.00 94.31 313 SER A C 1
ATOM 2384 O O . SER A 1 313 ? 26.877 -6.028 -37.758 1.00 94.31 313 SER A O 1
ATOM 2386 N N . GLN A 1 314 ? 25.081 -6.161 -36.415 1.00 93.38 314 GLN A N 1
ATOM 2387 C CA . GLN A 1 314 ? 24.700 -4.746 -36.524 1.00 93.38 314 GLN A CA 1
ATOM 2388 C C . GLN A 1 314 ? 25.457 -3.819 -35.558 1.00 93.38 314 GLN A C 1
ATOM 2390 O O . GLN A 1 314 ? 25.761 -2.683 -35.914 1.00 93.38 314 GLN A O 1
ATOM 2395 N N . ILE A 1 315 ? 25.738 -4.273 -34.331 1.00 94.31 315 ILE A N 1
ATOM 2396 C CA . ILE A 1 315 ? 26.306 -3.448 -33.244 1.00 94.31 315 ILE A CA 1
ATOM 2397 C C . ILE A 1 315 ? 27.774 -3.808 -32.939 1.00 94.31 315 ILE A C 1
ATOM 2399 O O . ILE A 1 315 ? 28.496 -3.038 -32.300 1.00 94.31 315 ILE A O 1
ATOM 2403 N N . GLY A 1 316 ? 28.240 -4.977 -33.381 1.00 93.50 316 GLY A N 1
ATOM 2404 C CA . GLY A 1 316 ? 29.544 -5.520 -33.009 1.00 93.50 316 GLY A CA 1
ATOM 2405 C C . GLY A 1 316 ? 29.581 -6.069 -31.572 1.00 93.50 316 GLY A C 1
ATOM 2406 O O . GLY A 1 316 ? 28.558 -6.137 -30.882 1.00 93.50 316 GLY A O 1
ATOM 2407 N N . PRO A 1 317 ? 30.774 -6.435 -31.061 1.00 92.25 317 PRO A N 1
ATOM 2408 C CA . PRO A 1 317 ? 30.928 -7.059 -29.740 1.00 92.25 317 PRO A CA 1
ATOM 2409 C C . PRO A 1 317 ? 30.480 -6.163 -28.572 1.00 92.25 317 PRO A C 1
ATOM 2411 O O . PRO A 1 317 ? 30.191 -6.663 -27.486 1.00 92.25 317 PRO A O 1
ATOM 2414 N N . GLN A 1 318 ? 30.355 -4.849 -28.794 1.00 91.81 318 GLN A N 1
ATOM 2415 C CA . GLN A 1 318 ? 29.875 -3.880 -27.801 1.00 91.81 318 GLN A CA 1
ATOM 2416 C C . GLN A 1 318 ? 28.442 -4.176 -27.319 1.00 91.81 318 GLN A C 1
ATOM 2418 O O . GLN A 1 318 ? 28.081 -3.805 -26.201 1.00 91.81 318 GLN A O 1
ATOM 2423 N N . PHE A 1 319 ? 27.641 -4.902 -28.109 1.00 95.00 319 PHE A N 1
ATOM 2424 C CA . PHE A 1 319 ? 26.317 -5.376 -27.698 1.00 95.00 319 PHE A CA 1
ATOM 2425 C C . PHE A 1 319 ? 26.362 -6.238 -26.422 1.00 95.00 319 PHE A C 1
ATOM 2427 O O . PHE A 1 319 ? 25.494 -6.100 -25.560 1.00 95.00 319 PHE A O 1
ATOM 2434 N N . ILE A 1 320 ? 27.407 -7.058 -26.242 1.00 94.88 320 ILE A N 1
ATOM 2435 C CA . ILE A 1 320 ? 27.582 -7.891 -25.039 1.00 94.88 320 ILE A CA 1
ATOM 2436 C C . ILE A 1 320 ? 27.685 -7.000 -23.792 1.00 94.88 320 ILE A C 1
ATOM 2438 O O . ILE A 1 320 ? 27.050 -7.276 -22.773 1.00 94.88 320 ILE A O 1
ATOM 2442 N N . TRP A 1 321 ? 28.419 -5.886 -23.887 1.00 94.88 321 TRP A N 1
ATOM 2443 C CA . TRP A 1 321 ? 28.523 -4.915 -22.799 1.00 94.88 321 TRP A CA 1
ATOM 2444 C C . TRP A 1 321 ? 27.198 -4.191 -22.531 1.00 94.88 321 TRP A C 1
ATOM 2446 O O . TRP A 1 321 ? 26.883 -3.918 -21.377 1.00 94.88 321 TRP A O 1
ATOM 2456 N N . TRP A 1 322 ? 26.368 -3.938 -23.548 1.00 96.75 322 TRP A N 1
ATOM 2457 C CA . TRP A 1 322 ? 25.035 -3.351 -23.343 1.00 96.75 322 TRP A CA 1
ATOM 2458 C C . TRP A 1 322 ? 24.091 -4.312 -22.600 1.00 96.75 322 TRP A C 1
ATOM 2460 O O . TRP A 1 322 ? 23.350 -3.881 -21.714 1.00 96.75 322 TRP A O 1
ATOM 2470 N N . VAL A 1 323 ? 24.144 -5.613 -22.916 1.00 96.75 323 VAL A N 1
ATOM 2471 C CA . VAL A 1 323 ? 23.377 -6.661 -22.219 1.00 96.75 323 VAL A CA 1
ATOM 2472 C C . VAL A 1 323 ? 23.876 -6.854 -20.783 1.00 96.75 323 VAL A C 1
ATOM 2474 O O . VAL A 1 323 ? 23.058 -6.965 -19.868 1.00 96.75 323 VAL A O 1
ATOM 2477 N N . ALA A 1 324 ? 25.192 -6.823 -20.552 1.00 96.50 324 ALA A N 1
ATOM 2478 C CA . ALA A 1 324 ? 25.758 -6.831 -19.204 1.00 96.50 324 ALA A CA 1
ATOM 2479 C C . ALA A 1 324 ? 25.319 -5.590 -18.407 1.00 96.50 324 ALA A C 1
ATOM 2481 O O . ALA A 1 324 ? 24.793 -5.720 -17.303 1.00 96.50 324 ALA A O 1
ATOM 2482 N N . ALA A 1 325 ? 25.445 -4.395 -18.993 1.00 96.25 325 ALA A N 1
ATOM 2483 C CA . ALA A 1 325 ? 25.073 -3.136 -18.361 1.00 96.25 325 ALA A CA 1
ATOM 2484 C C . ALA A 1 325 ? 23.586 -3.098 -17.977 1.00 96.25 325 ALA A C 1
ATOM 2486 O O . ALA A 1 325 ? 23.286 -2.842 -16.813 1.00 96.25 325 ALA A O 1
ATOM 2487 N N . GLN A 1 326 ? 22.647 -3.400 -18.888 1.00 96.62 326 GLN A N 1
ATOM 2488 C CA . GLN A 1 326 ? 21.219 -3.382 -18.527 1.00 96.62 326 GLN A CA 1
ATOM 2489 C C . GLN A 1 326 ? 20.927 -4.345 -17.366 1.00 96.62 326 GLN A C 1
ATOM 2491 O O . GLN A 1 326 ? 20.231 -3.977 -16.423 1.00 96.62 326 GLN A O 1
ATOM 2496 N N . SER A 1 327 ? 21.551 -5.527 -17.375 1.00 97.44 327 SER A N 1
ATOM 2497 C CA . SER A 1 327 ? 21.338 -6.560 -16.360 1.00 97.44 327 SER A CA 1
ATOM 2498 C C . SER A 1 327 ? 21.882 -6.160 -14.981 1.00 97.44 327 SER A C 1
ATOM 2500 O O . SER A 1 327 ? 21.172 -6.273 -13.981 1.00 97.44 327 SER A O 1
ATOM 2502 N N . ILE A 1 328 ? 23.106 -5.623 -14.929 1.00 97.50 328 ILE A N 1
ATOM 2503 C CA . ILE A 1 328 ? 23.751 -5.153 -13.693 1.00 97.50 328 ILE A CA 1
ATOM 2504 C C . ILE A 1 328 ? 23.015 -3.927 -13.138 1.00 97.50 328 ILE A C 1
ATOM 2506 O O . ILE A 1 328 ? 22.632 -3.907 -11.967 1.00 97.50 328 ILE A O 1
ATOM 2510 N N . PHE A 1 329 ? 22.761 -2.907 -13.967 1.00 96.88 329 PHE A N 1
ATOM 2511 C CA . PHE A 1 329 ? 22.097 -1.683 -13.513 1.00 96.88 329 PHE A CA 1
ATOM 2512 C C . PHE A 1 329 ? 20.636 -1.926 -13.107 1.00 96.88 329 PHE A C 1
ATOM 2514 O O . PHE A 1 329 ? 20.169 -1.273 -12.173 1.00 96.88 329 PHE A O 1
ATOM 2521 N N . TYR A 1 330 ? 19.938 -2.895 -13.720 1.00 96.31 330 TYR A N 1
ATOM 2522 C CA . TYR A 1 330 ? 18.624 -3.355 -13.258 1.00 96.31 330 TYR A CA 1
ATOM 2523 C C . TYR A 1 330 ? 18.668 -3.841 -11.806 1.00 96.31 330 TYR A C 1
ATOM 2525 O O . TYR A 1 330 ? 17.875 -3.397 -10.974 1.00 96.31 330 TYR A O 1
ATOM 2533 N N . HIS A 1 331 ? 19.603 -4.739 -11.491 1.00 95.06 331 HIS A N 1
ATOM 2534 C CA . HIS A 1 331 ? 19.742 -5.266 -10.140 1.00 95.06 331 HIS A CA 1
ATOM 2535 C C . HIS A 1 331 ? 20.135 -4.160 -9.151 1.00 95.06 331 HIS A C 1
ATOM 2537 O O . HIS A 1 331 ? 19.448 -3.969 -8.146 1.00 95.06 331 HIS A O 1
ATOM 2543 N N . LEU A 1 332 ? 21.165 -3.370 -9.477 1.00 94.81 332 LEU A N 1
ATOM 2544 C CA . LEU A 1 332 ? 21.680 -2.316 -8.602 1.00 94.81 332 LEU A CA 1
ATOM 2545 C C . LEU A 1 332 ? 20.631 -1.245 -8.272 1.00 94.81 332 LEU A C 1
ATOM 2547 O O . LEU A 1 332 ? 20.502 -0.880 -7.104 1.00 94.81 332 LEU A O 1
ATOM 2551 N N . TYR A 1 333 ? 19.845 -0.747 -9.240 1.00 94.00 333 TYR A N 1
ATOM 2552 C CA . TYR A 1 333 ? 18.848 0.285 -8.919 1.00 94.00 333 TYR A CA 1
ATOM 2553 C C . TYR A 1 333 ? 17.740 -0.262 -8.004 1.00 94.00 333 TYR A C 1
ATOM 2555 O O . TYR A 1 333 ? 17.246 0.471 -7.146 1.00 94.00 333 TYR A O 1
ATOM 2563 N N . ASN A 1 334 ? 17.329 -1.525 -8.173 1.00 91.50 334 ASN A N 1
ATOM 2564 C CA . ASN A 1 334 ? 16.318 -2.139 -7.310 1.00 91.50 334 ASN A CA 1
ATOM 2565 C C . ASN A 1 334 ? 16.891 -2.448 -5.918 1.00 91.50 334 ASN A C 1
ATOM 2567 O O . ASN A 1 334 ? 16.227 -2.172 -4.924 1.00 91.50 334 ASN A O 1
ATOM 2571 N N . GLN A 1 335 ? 18.130 -2.940 -5.829 1.00 89.56 335 GLN A N 1
ATOM 2572 C CA . GLN A 1 335 ? 18.825 -3.152 -4.559 1.00 89.56 335 GLN A CA 1
ATOM 2573 C C . GLN A 1 335 ? 18.940 -1.843 -3.768 1.00 89.56 335 GLN A C 1
ATOM 2575 O O . GLN A 1 335 ? 18.513 -1.800 -2.618 1.00 89.56 335 GLN A O 1
ATOM 2580 N N . VAL A 1 336 ? 19.428 -0.759 -4.387 1.00 88.31 336 VAL A N 1
ATOM 2581 C CA . VAL A 1 336 ? 19.512 0.557 -3.728 1.00 88.31 336 VAL A CA 1
ATOM 2582 C C . VAL A 1 336 ? 18.117 1.086 -3.376 1.00 88.31 336 VAL A C 1
ATOM 2584 O O . VAL A 1 336 ? 17.942 1.627 -2.290 1.00 88.31 336 VAL A O 1
ATOM 2587 N N . SER A 1 337 ? 17.092 0.846 -4.206 1.00 86.75 337 SER A N 1
ATOM 2588 C CA . SER A 1 337 ? 15.697 1.171 -3.864 1.00 86.75 337 SER A CA 1
ATOM 2589 C C . SER A 1 337 ? 15.224 0.477 -2.582 1.00 86.75 337 SER A C 1
ATOM 2591 O O . SER A 1 337 ? 14.544 1.102 -1.773 1.00 86.75 337 SER A O 1
ATOM 2593 N N . TYR A 1 338 ? 15.535 -0.809 -2.407 1.00 80.19 338 TYR A N 1
ATOM 2594 C CA . TYR A 1 338 ? 15.150 -1.564 -1.215 1.00 80.19 338 TYR A CA 1
ATOM 2595 C C . TYR A 1 338 ? 16.027 -1.221 0.001 1.00 80.19 338 TYR A C 1
ATOM 2597 O O . TYR A 1 338 ? 15.506 -1.184 1.107 1.00 80.19 338 TYR A O 1
ATOM 2605 N N . MET A 1 339 ? 17.311 -0.896 -0.189 1.00 78.12 339 MET A N 1
ATOM 2606 C CA . MET A 1 339 ? 18.168 -0.334 0.868 1.00 78.12 339 MET A CA 1
ATOM 2607 C C . MET A 1 339 ? 17.650 1.021 1.360 1.00 78.12 339 MET A C 1
ATOM 2609 O O . MET A 1 339 ? 17.602 1.260 2.559 1.00 78.12 339 MET A O 1
ATOM 2613 N N . SER A 1 340 ? 17.229 1.908 0.449 1.00 72.94 340 SER A N 1
ATOM 2614 C CA . SER A 1 340 ? 16.635 3.193 0.829 1.00 72.94 340 SER A CA 1
ATOM 2615 C C . SER A 1 340 ? 15.368 2.992 1.662 1.00 72.94 340 SER A C 1
ATOM 2617 O O . SER A 1 340 ? 15.177 3.695 2.644 1.00 72.94 340 SER A O 1
ATOM 2619 N N . LEU A 1 341 ? 14.521 2.017 1.322 1.00 67.94 341 LEU A N 1
ATOM 2620 C CA . LEU A 1 341 ? 13.287 1.743 2.067 1.00 67.94 341 LEU A CA 1
ATOM 2621 C C . LEU A 1 341 ? 13.526 1.349 3.542 1.00 67.94 341 LEU A C 1
ATOM 2623 O O . LEU A 1 341 ? 12.642 1.593 4.359 1.00 67.94 341 LEU A O 1
ATOM 2627 N N . ASP A 1 342 ? 14.702 0.810 3.886 1.00 63.91 342 ASP A N 1
ATOM 2628 C CA . ASP A 1 342 ? 15.101 0.527 5.276 1.00 63.91 342 ASP A CA 1
ATOM 2629 C C . ASP A 1 342 ? 15.617 1.788 6.024 1.00 63.91 342 ASP A C 1
ATOM 2631 O O . ASP A 1 342 ? 15.586 1.830 7.251 1.00 63.91 342 ASP A O 1
ATOM 2635 N N . GLU A 1 343 ? 16.096 2.816 5.307 1.00 60.50 343 GLU A N 1
ATOM 2636 C CA . GLU A 1 343 ? 16.848 3.967 5.854 1.00 60.50 343 GLU A CA 1
ATOM 2637 C C . GLU A 1 343 ? 16.079 5.307 5.852 1.00 60.50 343 GLU A C 1
ATOM 2639 O O . GLU A 1 343 ? 16.472 6.246 6.547 1.00 60.50 343 GLU A O 1
ATOM 2644 N N . ILE A 1 344 ? 15.005 5.441 5.063 1.00 63.41 344 ILE A N 1
ATOM 2645 C CA . ILE A 1 344 ? 14.227 6.687 4.931 1.00 63.41 344 ILE A CA 1
ATOM 2646 C C . ILE A 1 344 ? 12.722 6.471 5.080 1.00 63.41 344 ILE A C 1
ATOM 2648 O O . ILE A 1 344 ? 12.182 5.407 4.791 1.00 63.41 344 ILE A O 1
ATOM 2652 N N . SER A 1 345 ? 12.015 7.533 5.485 1.00 54.97 345 SER A N 1
ATOM 2653 C CA . SER A 1 345 ? 10.567 7.469 5.693 1.00 54.97 345 SER A CA 1
ATOM 2654 C C . SER A 1 345 ? 9.803 7.046 4.418 1.00 54.97 345 SER A C 1
ATOM 2656 O O . SER A 1 345 ? 10.189 7.439 3.307 1.00 54.97 345 SER A O 1
ATOM 2658 N N . PRO A 1 346 ? 8.663 6.332 4.544 1.00 54.47 346 PRO A N 1
ATOM 2659 C CA . PRO A 1 346 ? 7.810 5.983 3.403 1.00 54.47 346 PRO A CA 1
ATOM 2660 C C . PRO A 1 346 ? 7.346 7.199 2.582 1.00 54.47 346 PRO A C 1
ATOM 2662 O O . PRO A 1 346 ? 7.173 7.100 1.367 1.00 54.47 346 PRO A O 1
ATOM 2665 N N . LEU A 1 347 ? 7.202 8.355 3.239 1.00 52.75 347 LEU A N 1
ATOM 2666 C CA . LEU A 1 347 ? 6.992 9.674 2.636 1.00 52.75 347 LEU A CA 1
ATOM 2667 C C . LEU A 1 347 ? 8.125 10.014 1.661 1.00 52.75 347 LEU A C 1
ATOM 2669 O O . LEU A 1 347 ? 7.887 10.170 0.460 1.00 52.75 347 LEU A O 1
ATOM 2673 N N . THR A 1 348 ? 9.361 10.085 2.158 1.00 66.25 348 THR A N 1
ATOM 2674 C CA . THR A 1 348 ? 10.538 10.444 1.357 1.00 66.25 348 THR A CA 1
ATOM 2675 C C . THR A 1 348 ? 10.743 9.445 0.212 1.00 66.25 348 THR A C 1
ATOM 2677 O O . THR A 1 348 ? 11.040 9.841 -0.915 1.00 66.25 348 THR A O 1
ATOM 2680 N N . PHE A 1 349 ? 10.495 8.155 0.459 1.00 69.94 349 PHE A N 1
ATOM 2681 C CA . PHE A 1 349 ? 10.562 7.099 -0.554 1.00 69.94 349 PHE A CA 1
ATOM 2682 C C . PHE A 1 349 ? 9.471 7.221 -1.639 1.00 69.94 349 PHE A C 1
ATOM 2684 O O . PHE A 1 349 ? 9.721 6.920 -2.809 1.00 69.94 349 PHE A O 1
ATOM 2691 N N . SER A 1 350 ? 8.269 7.692 -1.289 1.00 67.75 350 SER A N 1
ATOM 2692 C CA . SER A 1 350 ? 7.179 7.952 -2.242 1.00 67.75 350 SER A CA 1
ATOM 2693 C C . SER A 1 350 ? 7.512 9.128 -3.165 1.00 67.75 350 SER A C 1
ATOM 2695 O O . SER A 1 350 ? 7.498 8.970 -4.387 1.00 67.75 350 SER A O 1
ATOM 2697 N N . ILE A 1 351 ? 7.940 10.268 -2.603 1.00 71.94 351 ILE A N 1
ATOM 2698 C CA . ILE A 1 351 ? 8.414 11.424 -3.388 1.00 71.94 351 ILE A CA 1
ATOM 2699 C C . ILE A 1 351 ? 9.593 11.013 -4.282 1.00 71.94 351 ILE A C 1
ATOM 2701 O O . ILE A 1 351 ? 9.601 11.305 -5.478 1.00 71.94 351 ILE A O 1
ATOM 2705 N N . GLY A 1 352 ? 10.552 10.258 -3.742 1.00 78.56 352 GLY A N 1
ATOM 2706 C CA . GLY A 1 352 ? 11.697 9.751 -4.493 1.00 78.56 352 GLY A CA 1
ATOM 2707 C C . GLY A 1 352 ? 11.335 8.825 -5.657 1.00 78.56 352 GLY A C 1
ATOM 2708 O O . GLY A 1 352 ? 11.988 8.876 -6.699 1.00 78.56 352 GLY A O 1
ATOM 2709 N N . ASN A 1 353 ? 10.269 8.026 -5.534 1.00 79.69 353 ASN A N 1
ATOM 2710 C CA . ASN A 1 353 ? 9.733 7.227 -6.640 1.00 79.69 353 ASN A CA 1
ATOM 2711 C C . ASN A 1 353 ? 9.082 8.074 -7.740 1.00 79.69 353 ASN A C 1
ATOM 2713 O O . ASN A 1 353 ? 9.100 7.652 -8.900 1.00 79.69 353 ASN A O 1
ATOM 2717 N N . THR A 1 354 ? 8.517 9.233 -7.399 1.00 81.12 354 THR A N 1
ATOM 2718 C CA . THR A 1 354 ? 7.992 10.205 -8.368 1.00 81.12 354 THR A CA 1
ATOM 2719 C C . THR A 1 354 ? 9.147 10.906 -9.081 1.00 81.12 354 THR A C 1
ATOM 2721 O O . THR A 1 354 ? 9.227 10.838 -10.307 1.00 81.12 354 THR A O 1
ATOM 2724 N N . MET A 1 355 ? 10.114 11.457 -8.335 1.00 83.62 355 MET A N 1
ATOM 2725 C CA . MET A 1 355 ? 11.310 12.111 -8.889 1.00 83.62 355 MET A CA 1
ATOM 2726 C C . MET A 1 355 ? 12.098 11.188 -9.828 1.00 83.62 355 MET A C 1
ATOM 2728 O O . MET A 1 355 ? 12.408 11.582 -10.949 1.00 83.62 355 MET A O 1
ATOM 2732 N N . LYS A 1 356 ? 12.306 9.922 -9.442 1.00 87.38 356 LYS A N 1
ATOM 2733 C CA . LYS A 1 356 ? 12.916 8.879 -10.286 1.00 87.38 356 LYS A CA 1
ATOM 2734 C C . LYS A 1 356 ? 12.258 8.765 -11.669 1.00 87.38 356 LYS A C 1
ATOM 2736 O O . LYS A 1 356 ? 12.963 8.656 -12.670 1.00 87.38 356 LYS A O 1
ATOM 2741 N N . ARG A 1 357 ? 10.917 8.785 -11.745 1.00 87.00 357 ARG A N 1
ATOM 2742 C CA . ARG A 1 357 ? 10.186 8.709 -13.027 1.00 87.00 357 ARG A CA 1
ATOM 2743 C C . ARG A 1 357 ? 10.434 9.967 -13.862 1.00 87.00 357 ARG A C 1
ATOM 2745 O O . ARG A 1 357 ? 10.703 9.836 -15.051 1.00 87.00 357 ARG A O 1
ATOM 2752 N N . ILE A 1 358 ? 10.440 11.153 -13.244 1.00 88.56 358 ILE A N 1
ATOM 2753 C CA . ILE A 1 358 ? 10.780 12.422 -13.915 1.00 88.56 358 ILE A CA 1
ATOM 2754 C C . ILE A 1 358 ? 12.198 12.356 -14.503 1.00 88.56 358 ILE A C 1
ATOM 2756 O O . ILE A 1 358 ? 12.371 12.631 -15.689 1.00 88.56 358 ILE A O 1
ATOM 2760 N N . SER A 1 359 ? 13.195 11.924 -13.719 1.00 90.06 359 SER A N 1
ATOM 2761 C CA . SER A 1 359 ? 14.582 11.769 -14.182 1.00 90.06 359 SER A CA 1
ATOM 2762 C C . SER A 1 359 ? 14.681 10.847 -15.399 1.00 90.06 359 SER A C 1
ATOM 2764 O O . SER A 1 359 ? 15.302 11.208 -16.394 1.00 90.06 359 SER A O 1
ATOM 2766 N N . VAL A 1 360 ? 14.027 9.681 -15.366 1.00 92.19 360 VAL A N 1
ATOM 2767 C CA . VAL A 1 360 ? 14.038 8.730 -16.491 1.00 92.19 360 VAL A CA 1
ATOM 2768 C C . VAL A 1 360 ? 13.324 9.290 -17.725 1.00 92.19 360 VAL A C 1
ATOM 2770 O O . VAL A 1 360 ? 13.840 9.142 -18.834 1.00 92.19 360 VAL A O 1
ATOM 2773 N N . ILE A 1 361 ? 12.180 9.963 -17.562 1.00 91.75 361 ILE A N 1
ATOM 2774 C CA . ILE A 1 361 ? 11.464 10.615 -18.670 1.00 91.75 361 ILE A CA 1
ATOM 2775 C C . ILE A 1 361 ? 12.379 11.651 -19.335 1.00 91.75 361 ILE A C 1
ATOM 2777 O O . ILE A 1 361 ? 12.675 11.518 -20.521 1.00 91.75 361 ILE A O 1
ATOM 2781 N N . VAL A 1 362 ? 12.902 12.617 -18.573 1.00 91.06 362 VAL A N 1
ATOM 2782 C CA . VAL A 1 362 ? 13.738 13.709 -19.100 1.00 91.06 362 VAL A CA 1
ATOM 2783 C C . VAL A 1 362 ? 15.031 13.181 -19.728 1.00 91.06 362 VAL A C 1
ATOM 2785 O O . VAL A 1 362 ? 15.321 13.494 -20.883 1.00 91.06 362 VAL A O 1
ATOM 2788 N N . SER A 1 363 ? 15.787 12.327 -19.029 1.00 91.06 363 SER A N 1
ATOM 2789 C CA . SER A 1 363 ? 17.035 11.772 -19.567 1.00 91.06 363 SER A CA 1
ATOM 2790 C C . SER A 1 363 ? 16.806 10.906 -20.809 1.00 91.06 363 SER A C 1
ATOM 2792 O O . SER A 1 363 ? 17.625 10.949 -21.723 1.00 91.06 363 SER A O 1
ATOM 2794 N N . SER A 1 364 ? 15.703 10.151 -20.894 1.00 93.06 364 SER A N 1
ATOM 2795 C CA . SER A 1 364 ? 15.412 9.341 -22.087 1.00 93.06 364 SER A CA 1
ATOM 2796 C C . SER A 1 364 ? 14.993 10.177 -23.302 1.00 93.06 364 SER A C 1
ATOM 2798 O O . SER A 1 364 ? 15.384 9.840 -24.418 1.00 93.06 364 SER A O 1
ATOM 2800 N N . ILE A 1 365 ? 14.280 11.293 -23.110 1.00 91.56 365 ILE A N 1
ATOM 2801 C CA . ILE A 1 365 ? 13.960 12.232 -24.200 1.00 91.56 365 ILE A CA 1
ATOM 2802 C C . ILE A 1 365 ? 15.251 12.825 -24.772 1.00 91.56 365 ILE A C 1
ATOM 2804 O O . ILE A 1 365 ? 15.450 12.773 -25.984 1.00 91.56 365 ILE A O 1
ATOM 2808 N N . ILE A 1 366 ? 16.148 13.305 -23.902 1.00 92.44 366 ILE A N 1
ATOM 2809 C CA . ILE A 1 366 ? 17.432 13.906 -24.295 1.00 92.44 366 ILE A CA 1
ATOM 2810 C C . ILE A 1 366 ? 18.325 12.888 -25.022 1.00 92.44 366 ILE A C 1
ATOM 2812 O O . ILE A 1 366 ? 18.833 13.183 -26.097 1.00 92.44 366 ILE A O 1
ATOM 2816 N N . ILE A 1 367 ? 18.506 11.686 -24.462 1.00 93.38 367 ILE A N 1
ATOM 2817 C CA . ILE A 1 367 ? 19.511 10.713 -24.936 1.00 93.38 367 ILE A CA 1
ATOM 2818 C C . ILE A 1 367 ? 19.068 9.941 -26.186 1.00 93.38 367 ILE A C 1
ATOM 2820 O O . ILE A 1 367 ? 19.915 9.524 -26.974 1.00 93.38 367 ILE A O 1
ATOM 2824 N N . PHE A 1 368 ? 17.762 9.747 -26.389 1.00 92.44 368 PHE A N 1
ATOM 2825 C CA . PHE A 1 368 ? 17.232 9.135 -27.614 1.00 92.44 368 PHE A CA 1
ATOM 2826 C C . PHE A 1 368 ? 16.748 10.164 -28.645 1.00 92.44 368 PHE A C 1
ATOM 2828 O O . PHE A 1 368 ? 16.238 9.761 -29.687 1.00 92.44 368 PHE A O 1
ATOM 2835 N N . HIS A 1 369 ? 16.882 11.467 -28.359 1.00 91.00 369 HIS A N 1
ATOM 2836 C CA . HIS A 1 369 ? 16.332 12.568 -29.160 1.00 91.00 369 HIS A CA 1
ATOM 2837 C C . HIS A 1 369 ? 14.861 12.337 -29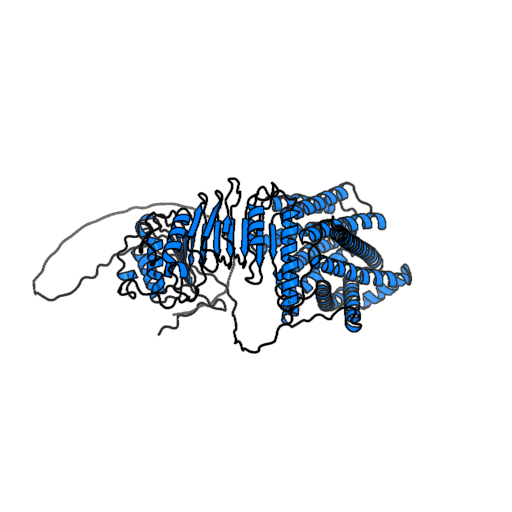.559 1.00 91.00 369 HIS A C 1
ATOM 2839 O O . HIS A 1 369 ? 14.445 12.610 -30.684 1.00 91.00 369 HIS A O 1
ATOM 2845 N N . THR A 1 370 ? 14.074 11.791 -28.623 1.00 86.56 370 THR A N 1
ATOM 2846 C CA . THR A 1 370 ? 12.674 11.414 -28.868 1.00 86.56 370 THR A CA 1
ATOM 2847 C C . THR A 1 370 ? 11.865 12.672 -29.211 1.00 86.56 370 THR A C 1
ATOM 2849 O O . THR A 1 370 ? 11.835 13.586 -28.384 1.00 86.56 370 THR A O 1
ATOM 2852 N N . PRO A 1 371 ? 11.185 12.752 -30.371 1.00 85.00 371 PRO A N 1
ATOM 2853 C CA . PRO A 1 371 ? 10.314 13.881 -30.669 1.00 85.00 371 PRO A CA 1
ATOM 2854 C C . PRO A 1 371 ? 9.108 13.853 -29.723 1.00 85.00 371 PRO A C 1
ATOM 2856 O O . PRO A 1 371 ? 8.388 12.860 -29.654 1.00 85.00 371 PRO A O 1
ATOM 2859 N N . VAL A 1 372 ? 8.888 14.944 -28.990 1.00 83.12 372 VAL A N 1
ATOM 2860 C CA . VAL A 1 372 ? 7.784 15.084 -28.030 1.00 83.12 372 VAL A CA 1
ATOM 2861 C C . VAL A 1 372 ? 6.899 16.245 -28.465 1.00 83.12 372 VAL A C 1
ATOM 2863 O O . VAL A 1 372 ? 7.368 17.375 -28.595 1.00 83.12 372 VAL A O 1
ATOM 2866 N N . GLN A 1 373 ? 5.608 15.983 -28.681 1.00 87.00 373 GLN A N 1
ATOM 2867 C CA . GLN A 1 373 ? 4.638 17.056 -28.906 1.00 87.00 373 GLN A CA 1
ATOM 2868 C C . GLN A 1 373 ? 4.437 17.872 -27.615 1.00 87.00 373 GLN A C 1
ATOM 2870 O O . GLN A 1 373 ? 4.338 17.274 -26.541 1.00 87.00 373 GLN A O 1
ATOM 2875 N N . PRO A 1 374 ? 4.264 19.208 -27.682 1.00 87.38 374 PRO A N 1
ATOM 2876 C CA . PRO A 1 374 ? 3.976 20.026 -26.499 1.00 87.38 374 PRO A CA 1
ATOM 2877 C C . PRO A 1 374 ? 2.757 19.547 -25.691 1.00 87.38 374 PRO A C 1
ATOM 2879 O O . PRO A 1 374 ? 2.746 19.656 -24.469 1.00 87.38 374 PRO A O 1
ATOM 2882 N N . VAL A 1 375 ? 1.756 18.955 -26.354 1.00 86.25 375 VAL A N 1
ATOM 2883 C CA . VAL A 1 375 ? 0.553 18.410 -25.699 1.00 86.25 375 VAL A CA 1
ATOM 2884 C C . VAL A 1 375 ? 0.837 17.090 -24.960 1.00 86.25 375 VAL A C 1
ATOM 2886 O O . VAL A 1 375 ? 0.315 16.878 -23.868 1.00 86.25 375 VAL A O 1
ATOM 2889 N N . ASN A 1 376 ? 1.732 16.244 -25.484 1.00 86.81 376 ASN A N 1
ATOM 2890 C CA . ASN A 1 376 ? 2.204 15.030 -24.803 1.00 86.81 376 ASN A CA 1
ATOM 2891 C C . ASN A 1 376 ? 3.026 15.394 -23.551 1.00 86.81 376 ASN A C 1
ATOM 2893 O O . ASN A 1 376 ? 2.785 14.845 -22.474 1.00 86.81 376 ASN A O 1
ATOM 2897 N N . ALA A 1 377 ? 3.896 16.407 -23.652 1.00 87.62 377 ALA A N 1
ATOM 2898 C CA . ALA A 1 377 ? 4.614 16.971 -22.506 1.00 87.62 377 ALA A CA 1
ATOM 2899 C C . ALA A 1 377 ? 3.666 17.580 -21.451 1.00 87.62 377 ALA A C 1
ATOM 2901 O O . ALA A 1 377 ? 3.876 17.387 -20.253 1.00 87.62 377 ALA A O 1
ATOM 2902 N N . LEU A 1 378 ? 2.596 18.265 -21.875 1.00 88.94 378 LEU A N 1
ATOM 2903 C CA . LEU A 1 378 ? 1.560 18.782 -20.977 1.00 88.94 378 LEU A CA 1
ATOM 2904 C C . LEU A 1 378 ? 0.804 17.647 -20.264 1.00 88.94 378 LEU A C 1
ATOM 2906 O O . LEU A 1 378 ? 0.642 17.698 -19.046 1.00 88.94 378 LEU A O 1
ATOM 2910 N N . GLY A 1 379 ? 0.400 16.596 -20.985 1.00 89.69 379 GLY A N 1
ATOM 2911 C CA . GLY A 1 379 ? -0.222 15.403 -20.396 1.00 89.69 379 GLY A CA 1
ATOM 2912 C C . GLY A 1 379 ? 0.678 14.727 -19.357 1.00 89.69 379 GLY A C 1
ATOM 2913 O O . GLY A 1 379 ? 0.235 14.439 -18.244 1.00 89.69 379 GLY A O 1
ATOM 2914 N N . ALA A 1 380 ? 1.967 14.574 -19.673 1.00 88.88 380 ALA A N 1
ATOM 2915 C CA . ALA A 1 380 ? 2.973 14.081 -18.737 1.00 88.88 380 ALA A CA 1
ATOM 2916 C C . ALA A 1 380 ? 3.072 14.952 -17.472 1.00 88.88 380 ALA A C 1
ATOM 2918 O O . ALA A 1 380 ? 3.014 14.426 -16.360 1.00 88.88 380 ALA A O 1
ATOM 2919 N N . ALA A 1 381 ? 3.169 16.277 -17.625 1.00 90.19 381 ALA A N 1
ATOM 2920 C CA . ALA A 1 381 ? 3.250 17.211 -16.503 1.00 90.19 381 ALA A CA 1
ATOM 2921 C C . ALA A 1 381 ? 2.006 17.150 -15.598 1.00 90.19 381 ALA A C 1
ATOM 2923 O O . ALA A 1 381 ? 2.141 17.112 -14.375 1.00 90.19 381 ALA A O 1
ATOM 2924 N N . ILE A 1 382 ? 0.804 17.062 -16.180 1.00 91.50 382 ILE A N 1
ATOM 2925 C CA . ILE A 1 382 ? -0.460 16.926 -15.440 1.00 91.50 382 ILE A CA 1
ATOM 2926 C C . ILE A 1 382 ? -0.507 15.592 -14.671 1.00 91.50 382 ILE A C 1
ATOM 2928 O O . ILE A 1 382 ? -0.872 15.578 -13.494 1.00 91.50 382 ILE A O 1
ATOM 2932 N N . ALA A 1 383 ? -0.070 14.483 -15.279 1.00 89.12 383 ALA A N 1
ATOM 2933 C CA . ALA A 1 383 ? -0.037 13.173 -14.621 1.00 89.12 383 ALA A CA 1
ATOM 2934 C C . ALA A 1 383 ? 0.964 13.122 -13.449 1.00 89.12 383 ALA A C 1
ATOM 2936 O O . ALA A 1 383 ? 0.670 12.577 -12.380 1.00 89.12 383 ALA A O 1
ATOM 2937 N N . ILE A 1 384 ? 2.135 13.743 -13.625 1.00 86.69 384 ILE A N 1
ATOM 2938 C CA . ILE A 1 384 ? 3.174 13.878 -12.594 1.00 86.69 384 ILE A CA 1
ATOM 2939 C C . ILE A 1 384 ? 2.688 14.780 -11.447 1.00 86.69 384 ILE A C 1
ATOM 2941 O O . ILE A 1 384 ? 2.847 14.417 -10.280 1.00 86.69 384 ILE A O 1
ATOM 2945 N N . LEU A 1 385 ? 2.034 15.906 -11.753 1.00 86.94 385 LEU A N 1
ATOM 2946 C CA . LEU A 1 385 ? 1.430 16.790 -10.751 1.00 86.94 385 LEU A CA 1
ATOM 2947 C C . LEU A 1 385 ? 0.331 16.071 -9.957 1.00 86.94 385 LEU A C 1
ATOM 2949 O O . LEU A 1 385 ? 0.318 16.139 -8.730 1.00 86.94 385 LEU A O 1
ATOM 2953 N N . GLY A 1 386 ? -0.546 15.319 -10.627 1.00 88.94 386 GLY A N 1
ATOM 2954 C CA . GLY A 1 386 ? -1.543 14.480 -9.961 1.00 88.94 386 GLY A CA 1
ATOM 2955 C C . GLY A 1 386 ? -0.910 13.436 -9.037 1.00 88.94 386 GLY A C 1
ATOM 2956 O O . GLY A 1 386 ? -1.346 13.272 -7.900 1.00 88.94 386 GLY A O 1
ATOM 2957 N N . THR A 1 387 ? 0.174 12.795 -9.484 1.00 84.38 387 THR A N 1
ATOM 2958 C CA . THR A 1 387 ? 0.952 11.830 -8.686 1.00 84.38 387 THR A CA 1
ATOM 2959 C C . THR A 1 387 ? 1.528 12.486 -7.427 1.00 84.38 387 THR A C 1
ATOM 2961 O O . THR A 1 387 ? 1.463 11.908 -6.346 1.00 84.38 387 THR A O 1
ATOM 2964 N N . PHE A 1 388 ? 2.034 13.717 -7.538 1.00 82.44 388 PHE A N 1
ATOM 2965 C CA . PHE A 1 388 ? 2.533 14.505 -6.409 1.00 82.44 388 PHE A CA 1
ATOM 2966 C C . PHE A 1 388 ? 1.415 14.920 -5.434 1.00 82.44 388 PHE A C 1
ATOM 2968 O O . PHE A 1 388 ? 1.577 14.772 -4.222 1.00 82.44 388 PHE A O 1
ATOM 2975 N N . LEU A 1 389 ? 0.257 15.362 -5.937 1.00 84.38 389 LEU A N 1
ATOM 2976 C CA . LEU A 1 389 ? -0.918 15.693 -5.117 1.00 84.38 389 LEU A CA 1
ATOM 2977 C C . LEU A 1 389 ? -1.464 14.465 -4.370 1.00 84.38 389 LEU A C 1
ATOM 2979 O O . LEU A 1 389 ? -1.771 14.557 -3.180 1.00 84.38 389 LEU A O 1
ATOM 2983 N N . TYR A 1 390 ? -1.521 13.303 -5.029 1.00 83.12 390 TYR A N 1
ATOM 2984 C CA . TYR A 1 390 ? -1.844 12.026 -4.390 1.00 83.12 390 TYR A CA 1
ATOM 2985 C C . TYR A 1 390 ? -0.839 11.681 -3.283 1.00 83.12 390 TYR A C 1
ATOM 2987 O O . TYR A 1 390 ? -1.233 11.309 -2.171 1.00 83.12 390 TYR A O 1
ATOM 2995 N N . SER A 1 391 ? 0.463 11.819 -3.576 1.00 76.19 391 SER A N 1
ATOM 2996 C CA . SER A 1 391 ? 1.517 11.582 -2.592 1.00 76.19 391 SER A CA 1
ATOM 2997 C C . SER A 1 391 ? 1.288 12.452 -1.359 1.00 76.19 391 SER A C 1
ATOM 2999 O O . SER A 1 391 ? 1.304 11.894 -0.271 1.00 76.19 391 SER A O 1
ATOM 3001 N N . GLN A 1 392 ? 0.973 13.749 -1.511 1.00 74.25 392 GLN A N 1
ATOM 3002 C CA . GLN A 1 392 ? 0.655 14.652 -0.392 1.00 74.25 392 GLN A CA 1
ATOM 3003 C C . GLN A 1 392 ? -0.531 14.181 0.464 1.00 74.25 392 GLN A C 1
ATOM 3005 O O . GLN A 1 392 ? -0.415 14.154 1.688 1.00 74.25 392 GLN A O 1
ATOM 3010 N N . GLN A 1 393 ? -1.658 13.773 -0.137 1.00 72.12 393 GLN A N 1
ATOM 3011 C CA . GLN A 1 393 ? -2.802 13.279 0.652 1.00 72.12 393 GLN A CA 1
ATOM 3012 C C . GLN A 1 393 ? -2.467 11.974 1.392 1.00 72.12 393 GLN A C 1
ATOM 3014 O O . GLN A 1 393 ? -2.986 11.725 2.476 1.00 72.12 393 GLN A O 1
ATOM 3019 N N . SER A 1 394 ? -1.542 11.174 0.854 1.00 63.72 394 SER A N 1
ATOM 3020 C CA . SER A 1 394 ? -1.025 9.976 1.528 1.00 63.72 394 SER A CA 1
ATOM 3021 C C . SER A 1 394 ? -0.137 10.290 2.744 1.00 63.72 394 SER A C 1
ATOM 3023 O O . SER A 1 394 ? 0.123 9.385 3.530 1.00 63.72 394 SER A O 1
ATOM 3025 N N . LEU A 1 395 ? 0.334 11.535 2.919 1.00 60.62 395 LEU A N 1
ATOM 3026 C CA . LEU A 1 395 ? 1.197 11.939 4.047 1.00 60.62 395 LEU A CA 1
ATOM 3027 C C . LEU A 1 395 ? 0.401 12.368 5.277 1.00 60.62 395 LEU A C 1
ATOM 3029 O O . LEU A 1 395 ? 0.938 12.372 6.379 1.00 60.62 395 LEU A O 1
ATOM 3033 N N . LYS A 1 396 ? -0.878 12.713 5.098 1.00 65.69 396 LYS A N 1
ATOM 3034 C CA . LYS A 1 396 ? -1.770 13.122 6.189 1.00 65.69 396 LYS A CA 1
ATOM 3035 C C . LYS A 1 396 ? -2.174 11.968 7.116 1.00 65.69 396 LYS A C 1
ATOM 3037 O O . LYS A 1 396 ? -2.871 12.185 8.100 1.00 65.69 396 LYS A O 1
ATOM 3042 N N . LYS A 1 397 ? -1.772 10.735 6.798 1.00 66.88 397 LYS A N 1
ATOM 3043 C CA . LYS A 1 397 ? -2.013 9.539 7.608 1.00 66.88 397 LYS A CA 1
ATOM 3044 C C . LYS A 1 397 ? -0.669 8.931 7.986 1.00 66.88 397 LYS A C 1
ATOM 3046 O O . LYS A 1 397 ? 0.012 8.360 7.137 1.00 66.88 397 LYS A O 1
ATOM 3051 N N . ILE A 1 398 ? -0.295 9.062 9.253 1.00 72.62 398 ILE A N 1
ATOM 3052 C CA . ILE A 1 398 ? 1.000 8.633 9.780 1.00 72.62 398 ILE A CA 1
ATOM 3053 C C . ILE A 1 398 ? 0.791 7.495 10.772 1.00 72.62 398 ILE A C 1
ATOM 3055 O O . ILE A 1 398 ? 0.019 7.610 11.722 1.00 72.62 398 ILE A O 1
ATOM 3059 N N . GLU A 1 399 ? 1.480 6.381 10.527 1.00 72.38 399 GLU A N 1
ATOM 3060 C CA . GLU A 1 399 ? 1.477 5.192 11.379 1.00 72.38 399 GLU A CA 1
ATOM 3061 C C . GLU A 1 399 ? 2.920 4.835 11.750 1.00 72.38 399 GLU A C 1
ATOM 3063 O O . GLU A 1 399 ? 3.649 4.214 10.973 1.00 72.38 399 GLU A O 1
ATOM 3068 N N . PHE A 1 400 ? 3.329 5.232 12.954 1.00 76.12 400 PHE A N 1
ATOM 3069 C CA . PHE A 1 400 ? 4.539 4.741 13.594 1.00 76.12 400 PHE A CA 1
ATOM 3070 C C . PHE A 1 400 ? 4.256 3.353 14.165 1.00 76.12 400 PHE A C 1
ATOM 3072 O O . PHE A 1 400 ? 3.362 3.178 14.990 1.00 76.12 400 PHE A O 1
ATOM 3079 N N . ASN A 1 401 ? 5.013 2.353 13.727 1.00 75.88 401 ASN A N 1
ATOM 3080 C CA . ASN A 1 401 ? 4.861 0.977 14.182 1.00 75.88 401 ASN A CA 1
ATOM 3081 C C . ASN A 1 401 ? 6.244 0.382 14.439 1.00 75.88 401 ASN A C 1
ATOM 3083 O O . ASN A 1 401 ? 7.012 0.138 13.506 1.00 75.88 401 ASN A O 1
ATOM 3087 N N . GLU A 1 402 ? 6.538 0.149 15.716 1.00 73.25 402 GLU A N 1
ATOM 3088 C CA . GLU A 1 402 ? 7.836 -0.295 16.222 1.00 73.25 402 GLU A CA 1
ATOM 3089 C C . GLU A 1 402 ? 8.319 -1.577 15.525 1.00 73.25 402 GLU A C 1
ATOM 3091 O O . GLU A 1 402 ? 9.507 -1.731 15.272 1.00 73.25 402 GLU A O 1
ATOM 3096 N N . LEU A 1 403 ? 7.397 -2.464 15.124 1.00 63.97 403 LEU A N 1
ATOM 3097 C CA . LEU A 1 403 ? 7.694 -3.743 14.461 1.00 63.97 403 LEU A CA 1
ATOM 3098 C C . LEU A 1 403 ? 8.353 -3.613 13.074 1.00 63.97 403 LEU A C 1
ATOM 3100 O O . LEU A 1 403 ? 8.781 -4.625 12.520 1.00 63.97 403 LEU A O 1
ATOM 3104 N N . PHE A 1 404 ? 8.425 -2.411 12.492 1.00 58.50 404 PHE A N 1
ATOM 3105 C CA . PHE A 1 404 ? 9.233 -2.162 11.291 1.00 58.50 404 PHE A CA 1
ATOM 3106 C C . PHE A 1 404 ? 10.721 -1.938 11.611 1.00 58.50 404 PHE A C 1
ATOM 3108 O O . PHE A 1 404 ? 11.570 -2.250 10.779 1.00 58.50 404 PHE A O 1
ATOM 3115 N N . PHE A 1 405 ? 11.034 -1.445 12.814 1.00 58.66 405 PHE A N 1
ATOM 3116 C CA . PHE A 1 405 ? 12.386 -1.089 13.257 1.00 58.66 405 PHE A CA 1
ATOM 3117 C C . PHE A 1 405 ? 12.966 -2.141 14.212 1.00 58.66 405 PHE A C 1
ATOM 3119 O O . PHE A 1 405 ? 14.082 -2.616 14.015 1.00 58.66 405 PHE A O 1
ATOM 3126 N N . VAL A 1 406 ? 12.185 -2.541 15.218 1.00 62.09 406 VAL A N 1
ATOM 3127 C CA . VAL A 1 406 ? 12.566 -3.496 16.262 1.00 62.09 406 VAL A CA 1
ATOM 3128 C C . VAL A 1 406 ? 12.168 -4.904 15.838 1.00 62.09 406 VAL A C 1
ATOM 3130 O O . VAL A 1 406 ? 11.002 -5.307 15.889 1.00 62.09 406 VAL A O 1
ATOM 3133 N N . LYS A 1 407 ? 13.168 -5.663 15.396 1.00 64.06 407 LYS A N 1
ATOM 3134 C CA . LYS A 1 407 ? 12.995 -6.987 14.790 1.00 64.06 407 LYS A CA 1
ATOM 3135 C C . LYS A 1 407 ? 12.945 -8.085 15.874 1.00 64.06 407 LYS A C 1
ATOM 3137 O O . LYS A 1 407 ? 13.885 -8.195 16.661 1.00 64.06 407 LYS A O 1
ATOM 3142 N N . PRO A 1 408 ? 11.857 -8.881 15.976 1.00 54.34 408 PRO A N 1
ATOM 3143 C CA . PRO A 1 408 ? 11.529 -9.658 17.183 1.00 54.34 408 PRO A CA 1
ATOM 3144 C C . PRO A 1 408 ? 12.478 -10.831 17.482 1.00 54.34 408 PRO A C 1
ATOM 3146 O O . PRO A 1 408 ? 12.557 -11.269 18.628 1.00 54.34 408 PRO A O 1
ATOM 3149 N N . ASP A 1 409 ? 13.190 -11.316 16.469 1.00 56.69 409 ASP A N 1
ATOM 3150 C CA . ASP A 1 409 ? 14.168 -12.410 16.493 1.00 56.69 409 ASP A CA 1
ATOM 3151 C C . ASP A 1 409 ? 15.601 -11.966 16.848 1.00 56.69 409 ASP A C 1
ATOM 3153 O O . ASP A 1 409 ? 16.504 -12.800 16.916 1.00 56.69 409 ASP A O 1
ATOM 3157 N N . GLN A 1 410 ? 15.828 -10.672 17.096 1.00 61.81 410 GLN A N 1
ATOM 3158 C CA . GLN A 1 410 ? 17.130 -10.160 17.534 1.00 61.81 410 GLN A CA 1
ATOM 3159 C C . GLN A 1 410 ? 17.315 -10.229 19.064 1.00 61.81 410 GLN A C 1
ATOM 3161 O O . GLN A 1 410 ? 16.373 -10.473 19.831 1.00 61.81 410 GLN A O 1
ATOM 3166 N N . SER A 1 411 ? 18.555 -10.036 19.535 1.00 71.44 411 SER A N 1
ATOM 3167 C CA . SER A 1 411 ? 18.877 -10.082 20.970 1.00 71.44 411 SER A CA 1
ATOM 3168 C C . SER A 1 411 ? 18.074 -9.040 21.761 1.00 71.44 411 SER A C 1
ATOM 3170 O O . SER A 1 411 ? 17.551 -8.076 21.201 1.00 71.44 411 SER A O 1
ATOM 3172 N N . PHE A 1 412 ? 17.934 -9.231 23.075 1.00 72.31 412 PHE A N 1
ATOM 3173 C CA . PHE A 1 412 ? 17.204 -8.268 23.907 1.00 72.31 412 PHE A CA 1
ATOM 3174 C C . PHE A 1 412 ? 17.843 -6.869 23.846 1.00 72.31 412 PHE A C 1
ATOM 3176 O O . PHE A 1 412 ? 17.140 -5.883 23.647 1.00 72.31 412 PHE A O 1
ATOM 3183 N N . GLU A 1 413 ? 19.172 -6.793 23.919 1.00 73.31 413 GLU A N 1
ATOM 3184 C CA . GLU A 1 413 ? 19.934 -5.539 23.866 1.00 73.31 413 GLU A CA 1
ATOM 3185 C C . GLU A 1 413 ? 19.811 -4.829 22.513 1.00 73.31 413 GLU A C 1
ATOM 3187 O O . GLU A 1 413 ? 19.493 -3.643 22.471 1.00 73.31 413 GLU A O 1
ATOM 3192 N N . SER A 1 414 ? 19.979 -5.546 21.395 1.00 64.56 414 SER A N 1
ATOM 3193 C CA . SER A 1 414 ? 19.838 -4.950 20.054 1.00 64.56 414 SER A CA 1
ATOM 3194 C C . SER A 1 414 ? 18.420 -4.432 19.799 1.00 64.56 414 SER A C 1
ATOM 3196 O O . SER A 1 414 ? 18.261 -3.349 19.236 1.00 64.56 414 SER A O 1
ATOM 3198 N N . ARG A 1 415 ? 17.392 -5.129 20.306 1.00 70.12 415 ARG A N 1
ATOM 3199 C CA . ARG A 1 415 ? 16.010 -4.630 20.301 1.00 70.12 415 ARG A CA 1
ATOM 3200 C C . ARG A 1 415 ? 15.819 -3.395 21.181 1.00 70.12 415 ARG A C 1
ATOM 3202 O O . ARG A 1 415 ? 15.113 -2.490 20.757 1.00 70.12 415 ARG A O 1
ATOM 3209 N N . GLN A 1 416 ? 16.450 -3.310 22.356 1.00 74.50 416 GLN A N 1
ATOM 3210 C CA . GLN A 1 416 ? 16.406 -2.102 23.197 1.00 74.50 416 GLN A CA 1
ATOM 3211 C C . GLN A 1 416 ? 17.090 -0.899 22.524 1.00 74.50 416 GLN A C 1
ATOM 3213 O O . GLN A 1 416 ? 16.555 0.206 22.565 1.00 74.50 416 GLN A O 1
ATOM 3218 N N . VAL A 1 417 ? 18.226 -1.105 21.848 1.00 73.19 417 VAL A N 1
ATOM 3219 C CA . VAL A 1 417 ? 18.923 -0.042 21.098 1.00 73.19 417 VAL A CA 1
ATOM 3220 C C . VAL A 1 417 ? 18.098 0.422 19.891 1.00 73.19 417 VAL A C 1
ATOM 3222 O O . VAL A 1 417 ? 17.900 1.622 19.719 1.00 73.19 417 VAL A O 1
ATOM 3225 N N . GLN A 1 418 ? 17.548 -0.506 19.097 1.00 69.56 418 GLN A N 1
ATOM 3226 C CA . GLN A 1 418 ? 16.631 -0.178 17.992 1.00 69.56 418 GLN A CA 1
ATOM 3227 C C . GLN A 1 418 ? 15.367 0.536 18.481 1.00 69.56 418 GLN A C 1
ATOM 3229 O O . GLN A 1 418 ? 14.881 1.445 17.814 1.00 69.56 418 GLN A O 1
ATOM 3234 N N . ARG A 1 419 ? 14.842 0.141 19.648 1.00 75.38 419 ARG A N 1
ATOM 3235 C CA . ARG A 1 419 ? 13.673 0.763 20.271 1.00 75.38 419 ARG A CA 1
ATOM 3236 C C . ARG A 1 419 ? 13.955 2.194 20.683 1.00 75.38 419 ARG A C 1
ATOM 3238 O O . ARG A 1 419 ? 13.146 3.049 20.356 1.00 75.38 419 ARG A O 1
ATOM 3245 N N . ARG A 1 420 ? 15.087 2.453 21.346 1.00 78.50 420 ARG A N 1
ATOM 3246 C CA . ARG A 1 420 ? 15.507 3.816 21.694 1.00 78.50 420 ARG A CA 1
ATOM 3247 C C . ARG A 1 420 ? 15.596 4.669 20.428 1.00 78.50 420 ARG A C 1
ATOM 3249 O O . ARG A 1 420 ? 14.779 5.559 20.268 1.00 78.50 420 ARG A O 1
ATOM 3256 N N . ALA A 1 421 ? 16.388 4.247 19.440 1.00 71.00 421 ALA A N 1
ATOM 3257 C CA . ALA A 1 421 ? 16.521 4.955 18.162 1.00 71.00 421 ALA A CA 1
ATOM 3258 C C . ALA A 1 421 ? 15.191 5.178 17.399 1.00 71.00 421 ALA A C 1
ATOM 3260 O O . ALA A 1 421 ? 15.083 6.121 16.617 1.00 71.00 421 ALA A O 1
ATOM 3261 N N . PHE A 1 422 ? 14.177 4.327 17.601 1.00 74.88 422 PHE A N 1
ATOM 3262 C CA . PHE A 1 422 ? 12.821 4.509 17.068 1.00 74.88 422 PHE A CA 1
ATOM 3263 C C . PHE A 1 422 ? 11.994 5.543 17.853 1.00 74.88 422 PHE A C 1
ATOM 3265 O O . PHE A 1 422 ? 11.246 6.299 17.237 1.00 74.88 422 PHE A O 1
ATOM 3272 N N . LEU A 1 423 ? 12.128 5.596 19.182 1.00 79.00 423 LEU A N 1
ATOM 3273 C CA . LEU A 1 423 ? 11.479 6.602 20.028 1.00 79.00 423 LEU A CA 1
ATOM 3274 C C . LEU A 1 423 ? 12.144 7.975 19.855 1.00 79.00 423 LEU A C 1
ATOM 3276 O O . LEU A 1 423 ? 11.437 8.931 19.555 1.00 79.00 423 LEU A O 1
ATOM 3280 N N . ASP A 1 424 ? 13.480 8.039 19.890 1.00 76.75 424 ASP A N 1
ATOM 3281 C CA . ASP A 1 424 ? 14.268 9.243 19.589 1.00 76.75 424 ASP A CA 1
ATOM 3282 C C . ASP A 1 424 ? 13.883 9.805 18.201 1.00 76.75 424 ASP A C 1
ATOM 3284 O O . ASP A 1 424 ? 13.748 11.008 17.997 1.00 76.75 424 ASP A O 1
ATOM 3288 N N . PHE A 1 425 ? 13.649 8.921 17.219 1.00 77.38 425 PHE A N 1
ATOM 3289 C CA . PHE A 1 425 ? 13.172 9.310 15.890 1.00 77.38 425 PHE A CA 1
ATOM 3290 C C . PHE A 1 425 ? 11.744 9.879 15.897 1.00 77.38 425 PHE A C 1
ATOM 3292 O O . PHE A 1 425 ? 11.478 10.791 15.118 1.00 77.38 425 PHE A O 1
ATOM 3299 N N . ILE A 1 426 ? 10.832 9.375 16.735 1.00 75.38 426 ILE A N 1
ATOM 3300 C CA . ILE A 1 426 ? 9.474 9.933 16.876 1.00 75.38 426 ILE A CA 1
ATOM 3301 C C . ILE A 1 426 ? 9.532 11.322 17.517 1.00 75.38 426 ILE A C 1
ATOM 3303 O O . ILE A 1 426 ? 8.889 12.235 17.006 1.00 75.38 426 ILE A O 1
ATOM 3307 N N . GLU A 1 427 ? 10.321 11.488 18.577 1.00 78.00 427 GLU A N 1
ATOM 3308 C CA . GLU A 1 427 ? 10.544 12.760 19.272 1.00 78.00 427 GLU A CA 1
ATOM 3309 C C . GLU A 1 427 ? 11.103 13.820 18.308 1.00 78.00 427 GLU A C 1
ATOM 3311 O O . GLU A 1 427 ? 10.426 14.808 18.008 1.00 78.00 427 GLU A O 1
ATOM 3316 N N . ILE A 1 428 ? 12.248 13.537 17.674 1.00 72.12 428 ILE A N 1
ATOM 3317 C CA . ILE A 1 428 ? 12.864 14.402 16.652 1.00 72.12 428 ILE A CA 1
ATOM 3318 C C . ILE A 1 428 ? 11.888 14.686 15.497 1.00 72.12 428 ILE A C 1
ATOM 3320 O O . ILE A 1 428 ? 11.871 15.794 14.954 1.00 72.12 428 ILE A O 1
ATOM 3324 N N . TRP A 1 429 ? 11.061 13.714 15.094 1.00 78.06 429 TRP A N 1
ATOM 3325 C CA . TRP A 1 429 ? 10.072 13.910 14.032 1.00 78.06 429 TRP A CA 1
ATOM 3326 C C . TRP A 1 429 ? 8.927 14.842 14.455 1.00 78.06 429 TRP A C 1
ATOM 3328 O O . TRP A 1 429 ? 8.522 15.683 13.652 1.00 78.06 429 TRP A O 1
ATOM 3338 N N . ILE A 1 430 ? 8.427 14.722 15.691 1.00 72.50 430 ILE A N 1
ATOM 3339 C CA . ILE A 1 430 ? 7.394 15.599 16.264 1.00 72.50 430 ILE A CA 1
ATOM 3340 C C . ILE A 1 430 ? 7.925 17.034 16.342 1.00 72.50 430 ILE A C 1
ATOM 3342 O O . ILE A 1 430 ? 7.266 17.968 15.873 1.00 72.50 430 ILE A O 1
ATOM 3346 N N . GLU A 1 431 ? 9.143 17.212 16.857 1.00 70.50 431 GLU A N 1
ATOM 3347 C CA . GLU A 1 431 ? 9.802 18.515 16.933 1.00 70.50 431 GLU A CA 1
ATOM 3348 C C . GLU A 1 431 ? 10.001 19.150 15.553 1.00 70.50 431 GLU A C 1
ATOM 3350 O O . GLU A 1 431 ? 9.726 20.338 15.369 1.00 70.50 431 GLU A O 1
ATOM 3355 N N . ASN A 1 432 ? 10.429 18.370 14.560 1.00 64.12 432 ASN A N 1
ATOM 3356 C CA . ASN A 1 432 ? 10.755 18.864 13.221 1.00 64.12 432 ASN A CA 1
ATOM 3357 C C . ASN A 1 432 ? 9.579 18.794 12.228 1.00 64.12 432 ASN A C 1
ATOM 3359 O O . ASN A 1 432 ? 9.777 18.976 11.023 1.00 64.12 432 ASN A O 1
ATOM 3363 N N . HIS A 1 433 ? 8.345 18.556 12.688 1.00 65.25 433 HIS A N 1
ATOM 3364 C CA . HIS A 1 433 ? 7.194 18.518 11.791 1.00 65.25 433 HIS A CA 1
ATOM 3365 C C . HIS A 1 433 ? 6.785 19.917 11.297 1.00 65.25 433 HIS A C 1
ATOM 3367 O O . HIS A 1 433 ? 6.511 20.824 12.081 1.00 65.25 433 HIS A O 1
ATOM 3373 N N . ILE A 1 434 ? 6.696 20.065 9.971 1.00 56.97 434 ILE A N 1
ATOM 3374 C CA . ILE A 1 434 ? 6.337 21.317 9.272 1.00 56.97 434 ILE A CA 1
ATOM 3375 C C . ILE A 1 434 ? 4.881 21.276 8.746 1.00 56.97 434 ILE A C 1
ATOM 3377 O O . ILE A 1 434 ? 4.320 22.300 8.359 1.00 56.97 434 ILE A O 1
ATOM 3381 N N . GLY A 1 435 ? 4.244 20.100 8.709 1.00 57.53 435 GLY A N 1
ATOM 3382 C CA . GLY A 1 435 ? 2.883 19.937 8.191 1.00 57.53 435 GLY A CA 1
ATOM 3383 C C . GLY A 1 435 ? 1.816 20.486 9.141 1.00 57.53 435 GLY A C 1
ATOM 3384 O O . GLY A 1 435 ? 1.826 20.205 10.336 1.00 57.53 435 GLY A O 1
ATOM 3385 N N . THR A 1 436 ? 0.870 21.258 8.601 1.00 56.88 436 THR A N 1
ATOM 3386 C CA . THR A 1 436 ? -0.141 21.968 9.405 1.00 56.88 436 THR A CA 1
ATOM 3387 C C . THR A 1 436 ? -1.460 21.222 9.607 1.00 56.88 436 THR A C 1
ATOM 3389 O O . THR A 1 436 ? -2.294 21.662 10.399 1.00 56.88 436 THR A O 1
ATOM 3392 N N . VAL A 1 437 ? -1.662 20.102 8.907 1.00 63.22 437 VAL A N 1
ATOM 3393 C CA . VAL A 1 437 ? -2.886 19.283 8.926 1.00 63.22 437 VAL A CA 1
ATOM 3394 C C . VAL A 1 437 ? -2.503 17.809 8.845 1.00 63.22 437 VAL A C 1
ATOM 3396 O O . VAL A 1 437 ? -1.764 17.421 7.935 1.00 63.22 437 VAL A O 1
ATOM 3399 N N . LEU A 1 438 ? -3.042 16.990 9.748 1.00 69.12 438 LEU A N 1
ATOM 3400 C CA . LEU A 1 438 ? -2.794 15.554 9.805 1.00 69.12 438 LEU A CA 1
ATOM 3401 C C . LEU A 1 438 ? -4.110 14.803 10.053 1.00 69.12 438 LEU A C 1
ATOM 3403 O O . LEU A 1 438 ? -4.563 14.699 11.182 1.00 69.12 438 LEU A O 1
ATOM 3407 N N . ASP A 1 439 ? -4.725 14.239 9.015 1.00 70.38 439 ASP A N 1
ATOM 3408 C CA . ASP A 1 439 ? -5.981 13.480 9.134 1.00 70.38 439 ASP A CA 1
ATOM 3409 C C . ASP A 1 439 ? -5.879 12.322 10.160 1.00 70.38 439 ASP A C 1
ATOM 3411 O O . ASP A 1 439 ? -6.850 12.009 10.849 1.00 70.38 439 ASP A O 1
ATOM 3415 N N . LYS A 1 440 ? -4.714 11.661 10.283 1.00 72.62 440 LYS A N 1
ATOM 3416 C CA . LYS A 1 440 ? -4.507 10.564 11.244 1.00 72.62 440 LYS A CA 1
ATOM 3417 C C . LYS A 1 440 ? -3.079 10.448 11.780 1.00 72.62 440 LYS A C 1
ATOM 3419 O O . LYS A 1 440 ? -2.129 10.368 11.003 1.00 72.62 440 LYS A O 1
ATOM 3424 N N . PHE A 1 441 ? -2.969 10.273 13.095 1.00 79.19 441 PHE A N 1
ATOM 3425 C CA . PHE A 1 441 ? -1.773 9.845 13.819 1.00 79.19 441 PHE A CA 1
ATOM 3426 C C . PHE A 1 441 ? -2.021 8.476 14.469 1.00 79.19 441 PHE A C 1
ATOM 3428 O O . PHE A 1 441 ? -3.060 8.242 15.088 1.00 79.19 441 PHE A O 1
ATOM 3435 N N . SER A 1 442 ? -1.070 7.554 14.346 1.00 79.75 442 SER A N 1
ATOM 3436 C CA . SER A 1 442 ? -1.141 6.228 14.959 1.00 79.75 442 SER A CA 1
ATOM 3437 C C . SER A 1 442 ? 0.234 5.808 15.471 1.00 79.75 442 SER A C 1
ATOM 3439 O O . SER A 1 442 ? 1.173 5.732 14.684 1.00 79.75 442 SER A O 1
ATOM 3441 N N . LEU A 1 443 ? 0.342 5.477 16.759 1.00 81.81 443 LEU A N 1
ATOM 3442 C CA . LEU A 1 443 ? 1.540 4.896 17.370 1.00 81.81 443 LEU A CA 1
ATOM 3443 C C . LEU A 1 443 ? 1.257 3.455 17.797 1.00 81.81 443 LEU A C 1
ATOM 3445 O O . LEU A 1 443 ? 0.268 3.186 18.480 1.00 81.81 443 LEU A O 1
ATOM 3449 N N . LYS A 1 444 ? 2.129 2.525 17.403 1.00 80.50 444 LYS A N 1
ATOM 3450 C CA . LYS A 1 444 ? 2.030 1.104 17.729 1.00 80.50 444 LYS A CA 1
ATOM 3451 C C . LYS A 1 444 ? 3.349 0.532 18.234 1.00 80.50 444 LYS A C 1
ATOM 3453 O O . LYS A 1 444 ? 4.336 0.507 17.502 1.00 80.50 444 LYS A O 1
ATOM 3458 N N . MET A 1 445 ? 3.319 -0.021 19.441 1.00 79.88 445 MET A N 1
ATOM 3459 C CA . MET A 1 445 ? 4.445 -0.718 20.061 1.00 79.88 445 MET A CA 1
ATOM 3460 C C . MET A 1 445 ? 4.346 -2.243 19.886 1.00 79.88 445 MET A C 1
ATOM 3462 O O . MET A 1 445 ? 3.278 -2.820 19.655 1.00 79.88 445 MET A O 1
ATOM 3466 N N . SER A 1 446 ? 5.490 -2.912 19.996 1.00 68.12 446 SER A N 1
ATOM 3467 C CA . SER A 1 446 ? 5.644 -4.369 19.981 1.00 68.12 446 SER A CA 1
ATOM 3468 C C . SER A 1 446 ? 5.462 -4.991 21.370 1.00 68.12 446 SER A C 1
ATOM 3470 O O . SER A 1 446 ? 4.936 -6.100 21.480 1.00 68.12 446 SER A O 1
ATOM 3472 N N . THR A 1 447 ? 5.861 -4.271 22.425 1.00 65.62 447 THR A N 1
ATOM 3473 C CA . THR A 1 447 ? 5.863 -4.712 23.830 1.00 65.62 447 THR A CA 1
ATOM 3474 C C . THR A 1 447 ? 5.476 -3.569 24.769 1.00 65.62 447 THR A C 1
ATOM 3476 O O . THR A 1 447 ? 5.806 -2.423 24.481 1.00 65.62 447 THR A O 1
ATOM 3479 N N . GLN A 1 448 ? 4.882 -3.894 25.924 1.00 60.12 448 GLN A N 1
ATOM 3480 C CA . GLN A 1 448 ? 4.494 -2.960 26.998 1.00 60.12 448 GLN A CA 1
ATOM 3481 C C . GLN A 1 448 ? 5.701 -2.391 27.779 1.00 60.12 448 GLN A C 1
ATOM 3483 O O . GLN A 1 448 ? 5.816 -2.560 28.996 1.00 60.12 448 GLN A O 1
ATOM 3488 N N . GLN A 1 449 ? 6.624 -1.741 27.075 1.00 64.56 449 GLN A N 1
ATOM 3489 C CA . GLN A 1 449 ? 7.641 -0.886 27.683 1.00 64.56 449 GLN A CA 1
ATOM 3490 C C . GLN A 1 449 ? 7.054 0.514 27.860 1.00 64.56 449 GLN A C 1
ATOM 3492 O O . GLN A 1 449 ? 6.281 0.960 27.010 1.00 64.56 449 GLN A O 1
ATOM 3497 N N . ASP A 1 450 ? 7.380 1.162 28.977 1.00 72.31 450 ASP A N 1
ATOM 3498 C CA . ASP A 1 450 ? 6.906 2.513 29.255 1.00 72.31 450 ASP A CA 1
ATOM 3499 C C . ASP A 1 450 ? 7.416 3.500 28.198 1.00 72.31 450 ASP A C 1
ATOM 3501 O O . ASP A 1 450 ? 8.591 3.490 27.826 1.00 72.31 450 ASP A O 1
ATOM 3505 N N . VAL A 1 451 ? 6.481 4.294 27.689 1.00 75.19 451 VAL A N 1
ATOM 3506 C CA . VAL A 1 451 ? 6.653 5.340 26.681 1.00 75.19 451 VAL A CA 1
ATOM 3507 C C . VAL A 1 451 ? 5.777 6.551 27.030 1.00 75.19 451 VAL A C 1
ATOM 3509 O O . VAL A 1 451 ? 5.329 7.267 26.137 1.00 75.19 451 VAL A O 1
ATOM 3512 N N . GLY A 1 452 ? 5.515 6.780 28.326 1.00 75.06 452 GLY A N 1
ATOM 3513 C CA . GLY A 1 452 ? 4.697 7.887 28.833 1.00 75.06 452 GLY A CA 1
ATOM 3514 C C . GLY A 1 452 ? 5.099 9.259 28.282 1.00 75.06 452 GLY A C 1
ATOM 3515 O O . GLY A 1 452 ? 4.232 10.010 27.851 1.00 75.06 452 GLY A O 1
ATOM 3516 N N . ASP A 1 453 ? 6.397 9.566 28.200 1.00 77.31 453 ASP A N 1
ATOM 3517 C CA . ASP A 1 453 ? 6.904 10.810 27.597 1.00 77.31 453 ASP A CA 1
ATOM 3518 C C . ASP A 1 453 ? 6.556 10.942 26.109 1.00 77.31 453 ASP A C 1
ATOM 3520 O O . ASP A 1 453 ? 6.062 11.979 25.673 1.00 77.31 453 ASP A O 1
ATOM 3524 N N . ILE A 1 454 ? 6.721 9.868 25.333 1.00 77.50 454 ILE A N 1
ATOM 3525 C CA . ILE A 1 454 ? 6.367 9.847 23.908 1.00 77.50 454 ILE A CA 1
ATOM 3526 C C . ILE A 1 454 ? 4.844 9.940 23.732 1.00 77.50 454 ILE A C 1
ATOM 3528 O O . ILE A 1 454 ? 4.381 10.585 22.795 1.00 77.50 454 ILE A O 1
ATOM 3532 N N . ILE A 1 455 ? 4.039 9.360 24.632 1.00 76.56 455 ILE A N 1
ATOM 3533 C CA . ILE A 1 455 ? 2.577 9.537 24.633 1.00 76.56 455 ILE A CA 1
ATOM 3534 C C . ILE A 1 455 ? 2.220 11.000 24.928 1.00 76.56 455 ILE A C 1
ATOM 3536 O O . ILE A 1 455 ? 1.434 11.574 24.176 1.00 76.56 455 ILE A O 1
ATOM 3540 N N . ASP A 1 456 ? 2.820 11.619 25.949 1.00 75.88 456 ASP A N 1
ATOM 3541 C CA . ASP A 1 456 ? 2.633 13.040 26.275 1.00 75.88 456 ASP A CA 1
ATOM 3542 C C . ASP A 1 456 ? 3.033 13.951 25.107 1.00 75.88 456 ASP A C 1
ATOM 3544 O O . ASP A 1 456 ? 2.355 14.943 24.851 1.00 75.88 456 ASP A O 1
ATOM 3548 N N . GLN A 1 457 ? 4.095 13.619 24.366 1.00 75.25 457 GLN A N 1
ATOM 3549 C CA . GLN A 1 457 ? 4.515 14.349 23.166 1.00 75.25 457 GLN A CA 1
ATOM 3550 C C . GLN A 1 457 ? 3.564 14.127 21.986 1.00 75.25 457 GLN A C 1
ATOM 3552 O O . GLN A 1 457 ? 3.188 15.090 21.324 1.00 75.25 457 GLN A O 1
ATOM 3557 N N . CYS A 1 458 ? 3.112 12.893 21.738 1.00 73.62 458 CYS A N 1
ATOM 3558 C CA . CYS A 1 458 ? 2.119 12.589 20.700 1.00 73.62 458 CYS A CA 1
ATOM 3559 C C . CYS A 1 458 ? 0.787 13.305 20.979 1.00 73.62 458 CYS A C 1
ATOM 3561 O O . CYS A 1 458 ? 0.167 13.856 20.069 1.00 73.62 458 CYS A O 1
ATOM 3563 N N . VAL A 1 459 ? 0.366 13.341 22.248 1.00 72.50 459 VAL A N 1
ATOM 3564 C CA . VAL A 1 459 ? -0.795 14.104 22.715 1.00 72.50 459 VAL A CA 1
ATOM 3565 C C . VAL A 1 459 ? -0.513 15.606 22.637 1.00 72.50 459 VAL A C 1
ATOM 3567 O O . VAL A 1 459 ? -1.341 16.339 22.118 1.00 72.50 459 VAL A O 1
ATOM 3570 N N . GLY A 1 460 ? 0.649 16.100 23.059 1.00 70.31 460 GLY A N 1
ATOM 3571 C CA . GLY A 1 460 ? 1.034 17.514 22.959 1.00 70.31 460 GLY A CA 1
ATOM 3572 C C . GLY A 1 460 ? 1.075 18.032 21.515 1.00 70.31 460 GLY A C 1
ATOM 3573 O O . GLY A 1 460 ? 0.668 19.159 21.244 1.00 70.31 460 GLY A O 1
ATOM 3574 N N . PHE A 1 461 ? 1.489 17.180 20.578 1.00 69.12 461 PHE A N 1
ATOM 3575 C CA . PHE A 1 461 ? 1.463 17.414 19.135 1.00 69.12 461 PHE A CA 1
ATOM 3576 C C . PHE A 1 461 ? 0.032 17.419 18.572 1.00 69.12 461 PHE A C 1
ATOM 3578 O O . PHE A 1 461 ? -0.312 18.286 17.771 1.00 69.12 461 PHE A O 1
ATOM 3585 N N . ALA A 1 462 ? -0.822 16.502 19.038 1.00 62.44 462 ALA A N 1
ATOM 3586 C CA . ALA A 1 462 ? -2.252 16.473 18.724 1.00 62.44 462 ALA A CA 1
ATOM 3587 C C . ALA A 1 462 ? -3.042 17.658 19.311 1.00 62.44 462 ALA A C 1
ATOM 3589 O O . ALA A 1 462 ? -4.059 18.056 18.749 1.00 62.44 462 ALA A O 1
ATOM 3590 N N . THR A 1 463 ? -2.594 18.201 20.445 1.00 57.47 463 THR A N 1
ATOM 3591 C CA . THR A 1 463 ? -3.317 19.195 21.255 1.00 57.47 463 THR A CA 1
ATOM 3592 C C . THR A 1 463 ? -2.688 20.590 21.211 1.00 57.47 463 THR A C 1
ATOM 3594 O O . THR A 1 463 ? -2.971 21.410 22.073 1.00 57.47 463 THR A O 1
ATOM 3597 N N . GLN A 1 464 ? -1.829 20.869 20.222 1.00 57.94 464 GLN A N 1
ATOM 3598 C CA . GLN A 1 464 ? -1.140 22.156 19.999 1.00 57.94 464 GLN A CA 1
ATOM 3599 C C . GLN A 1 464 ? -0.210 22.651 21.130 1.00 57.94 464 GLN A C 1
ATOM 3601 O O . GLN A 1 464 ? 0.471 23.663 20.941 1.00 57.94 464 GLN A O 1
ATOM 3606 N N . ARG A 1 465 ? -0.076 21.905 22.239 1.00 49.34 465 ARG A N 1
ATOM 3607 C CA . ARG A 1 465 ? 0.757 22.233 23.415 1.00 49.34 465 ARG A CA 1
ATOM 3608 C C . ARG A 1 465 ? 2.212 22.575 23.067 1.00 49.34 465 ARG A C 1
ATOM 3610 O O . ARG A 1 465 ? 2.838 23.371 23.760 1.00 49.34 465 ARG A O 1
ATOM 3617 N N . PHE A 1 466 ? 2.738 22.002 21.983 1.00 40.81 466 PHE A N 1
ATOM 3618 C CA . PHE A 1 466 ? 4.041 22.354 21.413 1.00 40.81 466 PHE A CA 1
ATOM 3619 C C . PHE A 1 466 ? 3.895 23.179 20.120 1.00 40.81 466 PHE A C 1
ATOM 3621 O O . PHE A 1 466 ? 4.109 22.697 19.008 1.00 40.81 466 PHE A O 1
ATOM 3628 N N . ALA A 1 467 ? 3.567 24.461 20.306 1.00 41.31 467 ALA A N 1
ATOM 3629 C CA . ALA A 1 467 ? 3.748 25.569 19.362 1.00 41.31 467 ALA A CA 1
ATOM 3630 C C . ALA A 1 467 ? 3.190 25.377 17.931 1.00 41.31 467 ALA A C 1
ATOM 3632 O O . ALA A 1 467 ? 3.941 25.131 16.987 1.00 41.31 467 ALA A O 1
ATOM 3633 N N . PHE A 1 468 ? 1.886 25.631 17.748 1.00 45.00 468 PHE A N 1
ATOM 3634 C CA . PHE A 1 468 ? 1.223 25.991 16.471 1.00 45.00 468 PHE A CA 1
AT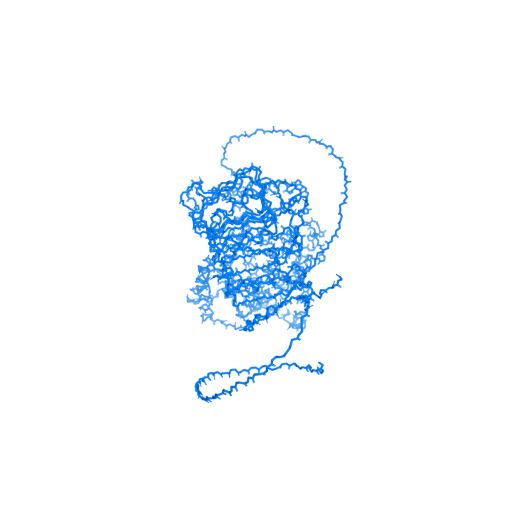OM 3635 C C . PHE A 1 468 ? 1.310 25.018 15.271 1.00 45.00 468 PHE A C 1
ATOM 3637 O O . PHE A 1 468 ? 0.720 25.315 14.227 1.00 45.00 468 PHE A O 1
ATOM 3644 N N . LYS A 1 469 ? 2.026 23.890 15.376 1.00 51.06 469 LYS A N 1
ATOM 3645 C CA . LYS A 1 469 ? 2.385 23.034 14.231 1.00 51.06 469 LYS A CA 1
ATOM 3646 C C . LYS A 1 469 ? 1.190 22.305 13.620 1.00 51.06 469 LYS A C 1
ATOM 3648 O O . LYS A 1 469 ? 0.809 22.646 12.507 1.00 51.06 469 LYS A O 1
ATOM 3653 N N . CYS A 1 470 ? 0.567 21.353 14.316 1.00 50.94 470 CYS A N 1
ATOM 3654 C CA . CYS A 1 470 ? -0.582 20.612 13.782 1.00 50.94 470 CYS A CA 1
ATOM 3655 C C . CYS A 1 470 ? -1.908 21.260 14.216 1.00 50.94 470 CYS A C 1
ATOM 3657 O O . CYS A 1 470 ? -2.290 21.166 15.377 1.00 50.94 470 CYS A O 1
ATOM 3659 N N . ARG A 1 471 ? -2.625 21.914 13.291 1.00 55.91 471 ARG A N 1
ATOM 3660 C CA . ARG A 1 471 ? -3.873 22.651 13.594 1.00 55.91 471 ARG A CA 1
ATOM 3661 C C . ARG A 1 471 ? -5.134 21.789 13.587 1.00 55.91 471 ARG A C 1
ATOM 3663 O O . ARG A 1 471 ? -6.153 22.196 14.128 1.00 55.91 471 ARG A O 1
ATOM 3670 N N . MET A 1 472 ? -5.082 20.638 12.921 1.00 63.59 472 MET A N 1
ATOM 3671 C CA . MET A 1 472 ? -6.201 19.709 12.756 1.00 63.59 472 MET A CA 1
ATOM 3672 C C . MET A 1 472 ? -5.652 18.281 12.791 1.00 63.59 472 MET A C 1
ATOM 3674 O O . MET A 1 472 ? -4.997 17.865 11.831 1.00 63.59 472 MET A O 1
ATOM 3678 N N . LEU A 1 473 ? -5.922 17.552 13.879 1.00 71.69 473 LEU A N 1
ATOM 3679 C CA . LEU A 1 473 ? -5.811 16.093 13.940 1.00 71.69 473 LEU A CA 1
ATOM 3680 C C . LEU A 1 473 ? -7.214 15.500 14.041 1.00 71.69 473 LEU A C 1
ATOM 3682 O O . LEU A 1 473 ? -7.880 15.742 15.040 1.00 71.69 473 LEU A O 1
ATOM 3686 N N . GLU A 1 474 ? -7.653 14.714 13.052 1.00 78.44 474 GLU A N 1
ATOM 3687 C CA . GLU A 1 474 ? -8.994 14.101 13.087 1.00 78.44 474 GLU A CA 1
ATOM 3688 C C . GLU A 1 474 ? -9.016 12.729 13.783 1.00 78.44 474 GLU A C 1
ATOM 3690 O O . GLU A 1 474 ? -10.028 12.365 14.380 1.00 78.44 474 GLU A O 1
ATOM 3695 N N . SER A 1 475 ? -7.919 11.963 13.741 1.00 82.56 475 SER A N 1
ATOM 3696 C CA . SER A 1 475 ? -7.853 10.605 14.303 1.00 82.56 475 SER A CA 1
ATOM 3697 C C . SER A 1 475 ? -6.546 10.336 15.055 1.00 82.56 475 SER A C 1
ATOM 3699 O O . SER A 1 475 ? -5.465 10.423 14.473 1.00 82.56 475 SER A O 1
ATOM 3701 N N . LEU A 1 476 ? -6.648 9.934 16.324 1.00 86.06 476 LEU A N 1
ATOM 3702 C CA . LEU A 1 476 ? -5.534 9.495 17.168 1.00 86.06 476 LEU A CA 1
ATOM 3703 C C . LEU A 1 476 ? -5.699 8.011 17.517 1.00 86.06 476 LEU A C 1
ATOM 3705 O O . LEU A 1 476 ? -6.742 7.596 18.023 1.00 86.06 476 LEU A O 1
ATOM 3709 N N . SER A 1 477 ? -4.661 7.203 17.292 1.00 85.94 477 SER A N 1
ATOM 3710 C CA . SER A 1 477 ? -4.622 5.821 17.777 1.00 85.94 477 SER A CA 1
ATOM 3711 C C . SER A 1 477 ? -3.336 5.496 18.529 1.00 85.94 477 SER A C 1
ATOM 3713 O O . SER A 1 477 ? -2.237 5.746 18.038 1.00 85.94 477 SER A O 1
ATOM 3715 N N . LEU A 1 478 ? -3.481 4.893 19.708 1.00 86.44 478 LEU A N 1
ATOM 3716 C CA . LEU A 1 478 ? -2.387 4.377 20.525 1.00 86.44 478 LEU A CA 1
ATOM 3717 C C . LEU A 1 478 ? -2.580 2.868 20.680 1.00 86.44 478 LEU A C 1
ATOM 3719 O O . LEU A 1 478 ? -3.656 2.420 21.079 1.00 86.44 478 LEU A O 1
ATOM 3723 N N . LYS A 1 479 ? -1.561 2.079 20.328 1.00 85.81 479 LYS A N 1
ATOM 3724 C CA . LYS A 1 479 ? -1.644 0.615 20.285 1.00 85.81 479 LYS A CA 1
ATOM 3725 C C . LYS A 1 479 ? -0.471 -0.031 21.027 1.00 85.81 479 LYS A C 1
ATOM 3727 O O . LYS A 1 479 ? 0.675 0.081 20.595 1.00 85.81 479 LYS A O 1
ATOM 3732 N N . ARG A 1 480 ? -0.759 -0.774 22.099 1.00 82.81 480 ARG A N 1
ATOM 3733 C CA . ARG A 1 480 ? 0.197 -1.502 22.963 1.00 82.81 480 ARG A CA 1
ATOM 3734 C C . ARG A 1 480 ? 1.201 -0.627 23.717 1.00 82.81 480 ARG A C 1
ATOM 3736 O O . ARG A 1 480 ? 2.214 -1.130 24.200 1.00 82.81 480 ARG A O 1
ATOM 3743 N N . CYS A 1 481 ? 0.922 0.667 23.828 1.00 80.38 481 CYS A N 1
ATOM 3744 C CA . CYS A 1 481 ? 1.764 1.618 24.542 1.00 80.38 481 CYS A CA 1
ATOM 3745 C C . CYS A 1 481 ? 1.541 1.490 26.059 1.00 80.38 481 CYS A C 1
ATOM 3747 O O . CYS A 1 481 ? 0.399 1.376 26.508 1.00 80.38 481 CYS A O 1
ATOM 3749 N N . ARG A 1 482 ? 2.610 1.536 26.859 1.00 80.88 482 ARG A N 1
ATOM 3750 C CA . ARG A 1 482 ? 2.520 1.664 28.321 1.00 80.88 482 ARG A CA 1
ATOM 3751 C C . ARG A 1 482 ? 2.858 3.099 28.724 1.00 80.88 482 ARG A C 1
ATOM 3753 O O . ARG A 1 482 ? 3.670 3.732 28.056 1.00 80.88 482 ARG A O 1
ATOM 3760 N N . SER A 1 483 ? 2.223 3.593 29.779 1.00 78.19 483 SER A N 1
ATOM 3761 C CA . SER A 1 483 ? 2.456 4.921 30.343 1.00 78.19 483 SER A CA 1
ATOM 3762 C C . SER A 1 483 ? 2.532 4.835 31.860 1.00 78.19 483 SER A C 1
ATOM 3764 O O . SER A 1 483 ? 1.524 4.528 32.499 1.00 78.19 483 SER A O 1
ATOM 3766 N N . SER A 1 484 ? 3.672 5.205 32.437 1.00 70.81 484 SER A N 1
ATOM 3767 C CA . SER A 1 484 ? 3.793 5.529 33.866 1.00 70.81 484 SER A CA 1
ATOM 3768 C C . SER A 1 484 ? 3.149 6.875 34.240 1.00 70.81 484 SER A C 1
ATOM 3770 O O . SER A 1 484 ? 3.237 7.309 35.384 1.00 70.81 484 SER A O 1
ATOM 3772 N N . LYS A 1 485 ? 2.484 7.558 33.293 1.00 73.75 485 LYS A N 1
ATOM 3773 C CA . LYS A 1 485 ? 1.884 8.894 33.450 1.00 73.75 485 LYS A CA 1
ATOM 3774 C C . LYS A 1 485 ? 0.364 8.915 33.252 1.00 73.75 485 LYS A C 1
ATOM 3776 O O . LYS A 1 485 ? -0.192 8.109 32.503 1.00 73.75 485 LYS A O 1
ATOM 3781 N N . LYS A 1 486 ? -0.290 9.891 33.900 1.00 77.12 486 LYS A N 1
ATOM 3782 C CA . LYS A 1 486 ? -1.739 10.169 33.817 1.00 77.12 486 LYS A CA 1
ATOM 3783 C C . LYS A 1 486 ? -2.133 10.564 32.395 1.00 77.12 486 LYS A C 1
ATOM 3785 O O . LYS A 1 486 ? -1.642 11.573 31.897 1.00 77.12 486 LYS A O 1
ATOM 3790 N N . PHE A 1 487 ? -3.061 9.837 31.777 1.00 81.75 487 PHE A N 1
ATOM 3791 C CA . PHE A 1 487 ? -3.526 10.181 30.435 1.00 81.75 487 PHE A CA 1
ATOM 3792 C C . PHE A 1 487 ? -4.464 11.393 30.487 1.00 81.75 487 PHE A C 1
ATOM 3794 O O . PHE A 1 487 ? -5.505 11.349 31.147 1.00 81.75 487 PHE A O 1
ATOM 3801 N N . LYS A 1 488 ? -4.080 12.480 29.807 1.00 79.19 488 LYS A N 1
ATOM 3802 C CA . LYS A 1 488 ? -4.858 13.723 29.718 1.00 79.19 488 LYS A CA 1
ATOM 3803 C C . LYS A 1 488 ? -4.882 14.261 28.294 1.00 79.19 488 LYS A C 1
ATOM 3805 O O . LYS A 1 488 ? -3.938 14.908 27.847 1.00 79.19 488 LYS A O 1
ATOM 3810 N N . LEU A 1 489 ? -5.998 14.042 27.616 1.00 81.06 489 LEU A N 1
ATOM 3811 C CA . LEU A 1 489 ? -6.329 14.638 26.327 1.00 81.06 489 LEU A CA 1
ATOM 3812 C C . LEU A 1 489 ? -7.374 15.737 26.581 1.00 81.06 489 LEU A C 1
ATOM 3814 O O . LEU A 1 489 ? -8.325 15.479 27.311 1.00 81.06 489 LEU A O 1
ATOM 3818 N N . GLY A 1 490 ? -7.224 16.945 26.021 1.00 67.94 490 GLY A N 1
ATOM 3819 C CA . GLY A 1 490 ? -8.282 17.970 26.132 1.00 67.94 490 GLY A CA 1
ATOM 3820 C C . GLY A 1 490 ? -8.047 19.213 26.996 1.00 67.94 490 GLY A C 1
ATOM 3821 O O . GLY A 1 490 ? -9.017 19.776 27.495 1.00 67.94 490 GLY A O 1
ATOM 3822 N N . GLN A 1 491 ? -6.804 19.652 27.227 1.00 60.00 491 GLN A N 1
ATOM 3823 C CA . GLN A 1 491 ? -6.554 20.798 28.125 1.00 60.00 491 GLN A CA 1
ATOM 3824 C C . GLN A 1 491 ? -6.797 22.197 27.515 1.00 60.00 491 GLN A C 1
ATOM 3826 O O . GLN A 1 491 ? -6.788 23.164 28.270 1.00 60.00 491 GLN A O 1
ATOM 3831 N N . GLU A 1 492 ? -7.020 22.322 26.201 1.00 55.00 492 GLU A N 1
ATOM 3832 C CA . GLU A 1 492 ? -7.242 23.605 25.505 1.00 55.00 492 GLU A CA 1
ATOM 3833 C C . GLU A 1 492 ? -8.338 23.480 24.424 1.00 55.00 492 GLU A C 1
ATOM 3835 O O . GLU A 1 492 ? -8.561 22.404 23.868 1.00 55.00 492 GLU A O 1
ATOM 3840 N N . GLU A 1 493 ? -9.033 24.582 24.126 1.00 49.84 493 GLU A N 1
ATOM 3841 C CA . GLU A 1 493 ? -10.386 24.608 23.529 1.00 49.84 493 GLU A CA 1
ATOM 3842 C C . GLU A 1 493 ? -10.500 24.220 22.034 1.00 49.84 493 GLU A C 1
ATOM 3844 O O . GLU A 1 493 ? -11.595 24.251 21.476 1.00 49.84 493 GLU A O 1
ATOM 3849 N N . THR A 1 494 ? -9.409 23.860 21.344 1.00 50.91 494 THR A N 1
ATOM 3850 C CA . THR A 1 494 ? -9.399 23.707 19.868 1.00 50.91 494 THR A CA 1
ATOM 3851 C C . THR A 1 494 ? -8.933 22.331 19.380 1.00 50.91 494 THR A C 1
ATOM 3853 O O . THR A 1 494 ? -7.879 22.180 18.760 1.00 50.91 494 THR A O 1
ATOM 3856 N N . MET A 1 495 ? -9.755 21.300 19.614 1.00 60.00 495 MET A N 1
ATOM 3857 C CA . MET A 1 495 ? -9.488 19.929 19.147 1.00 60.00 495 MET A CA 1
ATOM 3858 C C . MET A 1 495 ? -10.464 19.483 18.059 1.00 60.00 495 MET A C 1
ATOM 3860 O O . MET A 1 495 ? -11.599 19.115 18.345 1.00 60.00 495 MET A O 1
ATOM 3864 N N . GLY A 1 496 ? -9.993 19.424 16.811 1.00 68.94 496 GLY A N 1
ATOM 3865 C CA . GLY A 1 496 ? -10.715 18.820 15.678 1.00 68.94 496 GLY A CA 1
ATOM 3866 C C . GLY A 1 496 ? -10.737 17.282 15.676 1.00 68.94 496 GLY A C 1
ATOM 3867 O O . GLY A 1 496 ? -10.931 16.682 14.619 1.00 68.94 496 GLY A O 1
ATOM 3868 N N . LEU A 1 497 ? -10.488 16.649 16.829 1.00 81.44 497 LEU A N 1
ATOM 3869 C CA . LEU A 1 497 ? -10.352 15.201 16.973 1.00 81.44 497 LEU A CA 1
ATOM 3870 C C . LEU A 1 497 ? -11.723 14.525 16.972 1.00 81.44 497 LEU A C 1
ATOM 3872 O O . LEU A 1 497 ? -12.484 14.691 17.917 1.00 81.44 497 LEU A O 1
ATOM 3876 N N . LYS A 1 498 ? -11.979 13.717 15.940 1.00 85.56 498 LYS A N 1
ATOM 3877 C CA . LYS A 1 498 ? -13.229 12.975 15.720 1.00 85.56 498 LYS A CA 1
ATOM 3878 C C . LYS A 1 498 ? -13.143 11.510 16.124 1.00 85.56 498 LYS A C 1
ATOM 3880 O O . LYS A 1 498 ? -14.165 10.910 16.425 1.00 85.56 498 LYS A O 1
ATOM 3885 N N . MET A 1 499 ? -11.944 10.925 16.136 1.00 86.25 499 MET A N 1
ATOM 3886 C CA . MET A 1 499 ? -11.742 9.513 16.467 1.00 86.25 499 MET A CA 1
ATOM 3887 C C . MET A 1 499 ? -10.572 9.304 17.432 1.00 86.25 499 MET A C 1
ATOM 3889 O O . MET A 1 499 ? -9.436 9.669 17.122 1.00 86.25 499 MET A O 1
ATOM 3893 N N . LEU A 1 500 ? -10.826 8.609 18.541 1.00 90.12 500 LEU A N 1
ATOM 3894 C CA . LEU A 1 500 ? -9.818 8.155 19.499 1.00 90.12 500 LEU A CA 1
ATOM 3895 C C . LEU A 1 500 ? -9.872 6.627 19.631 1.00 90.12 500 LEU A C 1
ATOM 3897 O O . LEU A 1 500 ? -10.918 6.068 19.943 1.00 90.12 500 LEU A O 1
ATOM 3901 N N . VAL A 1 501 ? -8.740 5.952 19.405 1.00 88.38 501 VAL A N 1
ATOM 3902 C CA . VAL A 1 501 ? -8.635 4.484 19.496 1.00 88.38 501 VAL A CA 1
ATOM 3903 C C . VAL A 1 501 ? -7.469 4.069 20.389 1.00 88.38 501 VAL A C 1
ATOM 3905 O O . VAL A 1 501 ? -6.307 4.155 19.977 1.00 88.38 501 VAL A O 1
ATOM 3908 N N . ILE A 1 502 ? -7.785 3.547 21.571 1.00 89.31 502 ILE A N 1
ATOM 3909 C CA . ILE A 1 502 ? -6.844 2.933 22.513 1.00 89.31 502 ILE A CA 1
ATOM 3910 C C . ILE A 1 502 ? -6.924 1.407 22.359 1.00 89.31 502 ILE A C 1
ATOM 3912 O O . ILE A 1 502 ? -8.014 0.851 22.382 1.00 89.31 502 ILE A O 1
ATOM 3916 N N . ASP A 1 503 ? -5.798 0.716 22.161 1.00 87.75 503 ASP A N 1
ATOM 3917 C CA . ASP A 1 503 ? -5.775 -0.731 21.866 1.00 87.75 503 ASP A CA 1
ATOM 3918 C C . ASP A 1 503 ? -4.626 -1.440 22.594 1.00 87.75 503 ASP A C 1
ATOM 3920 O O . ASP A 1 503 ? -3.458 -1.283 22.241 1.00 87.75 503 ASP A O 1
ATOM 3924 N N . HIS A 1 504 ? -4.960 -2.225 23.618 1.00 85.00 504 HIS A N 1
ATOM 3925 C CA . HIS A 1 504 ? -4.040 -2.954 24.497 1.00 85.00 504 HIS A CA 1
ATOM 3926 C C . HIS A 1 504 ? -2.974 -2.062 25.159 1.00 85.00 504 HIS A C 1
ATOM 3928 O O . HIS A 1 504 ? -1.861 -2.511 25.450 1.00 85.00 504 HIS A O 1
ATOM 3934 N N . CYS A 1 505 ? -3.296 -0.788 25.387 1.00 81.25 505 CYS A N 1
ATOM 3935 C CA . CYS A 1 505 ? -2.451 0.119 26.159 1.00 81.25 505 CYS A CA 1
ATOM 3936 C C . CYS A 1 505 ? -2.556 -0.170 27.666 1.00 81.25 505 CYS A C 1
ATOM 3938 O O . CYS A 1 505 ? -3.488 -0.829 28.120 1.00 81.25 505 CYS A O 1
ATOM 3940 N N . CYS A 1 506 ? -1.586 0.314 28.440 1.00 77.56 506 CYS A N 1
ATOM 3941 C CA . CYS A 1 506 ? -1.542 0.148 29.893 1.00 77.56 506 CYS A CA 1
ATOM 3942 C C . CYS A 1 506 ? -1.122 1.467 30.545 1.00 77.56 506 CYS A C 1
ATOM 3944 O O . CYS A 1 506 ? 0.021 1.891 30.387 1.00 77.56 506 CYS A O 1
ATOM 3946 N N . PHE A 1 507 ? -2.031 2.107 31.276 1.00 76.31 507 PHE A N 1
ATOM 3947 C CA . PHE A 1 507 ? -1.759 3.331 32.031 1.00 76.31 507 PHE A CA 1
ATOM 3948 C C . PHE A 1 507 ? -1.619 2.954 33.509 1.00 76.31 507 PHE A C 1
ATOM 3950 O O . PHE A 1 507 ? -2.484 2.264 34.038 1.00 76.31 507 PHE A O 1
ATOM 3957 N N . GLU A 1 508 ? -0.516 3.339 34.150 1.00 65.62 508 GLU A N 1
ATOM 3958 C CA . GLU A 1 508 ? -0.199 2.937 35.535 1.00 65.62 508 GLU A CA 1
ATOM 3959 C C . GLU A 1 508 ? -0.794 3.867 36.597 1.00 65.62 508 GLU A C 1
ATOM 3961 O O . GLU A 1 508 ? -0.779 3.537 37.778 1.00 65.62 508 GLU A O 1
ATOM 3966 N N . PHE A 1 509 ? -1.313 5.026 36.188 1.00 64.56 509 PHE A N 1
ATOM 3967 C CA . PHE A 1 509 ? -2.069 5.911 37.064 1.00 64.56 509 PHE A CA 1
ATOM 3968 C C . PHE A 1 509 ? -3.572 5.748 36.855 1.00 64.56 509 PHE A C 1
ATOM 3970 O O . PHE A 1 509 ? -4.058 5.827 35.727 1.00 64.56 509 PHE A O 1
ATOM 3977 N N . ASP A 1 510 ? -4.293 5.732 37.973 1.00 68.12 510 ASP A N 1
ATOM 3978 C CA . ASP A 1 510 ? -5.749 5.688 38.135 1.00 68.12 510 ASP A CA 1
ATOM 3979 C C . ASP A 1 510 ? -6.593 6.695 37.328 1.00 68.12 510 ASP A C 1
ATOM 3981 O O . ASP A 1 510 ? -7.814 6.638 37.425 1.00 68.12 510 ASP A O 1
ATOM 3985 N N . VAL A 1 511 ? -5.999 7.639 36.588 1.00 75.81 511 VAL A N 1
ATOM 3986 C CA . VAL A 1 511 ? -6.698 8.783 35.978 1.00 75.81 511 VAL A CA 1
ATOM 3987 C C . VAL A 1 511 ? -6.578 8.764 34.456 1.00 75.81 511 VAL A C 1
ATOM 3989 O O . VAL A 1 511 ? -5.490 8.978 33.910 1.00 75.81 511 VAL A O 1
ATOM 3992 N N . PHE A 1 512 ? -7.722 8.600 33.791 1.00 84.19 512 PHE A N 1
ATOM 3993 C CA . PHE A 1 512 ? -7.885 8.704 32.341 1.00 84.19 512 PHE A CA 1
ATOM 3994 C C . PHE A 1 512 ? -8.903 9.808 32.015 1.00 84.19 512 PHE A C 1
ATOM 3996 O O . PHE A 1 512 ? -10.100 9.635 32.234 1.00 84.19 512 PHE A O 1
ATOM 4003 N N . ASN A 1 513 ? -8.431 10.954 31.514 1.00 86.12 513 ASN A N 1
ATOM 4004 C CA . ASN A 1 513 ? -9.274 12.108 31.178 1.00 86.12 513 ASN A CA 1
ATOM 4005 C C . ASN A 1 513 ? -9.176 12.448 29.675 1.00 86.12 513 ASN A C 1
ATOM 4007 O O . ASN A 1 513 ? -8.076 12.542 29.116 1.00 86.12 513 ASN A O 1
ATOM 4011 N N . VAL A 1 514 ? -10.338 12.617 29.038 1.00 87.69 514 VAL A N 1
ATOM 4012 C CA . VAL A 1 514 ? -10.526 12.971 27.625 1.00 87.69 514 VAL A CA 1
ATOM 4013 C C . VAL A 1 514 ? -11.590 14.064 27.517 1.00 87.69 514 VAL A C 1
ATOM 4015 O O . VAL A 1 514 ? -12.779 13.780 27.568 1.00 87.69 514 VAL A O 1
ATOM 4018 N N . ASN A 1 515 ? -11.180 15.313 27.313 1.00 85.69 515 ASN A N 1
ATOM 4019 C CA . ASN A 1 515 ? -12.073 16.416 26.948 1.00 85.69 515 ASN A CA 1
ATOM 4020 C C . ASN A 1 515 ? -11.894 16.756 25.458 1.00 85.69 515 ASN A C 1
ATOM 4022 O O . ASN A 1 515 ? -10.975 17.477 25.076 1.00 85.69 515 ASN A O 1
ATOM 4026 N N . ALA A 1 516 ? -12.737 16.204 24.590 1.00 84.19 516 ALA A N 1
ATOM 4027 C CA . ALA A 1 516 ? -12.603 16.353 23.143 1.00 84.19 516 ALA A CA 1
ATOM 4028 C C . ALA A 1 516 ? -13.979 16.631 22.534 1.00 84.19 516 ALA A C 1
ATOM 4030 O O . ALA A 1 516 ? -14.767 15.712 22.324 1.00 84.19 516 ALA A O 1
ATOM 4031 N N . LEU A 1 517 ? -14.274 17.913 22.289 1.00 84.06 517 LEU A N 1
ATOM 4032 C CA . LEU A 1 517 ? -15.638 18.364 21.998 1.00 84.06 517 LEU A CA 1
ATOM 4033 C C . LEU A 1 517 ? -16.244 17.723 20.739 1.00 84.06 517 LEU A C 1
ATOM 4035 O O . LEU A 1 517 ? -17.372 17.248 20.792 1.00 84.06 517 LEU A O 1
ATOM 4039 N N . ASN A 1 518 ? -15.460 17.645 19.660 1.00 83.88 518 ASN A N 1
ATOM 4040 C CA . ASN A 1 518 ? -15.868 17.100 18.358 1.00 83.88 518 ASN A CA 1
ATOM 4041 C C . ASN A 1 518 ? -15.634 15.573 18.224 1.00 83.88 518 ASN A C 1
ATOM 4043 O O . ASN A 1 518 ? -15.538 15.062 17.105 1.00 83.88 518 ASN A O 1
ATOM 4047 N N . LEU A 1 519 ? -15.435 14.844 19.335 1.00 88.75 519 LEU A N 1
ATOM 4048 C CA . LEU A 1 519 ? -15.109 13.412 19.314 1.00 88.75 519 LEU A CA 1
ATOM 4049 C C . LEU A 1 519 ? -16.363 12.579 19.046 1.00 88.75 519 LEU A C 1
ATOM 4051 O O . LEU A 1 519 ? -17.181 12.390 19.936 1.00 88.75 519 LEU A O 1
ATOM 4055 N N . GLN A 1 520 ? -16.447 12.040 17.833 1.00 90.44 520 GLN A N 1
ATOM 4056 C CA . GLN A 1 520 ? -17.576 11.258 17.327 1.00 90.44 520 GLN A CA 1
ATOM 4057 C C . GLN A 1 520 ? -17.425 9.756 17.605 1.00 90.44 520 GLN A C 1
ATOM 4059 O O . GLN A 1 520 ? -18.415 9.076 17.851 1.00 90.44 520 GLN A O 1
ATOM 4064 N N . ILE A 1 521 ? -16.194 9.230 17.594 1.00 89.12 521 ILE A N 1
ATOM 4065 C CA . ILE A 1 521 ? -15.915 7.793 17.734 1.00 89.12 521 ILE A CA 1
ATOM 4066 C C . ILE A 1 521 ? -14.866 7.553 18.827 1.00 89.12 521 ILE A C 1
ATOM 4068 O O . ILE A 1 521 ? -13.695 7.922 18.673 1.00 89.12 521 ILE A O 1
ATOM 4072 N N . PHE A 1 522 ? -15.256 6.865 19.900 1.00 93.75 522 PHE A N 1
ATOM 4073 C CA . PHE A 1 522 ? -14.358 6.404 20.962 1.00 93.75 522 PHE A CA 1
ATOM 4074 C C . PHE A 1 522 ? -14.263 4.877 20.963 1.00 93.75 522 PHE A C 1
ATOM 4076 O O . PHE A 1 522 ? -15.274 4.189 21.079 1.00 93.75 522 PHE A O 1
ATOM 4083 N N . LYS A 1 523 ? -13.046 4.330 20.868 1.00 91.94 523 LYS A N 1
ATOM 4084 C CA . LYS A 1 523 ? -12.818 2.882 20.981 1.00 91.94 523 LYS A CA 1
ATOM 4085 C C . LYS A 1 523 ? -11.727 2.556 21.997 1.00 91.94 523 LYS A C 1
ATOM 4087 O O . LYS A 1 523 ? -10.627 3.114 21.922 1.00 91.94 523 LYS A O 1
ATOM 4092 N N . TYR A 1 524 ? -12.008 1.619 22.898 1.00 91.50 524 TYR A N 1
ATOM 4093 C CA . TYR A 1 524 ? -11.082 1.127 23.912 1.00 91.50 524 TYR A CA 1
ATOM 4094 C C . TYR A 1 524 ? -11.033 -0.405 23.904 1.00 91.50 524 TYR A C 1
ATOM 4096 O O . TYR A 1 524 ? -12.013 -1.068 24.225 1.00 91.50 524 TYR A O 1
ATOM 4104 N N . PHE A 1 525 ? -9.858 -0.959 23.608 1.00 87.31 525 PHE A N 1
ATOM 4105 C CA . PHE A 1 525 ? -9.562 -2.390 23.709 1.00 87.31 525 PHE A CA 1
ATOM 4106 C C . PHE A 1 525 ? -8.441 -2.597 24.739 1.00 87.31 525 PHE A C 1
ATOM 4108 O O . PHE A 1 525 ? -7.456 -1.852 24.715 1.00 87.31 525 PHE A O 1
ATOM 4115 N N . GLY A 1 526 ? -8.515 -3.618 25.597 1.00 83.94 526 GLY A N 1
ATOM 4116 C CA . GLY A 1 526 ? -7.441 -3.982 26.542 1.00 83.94 526 GLY A CA 1
ATOM 4117 C C . GLY A 1 526 ? -7.779 -3.790 28.026 1.00 83.94 526 GLY A C 1
ATOM 4118 O O . GLY A 1 526 ? -8.936 -3.837 28.415 1.00 83.94 526 GLY A O 1
ATOM 4119 N N . TRP A 1 527 ? -6.773 -3.644 28.890 1.00 78.31 527 TRP A N 1
ATOM 4120 C CA . TRP A 1 527 ? -6.960 -3.725 30.348 1.00 78.31 527 TRP A CA 1
ATOM 4121 C C . TRP A 1 527 ? -7.524 -2.443 30.968 1.00 78.31 527 TRP A C 1
ATOM 4123 O O . TRP A 1 527 ? -6.930 -1.372 30.847 1.00 78.31 527 TRP A O 1
ATOM 4133 N N . MET A 1 528 ? -8.620 -2.575 31.713 1.00 76.56 528 MET A N 1
ATOM 4134 C CA . MET A 1 528 ? -9.172 -1.507 32.543 1.00 76.56 528 MET A CA 1
ATOM 4135 C C . MET A 1 528 ? -8.355 -1.387 33.841 1.00 76.56 528 MET A C 1
ATOM 4137 O O . MET A 1 528 ? -8.475 -2.234 34.716 1.00 76.56 528 MET A O 1
ATOM 4141 N N . LYS A 1 529 ? -7.500 -0.361 33.962 1.00 72.62 529 LYS A N 1
ATOM 4142 C CA . LYS A 1 529 ? -6.624 -0.151 35.145 1.00 72.62 529 LYS A CA 1
ATOM 4143 C C . LYS A 1 529 ? -6.800 1.202 35.843 1.00 72.62 529 LYS A C 1
ATOM 4145 O O . LYS A 1 529 ? -5.954 1.610 36.629 1.00 72.62 529 LYS A O 1
ATOM 4150 N N . PHE A 1 530 ? -7.875 1.918 35.531 1.00 71.38 530 PHE A N 1
ATOM 4151 C CA . PHE A 1 530 ? -8.145 3.258 36.050 1.00 71.38 530 PHE A CA 1
ATOM 4152 C C . PHE A 1 530 ? -9.343 3.270 37.006 1.00 71.38 530 PHE A C 1
ATOM 4154 O O . PHE A 1 530 ? -10.362 2.628 36.753 1.00 71.38 530 PHE A O 1
ATOM 4161 N N . ASN A 1 531 ? -9.219 4.034 38.095 1.00 71.19 531 ASN A N 1
ATOM 4162 C CA . ASN A 1 531 ? -10.264 4.200 39.108 1.00 71.19 531 ASN A CA 1
ATOM 4163 C C . ASN A 1 531 ? -11.069 5.496 38.921 1.00 71.19 531 ASN A C 1
ATOM 4165 O O . ASN A 1 531 ? -12.199 5.583 39.395 1.00 71.19 531 ASN A O 1
ATOM 4169 N N . ASN A 1 532 ? -10.528 6.484 38.200 1.00 75.88 532 ASN A N 1
ATOM 4170 C CA . ASN A 1 532 ? -11.251 7.676 37.772 1.00 75.88 532 ASN A CA 1
ATOM 4171 C C . ASN A 1 532 ? -11.156 7.860 36.251 1.00 75.88 532 ASN A C 1
ATOM 4173 O O . ASN A 1 532 ? -10.064 7.889 35.671 1.00 75.88 532 ASN A O 1
ATOM 4177 N N . ILE A 1 533 ? -12.318 8.003 35.620 1.00 83.25 533 ILE A N 1
ATOM 4178 C CA . ILE A 1 533 ? -12.482 8.112 34.173 1.00 83.25 533 ILE A CA 1
ATOM 4179 C C . ILE A 1 533 ? -13.389 9.306 33.910 1.00 83.25 533 ILE A C 1
ATOM 4181 O O . ILE A 1 533 ? -14.476 9.389 34.475 1.00 83.25 533 ILE A O 1
ATOM 4185 N N . GLU A 1 534 ? -12.930 10.219 33.063 1.00 85.38 534 GLU A N 1
ATOM 4186 C CA . GLU A 1 534 ? -13.632 11.460 32.744 1.00 85.38 534 GLU A CA 1
ATOM 4187 C C . GLU A 1 534 ? -13.579 11.674 31.228 1.00 85.38 534 GLU A C 1
ATOM 4189 O O . GLU A 1 534 ? -12.565 12.128 30.696 1.00 85.38 534 GLU A O 1
ATOM 4194 N N . ILE A 1 535 ? -14.656 11.331 30.519 1.00 88.25 535 ILE A N 1
ATOM 4195 C CA . ILE A 1 535 ? -14.821 11.608 29.087 1.00 88.25 535 ILE A CA 1
ATOM 4196 C C . ILE A 1 535 ? -15.877 12.705 28.912 1.00 88.25 535 ILE A C 1
ATOM 4198 O O . ILE A 1 535 ? -17.012 12.570 29.362 1.00 88.25 535 ILE A O 1
ATOM 4202 N N . HIS A 1 536 ? -15.493 13.798 28.255 1.00 87.75 536 HIS A N 1
ATOM 4203 C CA . HIS A 1 536 ? -16.333 14.954 27.964 1.00 87.75 536 HIS A CA 1
ATOM 4204 C C . HIS A 1 536 ? -16.297 15.250 26.456 1.00 87.75 536 HIS A C 1
ATOM 4206 O O . HIS A 1 536 ? -15.382 15.902 25.942 1.00 87.75 536 HIS A O 1
ATOM 4212 N N . SER A 1 537 ? -17.298 14.714 25.755 1.00 87.56 537 SER A N 1
ATOM 4213 C CA . SER A 1 537 ? -17.393 14.692 24.291 1.00 87.56 537 SER A CA 1
ATOM 4214 C C . SER A 1 537 ? -18.862 14.742 23.842 1.00 87.56 537 SER A C 1
ATOM 4216 O O . SER A 1 537 ? -19.453 13.693 23.607 1.00 87.56 537 SER A O 1
ATOM 4218 N N . PRO A 1 538 ? -19.483 15.936 23.752 1.00 86.75 538 PRO A N 1
ATOM 4219 C CA . PRO A 1 538 ? -20.907 16.093 23.437 1.00 86.75 538 PRO A CA 1
ATOM 4220 C C . PRO A 1 538 ? -21.321 15.659 22.020 1.00 86.75 538 PRO A C 1
ATOM 4222 O O . PRO A 1 538 ? -22.514 15.500 21.784 1.00 86.75 538 PRO A O 1
ATOM 4225 N N . GLU A 1 539 ? -20.381 15.467 21.087 1.00 88.31 539 GLU A N 1
ATOM 4226 C CA . GLU A 1 539 ? -20.661 14.977 19.723 1.00 88.31 539 GLU A CA 1
ATOM 4227 C C . GLU A 1 539 ? -20.466 13.456 19.541 1.00 88.31 539 GLU A C 1
ATOM 4229 O O . GLU A 1 539 ? -20.403 12.986 18.404 1.00 88.31 539 GLU A O 1
ATOM 4234 N N . ILE A 1 540 ? -20.338 12.669 20.618 1.00 92.88 540 ILE A N 1
ATOM 4235 C CA . ILE A 1 540 ? -20.070 11.229 20.490 1.00 92.88 540 ILE A CA 1
ATOM 4236 C C . ILE A 1 540 ? -21.261 10.460 19.896 1.00 92.88 540 ILE A C 1
ATOM 4238 O O . ILE A 1 540 ? -22.377 10.495 20.406 1.00 92.88 540 ILE A O 1
ATOM 4242 N N . GLU A 1 541 ? -20.992 9.733 18.814 1.00 93.25 541 GLU A N 1
ATOM 4243 C CA . GLU A 1 541 ? -21.952 8.937 18.046 1.00 93.25 541 GLU A CA 1
ATOM 4244 C C . GLU A 1 541 ? -21.740 7.434 18.288 1.00 93.25 541 GLU A C 1
ATOM 4246 O O . GLU A 1 541 ? -22.713 6.708 18.489 1.00 93.25 541 GLU A O 1
ATOM 4251 N N . GLU A 1 542 ? -20.482 6.977 18.330 1.00 93.88 542 GLU A N 1
ATOM 4252 C CA . GLU A 1 542 ? -20.091 5.566 18.455 1.00 93.88 542 GLU A CA 1
ATOM 4253 C C . GLU A 1 542 ? -19.106 5.347 19.620 1.00 93.88 542 GLU A C 1
ATOM 4255 O O . GLU A 1 542 ? -18.027 5.950 19.672 1.00 93.88 542 GLU A O 1
ATOM 4260 N N . ALA A 1 543 ? -19.441 4.425 20.525 1.00 95.62 543 ALA A N 1
ATOM 4261 C CA . ALA A 1 543 ? -18.586 3.970 21.619 1.00 95.62 543 ALA A CA 1
ATOM 4262 C C . ALA A 1 543 ? -18.367 2.447 21.557 1.00 95.62 543 ALA A C 1
ATOM 4264 O O . ALA A 1 543 ? -19.317 1.690 21.385 1.00 95.62 543 ALA A O 1
ATOM 4265 N N . ASP A 1 544 ? -17.123 1.982 21.703 1.00 92.62 544 ASP A N 1
ATOM 4266 C CA . ASP A 1 544 ? -16.750 0.567 21.523 1.00 92.62 544 ASP A CA 1
ATOM 4267 C C . ASP A 1 544 ? -15.752 0.106 22.595 1.00 92.62 544 ASP A C 1
ATOM 4269 O O . ASP A 1 544 ? -14.640 0.635 22.672 1.00 92.62 544 ASP A O 1
ATOM 4273 N N . LEU A 1 545 ? -16.173 -0.828 23.456 1.00 92.94 545 LEU A N 1
ATOM 4274 C CA . LEU A 1 545 ? -15.493 -1.185 24.704 1.00 92.94 545 LEU A CA 1
ATOM 4275 C C . LEU A 1 545 ? -15.261 -2.699 24.832 1.00 92.94 545 LEU A C 1
ATOM 4277 O O . LEU A 1 545 ? -16.150 -3.458 25.229 1.00 92.94 545 LEU A O 1
ATOM 4281 N N . ASP A 1 546 ? -14.023 -3.120 24.570 1.00 88.12 546 ASP A N 1
ATOM 4282 C CA . ASP A 1 546 ? -13.560 -4.508 24.650 1.00 88.12 546 ASP A CA 1
ATOM 4283 C C . ASP A 1 546 ? -12.449 -4.665 25.701 1.00 88.12 546 ASP A C 1
ATOM 4285 O O . ASP A 1 546 ? -11.244 -4.645 25.417 1.00 88.12 546 ASP A O 1
ATOM 4289 N N . PHE A 1 547 ? -12.863 -4.768 26.963 1.00 86.50 547 PHE A N 1
ATOM 4290 C CA . PHE A 1 547 ? -11.943 -4.924 28.081 1.00 86.50 547 PHE A CA 1
ATOM 4291 C C . PHE A 1 547 ? -11.423 -6.360 28.225 1.00 86.50 547 PHE A C 1
ATOM 4293 O O . PHE A 1 547 ? -12.187 -7.325 28.301 1.00 86.50 547 PHE A O 1
ATOM 4300 N N . ALA A 1 548 ? -10.100 -6.490 28.322 1.00 74.50 548 ALA A N 1
ATOM 4301 C CA . ALA A 1 548 ? -9.423 -7.756 28.567 1.00 74.50 548 ALA A CA 1
ATOM 4302 C C . ALA A 1 548 ? -9.483 -8.125 30.057 1.00 74.50 548 ALA A C 1
ATOM 4304 O O . ALA A 1 548 ? -9.060 -7.338 30.905 1.00 74.50 548 ALA A O 1
ATOM 4305 N N . ILE A 1 549 ? -9.950 -9.340 30.364 1.00 65.88 549 ILE A N 1
ATOM 4306 C CA . ILE A 1 549 ? -10.016 -9.856 31.739 1.00 65.88 549 ILE A CA 1
ATOM 4307 C C . ILE A 1 549 ? -8.607 -9.999 32.330 1.00 65.88 549 ILE A C 1
ATOM 4309 O O . ILE A 1 549 ? -7.696 -10.540 31.695 1.00 65.88 549 ILE A O 1
ATOM 4313 N N . GLU A 1 550 ? -8.453 -9.560 33.577 1.00 59.56 550 GLU A N 1
ATOM 4314 C CA . GLU A 1 550 ? -7.266 -9.770 34.401 1.00 59.56 550 GLU A CA 1
ATOM 4315 C C . GLU A 1 550 ? -7.654 -10.526 35.682 1.00 59.56 550 GLU A C 1
ATOM 4317 O O . GLU A 1 550 ? -8.769 -10.390 36.179 1.00 59.56 550 GLU A O 1
ATOM 4322 N N . TYR A 1 551 ? -6.758 -11.375 36.189 1.00 50.09 551 TYR A N 1
ATOM 4323 C CA . TYR A 1 551 ? -7.054 -12.381 37.225 1.00 50.09 551 TYR A CA 1
ATOM 4324 C C . TYR A 1 551 ? -7.065 -11.809 38.662 1.00 50.09 551 TYR A C 1
ATOM 4326 O O . TYR A 1 551 ? -6.546 -12.434 39.586 1.00 50.09 551 TYR A O 1
ATOM 4334 N N . SER A 1 552 ? -7.601 -10.603 38.854 1.00 47.34 552 SER A N 1
ATOM 4335 C CA . SER A 1 552 ? -7.642 -9.907 40.145 1.00 47.34 552 SER A CA 1
ATOM 4336 C C . SER A 1 552 ? -8.967 -9.170 40.327 1.00 47.34 552 SER A C 1
ATOM 4338 O O . SER A 1 552 ? -9.342 -8.347 39.495 1.00 47.34 552 SER A O 1
ATOM 4340 N N . TYR A 1 553 ? -9.659 -9.463 41.430 1.00 51.31 553 TYR A N 1
ATOM 4341 C CA . TYR A 1 553 ? -11.011 -8.983 41.727 1.00 51.31 553 TYR A CA 1
ATOM 4342 C C . TYR A 1 553 ? -11.030 -7.544 42.282 1.00 51.31 553 TYR A C 1
ATOM 4344 O O . TYR A 1 553 ? -11.454 -7.294 43.412 1.00 51.31 553 TYR A O 1
ATOM 4352 N N . ASP A 1 554 ? -10.538 -6.588 41.493 1.00 53.81 554 ASP A N 1
ATOM 4353 C CA . ASP A 1 554 ? -10.670 -5.162 41.798 1.00 53.81 554 ASP A CA 1
ATOM 4354 C C . ASP A 1 554 ? -12.051 -4.629 41.385 1.00 53.81 554 ASP A C 1
ATOM 4356 O O . ASP A 1 554 ? -12.622 -4.996 40.354 1.00 53.81 554 ASP A O 1
ATOM 4360 N N . ARG A 1 555 ? -12.623 -3.762 42.230 1.00 59.59 555 ARG A N 1
ATOM 4361 C CA . ARG A 1 555 ? -14.046 -3.368 42.199 1.00 59.59 555 ARG A CA 1
ATOM 4362 C C . ARG A 1 555 ? -14.359 -2.304 41.136 1.00 59.59 555 ARG A C 1
ATOM 4364 O O . ARG A 1 555 ? -14.895 -1.239 41.440 1.00 59.59 555 ARG A O 1
ATOM 4371 N N . HIS A 1 556 ? -14.057 -2.597 39.874 1.00 71.56 556 HIS A N 1
ATOM 4372 C CA . HIS A 1 556 ? -14.196 -1.653 38.760 1.00 71.56 556 HIS A CA 1
ATOM 4373 C C . HIS A 1 556 ? -15.647 -1.312 38.356 1.00 71.56 556 HIS A C 1
ATOM 4375 O O . HIS A 1 556 ? -15.833 -0.459 37.492 1.00 71.56 556 HIS A O 1
ATOM 4381 N N . GLY A 1 557 ? -16.674 -1.878 39.004 1.00 81.12 557 GLY A N 1
ATOM 4382 C CA . GLY A 1 557 ? -18.088 -1.573 38.731 1.00 81.12 557 GLY A CA 1
ATOM 4383 C C . GLY A 1 557 ? -18.447 -0.084 38.846 1.00 81.12 557 GLY A C 1
ATOM 4384 O O . GLY A 1 557 ? -19.132 0.447 37.976 1.00 81.12 557 GLY A O 1
ATOM 4385 N N . TYR A 1 558 ? -17.933 0.632 39.855 1.00 85.12 558 TYR A N 1
ATOM 4386 C CA . TYR A 1 558 ? -18.166 2.080 39.999 1.00 85.12 558 TYR A CA 1
ATOM 4387 C C . TYR A 1 558 ? -17.422 2.928 38.938 1.00 85.12 558 TYR A C 1
ATOM 4389 O O . TYR A 1 558 ? -18.073 3.744 38.280 1.00 85.12 558 TYR A O 1
ATOM 4397 N N . PRO A 1 559 ? -16.110 2.726 38.673 1.00 86.06 559 PRO A N 1
ATOM 4398 C CA . PRO A 1 559 ? -15.437 3.320 37.511 1.00 86.06 559 PRO A CA 1
ATOM 4399 C C . PRO A 1 559 ? -16.154 3.050 36.177 1.00 86.06 559 PRO A C 1
ATOM 4401 O O . PRO A 1 559 ? -16.327 3.963 35.371 1.00 86.06 559 PRO A O 1
ATOM 4404 N N . LEU A 1 560 ? -16.614 1.816 35.955 1.00 88.69 560 LEU A N 1
ATOM 4405 C CA . LEU A 1 560 ? -17.295 1.395 34.729 1.00 88.69 560 LEU A CA 1
ATOM 4406 C C . LEU A 1 560 ? -18.659 2.077 34.570 1.00 88.69 560 LEU A C 1
ATOM 4408 O O . LEU A 1 560 ? -18.985 2.546 33.482 1.00 88.69 560 LEU A O 1
ATOM 4412 N N . TYR A 1 561 ? -19.420 2.206 35.657 1.00 90.00 561 TYR A N 1
ATOM 4413 C CA . TYR A 1 561 ? -20.678 2.951 35.693 1.00 90.00 561 TYR A CA 1
ATOM 4414 C C . TYR A 1 561 ? -20.485 4.439 35.352 1.00 90.00 561 TYR A C 1
ATOM 4416 O O . TYR A 1 561 ? -21.252 5.003 34.572 1.00 90.00 561 TYR A O 1
ATOM 4424 N N . ASN A 1 562 ? -19.417 5.072 35.851 1.00 89.31 562 ASN A N 1
ATOM 4425 C CA . ASN A 1 562 ? -19.086 6.455 35.488 1.00 89.31 562 ASN A CA 1
ATOM 4426 C C . ASN A 1 562 ? -18.698 6.592 34.006 1.00 89.31 562 ASN A C 1
ATOM 4428 O O . ASN A 1 562 ? -19.130 7.541 33.350 1.00 89.31 562 ASN A O 1
ATOM 4432 N N . LEU A 1 563 ? -17.974 5.615 33.445 1.00 90.94 563 LEU A N 1
ATOM 4433 C CA . LEU A 1 563 ? -17.714 5.552 32.005 1.00 90.94 563 LEU A CA 1
ATOM 4434 C C . LEU A 1 563 ? -19.019 5.407 31.200 1.00 90.94 563 LEU A C 1
ATOM 4436 O O . LEU A 1 563 ? -19.203 6.137 30.229 1.00 90.94 563 LEU A O 1
ATOM 4440 N N . MET A 1 564 ? -19.962 4.554 31.623 1.00 92.88 564 MET A N 1
ATOM 4441 C CA . MET A 1 564 ? -21.284 4.465 30.979 1.00 92.88 564 MET A CA 1
ATOM 4442 C C . MET A 1 564 ? -22.045 5.796 31.071 1.00 92.88 564 MET A C 1
ATOM 4444 O O . MET A 1 564 ? -22.647 6.226 30.091 1.00 92.88 564 MET A O 1
ATOM 4448 N N . LYS A 1 565 ? -21.960 6.508 32.205 1.00 91.81 565 LYS A N 1
ATOM 4449 C CA . LYS A 1 565 ? -22.577 7.835 32.377 1.00 91.81 565 LYS A CA 1
ATOM 4450 C C . LYS A 1 565 ? -21.974 8.880 31.432 1.00 91.81 565 LYS A C 1
ATOM 4452 O O . LYS A 1 565 ? -22.714 9.699 30.893 1.00 91.81 565 LYS A O 1
ATOM 4457 N N . ASN A 1 566 ? -20.663 8.841 31.185 1.00 91.19 566 ASN A N 1
ATOM 4458 C CA . ASN A 1 566 ? -19.989 9.724 30.223 1.00 91.19 566 ASN A CA 1
ATOM 4459 C C . ASN A 1 566 ? -20.325 9.394 28.756 1.00 91.19 566 ASN A C 1
ATOM 4461 O O . ASN A 1 566 ? -20.362 10.295 27.925 1.00 91.19 566 ASN A O 1
ATOM 4465 N N . LEU A 1 567 ? -20.582 8.122 28.443 1.00 93.12 567 LEU A N 1
ATOM 4466 C CA . LEU A 1 567 ? -20.928 7.648 27.096 1.00 93.12 567 LEU A CA 1
ATOM 4467 C C . LEU A 1 567 ? -22.449 7.587 26.843 1.00 93.12 567 LEU A C 1
ATOM 4469 O O . LEU A 1 567 ? -22.874 7.168 25.771 1.00 93.12 567 LEU A O 1
ATOM 4473 N N . SER A 1 568 ? -23.269 8.020 27.807 1.00 91.81 568 SER A N 1
ATOM 4474 C CA . SER A 1 568 ? -24.740 7.919 27.792 1.00 91.81 568 SER A CA 1
ATOM 4475 C C . SER A 1 568 ? -25.423 8.557 26.579 1.00 91.81 568 SER A C 1
ATOM 4477 O O . SER A 1 568 ? -26.506 8.126 26.200 1.00 91.81 568 SER A O 1
ATOM 4479 N N . ILE A 1 569 ? -24.797 9.550 25.949 1.00 92.94 569 ILE A N 1
ATOM 4480 C CA . ILE A 1 569 ? -25.322 10.251 24.768 1.00 92.94 569 ILE A CA 1
ATOM 4481 C C . ILE A 1 569 ? -24.994 9.575 23.424 1.00 92.94 569 ILE A C 1
ATOM 4483 O O . ILE A 1 569 ? -25.535 10.006 22.407 1.00 92.94 569 ILE A O 1
ATOM 4487 N N . ALA A 1 570 ? -24.151 8.535 23.401 1.00 94.69 570 ALA A N 1
ATOM 4488 C CA . ALA A 1 570 ? -23.795 7.827 22.171 1.00 94.69 570 ALA A CA 1
ATOM 4489 C C . ALA A 1 570 ? -25.015 7.143 21.529 1.00 94.69 570 ALA A C 1
ATOM 4491 O O . ALA A 1 570 ? -25.879 6.606 22.222 1.00 94.69 570 ALA A O 1
ATOM 4492 N N . SER A 1 571 ? -25.062 7.126 20.195 1.00 95.06 571 SER A N 1
ATOM 4493 C CA . SER A 1 571 ? -26.123 6.465 19.421 1.00 95.06 571 SER A CA 1
ATOM 4494 C C . SER A 1 571 ? -25.853 4.965 19.257 1.00 95.06 571 SER A C 1
ATOM 4496 O O . SER A 1 571 ? -26.775 4.151 19.319 1.00 95.06 571 SER A O 1
ATOM 4498 N N . ILE A 1 572 ? -24.579 4.595 19.094 1.00 94.50 572 ILE A N 1
ATOM 4499 C CA . ILE A 1 572 ? -24.106 3.217 18.947 1.00 94.50 572 ILE A CA 1
ATOM 4500 C C . ILE A 1 572 ? -23.186 2.883 20.125 1.00 94.50 572 ILE A C 1
ATOM 4502 O O . ILE A 1 572 ? -22.207 3.594 20.367 1.00 94.50 572 ILE A O 1
ATOM 4506 N N . LEU A 1 573 ? -23.476 1.792 20.836 1.00 97.00 573 LEU A N 1
ATOM 4507 C CA . LEU A 1 573 ? -22.679 1.318 21.968 1.00 97.00 573 LEU A CA 1
ATOM 4508 C C . LEU A 1 573 ? -22.355 -0.174 21.826 1.00 97.00 573 LEU A C 1
ATOM 4510 O O . LEU A 1 573 ? -23.252 -1.013 21.876 1.00 97.00 573 LEU A O 1
ATOM 4514 N N . THR A 1 574 ? -21.067 -0.504 21.731 1.00 95.31 574 THR A N 1
ATOM 4515 C CA . THR A 1 574 ? -20.553 -1.880 21.783 1.00 95.31 574 THR A CA 1
ATOM 4516 C C . THR A 1 574 ? -19.911 -2.152 23.138 1.00 95.31 574 THR A C 1
ATOM 4518 O O . THR A 1 574 ? -19.025 -1.409 23.567 1.00 95.31 574 THR A O 1
ATOM 4521 N N . VAL A 1 575 ? -20.320 -3.234 23.805 1.00 94.62 575 VAL A N 1
ATOM 4522 C CA . VAL A 1 575 ? -19.792 -3.652 25.114 1.00 94.62 575 VAL A CA 1
ATOM 4523 C C . VAL A 1 575 ? -19.489 -5.149 25.163 1.00 94.62 575 VAL A C 1
ATOM 4525 O O . VAL A 1 575 ? -20.242 -5.978 24.651 1.00 94.62 575 VAL A O 1
ATOM 4528 N N . CYS A 1 576 ? -18.375 -5.511 25.803 1.00 90.62 576 CYS A N 1
ATOM 4529 C CA . CYS A 1 576 ? -17.940 -6.899 25.941 1.00 90.62 576 CYS A CA 1
ATOM 4530 C C . CYS A 1 576 ? -18.441 -7.609 27.208 1.00 90.62 576 CYS A C 1
ATOM 4532 O O . CYS A 1 576 ? -18.854 -6.993 28.189 1.00 90.62 576 CYS A O 1
ATOM 4534 N N . SER A 1 577 ? -18.306 -8.937 27.204 1.00 87.69 577 SER A N 1
ATOM 4535 C CA . SER A 1 577 ? -18.535 -9.853 28.329 1.00 87.69 577 SER A CA 1
ATOM 4536 C C . SER A 1 577 ? -18.002 -9.356 29.688 1.00 87.69 577 SER A C 1
ATOM 4538 O O . SER A 1 577 ? -18.694 -9.508 30.691 1.00 87.69 577 SER A O 1
ATOM 4540 N N . TYR A 1 578 ? -16.833 -8.698 29.745 1.00 86.69 578 TYR A N 1
ATOM 4541 C CA . TYR A 1 578 ? -16.320 -8.107 30.993 1.00 86.69 578 TYR A CA 1
ATOM 4542 C C . TYR A 1 578 ? -17.212 -6.967 31.506 1.00 86.69 578 TYR A C 1
ATOM 4544 O O . TYR A 1 578 ? -17.524 -6.924 32.693 1.00 86.69 578 TYR A O 1
ATOM 4552 N N . VAL A 1 579 ? -17.678 -6.075 30.621 1.00 88.94 579 VAL A N 1
ATOM 4553 C CA . VAL A 1 579 ? -18.622 -5.006 30.990 1.00 88.94 579 VAL A CA 1
ATOM 4554 C C . VAL A 1 579 ? -19.903 -5.618 31.553 1.00 88.94 579 VAL A C 1
ATOM 4556 O O . VAL A 1 579 ? -20.377 -5.175 32.594 1.00 88.94 579 VAL A O 1
ATOM 4559 N N . LEU A 1 580 ? -20.429 -6.663 30.906 1.00 89.88 580 LEU A N 1
ATOM 4560 C CA . LEU A 1 580 ? -21.672 -7.334 31.304 1.00 89.88 580 LEU A CA 1
ATOM 4561 C C . LEU A 1 580 ? -21.570 -8.036 32.668 1.00 89.88 580 LEU A C 1
ATOM 4563 O O . LEU A 1 580 ? -22.532 -8.005 33.430 1.00 89.88 580 LEU A O 1
ATOM 4567 N N . GLN A 1 581 ? -20.414 -8.622 32.993 1.00 85.88 581 GLN A N 1
ATOM 4568 C CA . GLN A 1 581 ? -20.158 -9.253 34.296 1.00 85.88 581 GLN A CA 1
ATOM 4569 C C . GLN A 1 581 ? -19.899 -8.221 35.414 1.00 85.88 581 GLN A C 1
ATOM 4571 O O . GLN A 1 581 ? -20.266 -8.451 36.564 1.00 85.88 581 GLN A O 1
ATOM 4576 N N . VAL A 1 582 ? -19.274 -7.077 35.102 1.00 85.75 582 VAL A N 1
ATOM 4577 C CA . VAL A 1 582 ? -18.786 -6.115 36.114 1.00 85.75 582 VAL A CA 1
ATOM 4578 C C . VAL A 1 582 ? -19.745 -4.943 36.366 1.00 85.75 582 VAL A C 1
ATOM 4580 O O . VAL A 1 582 ? -19.783 -4.437 37.490 1.00 85.75 582 VAL A O 1
ATOM 4583 N N . ILE A 1 583 ? -20.564 -4.521 35.392 1.00 87.69 583 ILE A N 1
ATOM 4584 C CA . ILE A 1 583 ? -21.512 -3.405 35.584 1.00 87.69 583 ILE A CA 1
ATOM 4585 C C . ILE A 1 583 ? -22.540 -3.623 36.719 1.00 87.69 583 ILE A C 1
ATOM 4587 O O . ILE A 1 583 ? -22.803 -2.653 37.429 1.00 87.69 583 ILE A O 1
ATOM 4591 N N . PRO A 1 584 ? -23.044 -4.845 37.023 1.00 85.44 584 PRO A N 1
ATOM 4592 C CA . PRO A 1 584 ? -23.963 -5.059 38.150 1.00 85.44 584 PRO A CA 1
ATOM 4593 C C . PRO A 1 584 ? -23.313 -4.893 39.534 1.00 85.44 584 PRO A C 1
ATOM 4595 O O . PRO A 1 584 ? -24.016 -4.838 40.540 1.00 85.44 584 PRO A O 1
ATOM 4598 N N . SER A 1 585 ? -21.977 -4.801 39.596 1.00 83.19 585 SER A N 1
ATOM 4599 C CA . SER A 1 585 ? -21.221 -4.421 40.802 1.00 83.19 585 SER A CA 1
ATOM 4600 C C . SER A 1 585 ? -21.056 -2.894 40.944 1.00 83.19 585 SER A C 1
ATOM 4602 O O . SER A 1 585 ? -20.262 -2.426 41.764 1.00 83.19 585 SER A O 1
ATOM 4604 N N . GLY A 1 586 ? -21.744 -2.109 40.109 1.00 83.00 586 GLY A N 1
ATOM 4605 C CA . GLY A 1 586 ? -21.851 -0.654 40.206 1.00 83.00 586 GLY A CA 1
ATOM 4606 C C . GLY A 1 586 ? -22.789 -0.177 41.330 1.00 83.00 586 GLY A C 1
ATOM 4607 O O . GLY A 1 586 ? -23.293 -0.984 42.112 1.00 83.00 586 GLY A O 1
ATOM 4608 N N . PRO A 1 587 ? -23.020 1.147 41.437 1.00 83.56 587 PRO A N 1
ATOM 4609 C CA . PRO A 1 587 ? -23.919 1.723 42.439 1.00 83.56 587 PRO A CA 1
ATOM 4610 C C . PRO A 1 587 ? -25.394 1.380 42.178 1.00 83.56 587 PRO A C 1
ATOM 4612 O O . PRO A 1 587 ? -26.139 1.163 43.126 1.00 83.56 587 PRO A O 1
ATOM 4615 N N . GLU A 1 588 ? -25.789 1.288 40.905 1.00 84.38 588 GLU A N 1
ATOM 4616 C CA . GLU A 1 588 ? -27.101 0.817 40.460 1.00 84.38 588 GLU A CA 1
ATOM 4617 C C . GLU A 1 588 ? -26.934 -0.494 39.688 1.00 84.38 588 GLU A C 1
ATOM 4619 O O . GLU A 1 588 ? -25.998 -0.645 38.903 1.00 84.38 588 GLU A O 1
ATOM 4624 N N . GLN A 1 589 ? -27.838 -1.451 39.914 1.00 79.25 589 GLN A N 1
ATOM 4625 C CA . GLN A 1 589 ? -27.643 -2.850 39.495 1.00 79.25 589 GLN A CA 1
ATOM 4626 C C . GLN A 1 589 ? -28.508 -3.281 38.303 1.00 79.25 589 GLN A C 1
ATOM 4628 O O . GLN A 1 589 ? -28.220 -4.297 37.674 1.00 79.25 589 GLN A O 1
ATOM 4633 N N . LEU A 1 590 ? -29.581 -2.538 38.000 1.00 82.94 590 LEU A N 1
ATOM 4634 C CA . LEU A 1 590 ? -30.595 -2.929 37.005 1.00 82.94 590 LEU A CA 1
ATOM 4635 C C . LEU A 1 590 ? -30.893 -1.867 35.935 1.00 82.94 590 LEU A C 1
ATOM 4637 O O . LEU A 1 590 ? -31.521 -2.209 34.938 1.00 82.94 590 LEU A O 1
ATOM 4641 N N . ARG A 1 591 ? -30.479 -0.610 36.117 1.00 88.88 591 ARG A N 1
ATOM 4642 C CA . ARG A 1 591 ? -30.591 0.493 35.143 1.00 88.88 591 ARG A CA 1
ATOM 4643 C C . ARG A 1 591 ? -29.543 1.551 35.502 1.00 88.88 591 ARG A C 1
ATOM 4645 O O . ARG A 1 591 ? -29.147 1.641 36.661 1.00 88.88 591 ARG A O 1
ATOM 4652 N N . MET A 1 592 ? -29.142 2.381 34.549 1.00 90.75 592 MET A N 1
ATOM 4653 C CA . MET A 1 592 ? -28.534 3.677 34.843 1.00 90.75 592 MET A CA 1
ATOM 4654 C C . MET A 1 592 ? -29.534 4.599 35.570 1.00 90.75 592 MET A C 1
ATOM 4656 O O . MET A 1 592 ? -30.727 4.597 35.282 1.00 90.75 592 MET A O 1
ATOM 4660 N N . GLU A 1 593 ? -29.031 5.450 36.464 1.00 87.75 593 GLU A N 1
ATOM 4661 C CA . GLU A 1 593 ? -29.761 6.566 37.103 1.00 87.75 593 GLU A CA 1
ATOM 4662 C C . GLU A 1 593 ? -30.319 7.575 36.075 1.00 87.75 593 GLU A C 1
ATOM 4664 O O . GLU A 1 593 ? -31.326 8.233 36.322 1.00 87.75 593 GLU A O 1
ATOM 4669 N N . HIS A 1 594 ? -29.642 7.711 34.931 1.00 87.69 594 HIS A N 1
ATOM 4670 C CA . HIS A 1 594 ? -30.009 8.583 33.815 1.00 87.69 594 HIS A CA 1
ATOM 4671 C C . HIS A 1 594 ? -30.031 7.755 32.527 1.00 87.69 594 HIS A C 1
ATOM 4673 O O . HIS A 1 594 ? -29.097 6.992 32.275 1.00 87.69 594 HIS A O 1
ATOM 4679 N N . ASP A 1 595 ? -31.070 7.923 31.714 1.00 91.06 595 ASP A N 1
ATOM 4680 C CA . ASP A 1 595 ? -31.260 7.126 30.502 1.00 91.06 595 ASP A CA 1
ATOM 4681 C C . ASP A 1 595 ? -30.231 7.426 29.409 1.00 91.06 595 ASP A C 1
ATOM 4683 O O . ASP A 1 595 ? -29.767 8.556 29.246 1.00 91.06 595 ASP A O 1
ATOM 4687 N N . MET A 1 596 ? -29.893 6.388 28.645 1.00 94.12 596 MET A N 1
ATOM 4688 C CA . MET A 1 596 ? -28.932 6.449 27.551 1.00 94.12 596 MET A CA 1
ATOM 4689 C C . MET A 1 596 ? -29.651 6.637 26.207 1.00 94.12 596 MET A C 1
ATOM 4691 O O . MET A 1 596 ? -30.646 5.971 25.913 1.00 94.12 596 MET A O 1
ATOM 4695 N N . SER A 1 597 ? -29.097 7.498 25.356 1.00 94.44 597 SER A N 1
ATOM 4696 C CA . SER A 1 597 ? -29.584 7.822 24.006 1.00 94.44 597 SER A CA 1
ATOM 4697 C C . SER A 1 597 ? -29.285 6.742 22.954 1.00 94.44 597 SER A C 1
ATOM 4699 O O . SER A 1 597 ? -29.482 6.984 21.761 1.00 94.44 597 SER A O 1
ATOM 4701 N N . VAL A 1 598 ? -28.805 5.566 23.376 1.00 96.31 598 VAL A N 1
ATOM 4702 C CA . VAL A 1 598 ? -28.375 4.471 22.496 1.00 96.31 598 VAL A CA 1
ATOM 4703 C C . VAL A 1 598 ? -29.552 3.952 21.673 1.00 96.31 598 VAL A C 1
ATOM 4705 O O . VAL A 1 598 ? -30.557 3.487 22.212 1.00 96.31 598 VAL A O 1
ATOM 4708 N N . GLN A 1 599 ? -29.383 3.992 20.353 1.00 95.94 599 GLN A N 1
ATOM 4709 C CA . GLN A 1 599 ? -30.309 3.466 19.350 1.00 95.94 599 GLN A CA 1
ATOM 4710 C C . GLN A 1 599 ? -29.851 2.101 18.818 1.00 95.94 599 GLN A C 1
ATOM 4712 O O . GLN A 1 599 ? -30.693 1.305 18.404 1.00 95.94 599 GLN A O 1
ATOM 4717 N N . HIS A 1 600 ? -28.547 1.799 18.867 1.00 96.94 600 HIS A N 1
ATOM 4718 C CA . HIS A 1 600 ? -27.985 0.492 18.512 1.00 96.94 600 HIS A CA 1
ATOM 4719 C C . HIS A 1 600 ? -27.031 -0.013 19.600 1.00 96.94 600 HIS A C 1
ATOM 4721 O O . HIS A 1 600 ? -25.969 0.562 19.834 1.00 96.94 600 HIS A O 1
ATOM 4727 N N . LEU A 1 601 ? -27.414 -1.103 20.264 1.00 97.12 601 LEU A N 1
ATOM 4728 C CA . LEU A 1 601 ? -26.622 -1.767 21.300 1.00 97.12 601 LEU A CA 1
ATOM 4729 C C . LEU A 1 601 ? -26.026 -3.062 20.741 1.00 97.12 601 LEU A C 1
ATOM 4731 O O . LEU A 1 601 ? -26.755 -3.893 20.196 1.00 97.12 601 LEU A O 1
ATOM 4735 N N . ILE A 1 602 ? -24.714 -3.244 20.896 1.00 95.50 602 ILE A N 1
ATOM 4736 C CA . ILE A 1 602 ? -23.971 -4.421 20.431 1.00 95.50 602 ILE A CA 1
ATOM 4737 C C . ILE A 1 602 ? -23.328 -5.110 21.641 1.00 95.50 602 ILE A C 1
ATOM 4739 O O . ILE A 1 602 ? -22.495 -4.534 22.342 1.00 95.50 602 ILE A O 1
ATOM 4743 N N . LEU A 1 603 ? -23.737 -6.350 21.906 1.00 95.31 603 LEU A N 1
ATOM 4744 C CA . LEU A 1 603 ? -23.355 -7.123 23.087 1.00 95.31 603 LEU A CA 1
ATOM 4745 C C . LEU A 1 603 ? -22.439 -8.286 22.696 1.00 95.31 603 LEU A C 1
ATOM 4747 O O . LEU A 1 603 ? -22.908 -9.312 22.199 1.00 95.31 603 LEU A O 1
ATOM 4751 N N . ASN A 1 604 ? -21.139 -8.151 22.959 1.00 91.12 604 ASN A N 1
ATOM 4752 C CA . ASN A 1 604 ? -20.136 -9.185 22.678 1.00 91.12 604 ASN A CA 1
ATOM 4753 C C . ASN A 1 604 ? -20.071 -10.159 23.868 1.00 91.12 604 ASN A C 1
ATOM 4755 O O . ASN A 1 604 ? -19.183 -10.081 24.724 1.00 91.12 604 ASN A O 1
ATOM 4759 N N . ALA A 1 605 ? -21.084 -11.022 23.956 1.00 89.44 605 ALA A N 1
ATOM 4760 C CA . ALA A 1 605 ? -21.425 -11.840 25.118 1.00 89.44 605 ALA A CA 1
ATOM 4761 C C . ALA A 1 605 ? -21.179 -13.334 24.865 1.00 89.44 605 ALA A C 1
ATOM 4763 O O . ALA A 1 605 ? -21.274 -13.815 23.740 1.00 89.44 605 ALA A O 1
ATOM 4764 N N . SER A 1 606 ? -20.926 -14.111 25.916 1.00 85.81 606 SER A N 1
ATOM 4765 C CA . SER A 1 606 ? -20.903 -15.578 25.829 1.00 85.81 606 SER A CA 1
ATOM 4766 C C . SER A 1 606 ? -22.271 -16.228 26.101 1.00 85.81 606 SER A C 1
ATOM 4768 O O . SER A 1 606 ? -22.418 -17.444 25.937 1.00 85.81 606 SER A O 1
ATOM 4770 N N . LEU A 1 607 ? -23.266 -15.417 26.480 1.00 86.94 607 LEU A N 1
ATOM 4771 C CA . LEU A 1 607 ? -24.547 -15.771 27.101 1.00 86.94 607 LEU A CA 1
ATOM 4772 C C . LEU A 1 607 ? -24.374 -16.705 28.302 1.00 86.94 607 LEU A C 1
ATOM 4774 O O . LEU A 1 607 ? -25.125 -17.669 28.487 1.00 86.94 607 LEU A O 1
ATOM 4778 N N . HIS A 1 608 ? -23.358 -16.412 29.114 1.00 84.88 608 HIS A N 1
ATOM 4779 C CA . HIS A 1 608 ? -23.231 -17.033 30.422 1.00 84.88 608 HIS A CA 1
ATOM 4780 C C . HIS A 1 608 ? -24.175 -16.378 31.435 1.00 84.88 608 HIS A C 1
ATOM 4782 O O . HIS A 1 608 ? -24.631 -15.251 31.264 1.00 84.88 608 HIS A O 1
ATOM 4788 N N . GLU A 1 609 ? -24.465 -17.118 32.493 1.00 82.00 609 GLU A N 1
ATOM 4789 C CA . GLU A 1 609 ? -25.396 -16.736 33.547 1.00 82.00 609 GLU A CA 1
ATOM 4790 C C . GLU A 1 609 ? -24.977 -15.429 34.253 1.00 82.00 609 GLU A C 1
ATOM 4792 O O . GLU A 1 609 ? -25.796 -14.523 34.397 1.00 82.00 609 GLU A O 1
ATOM 4797 N N . ASP A 1 610 ? -23.681 -15.273 34.539 1.00 80.06 610 ASP A N 1
ATOM 4798 C CA . ASP A 1 610 ? -23.050 -14.063 35.101 1.00 80.06 610 ASP A CA 1
ATOM 4799 C C . ASP A 1 610 ? -23.261 -12.790 34.243 1.00 80.06 610 ASP A C 1
ATOM 4801 O O . ASP A 1 610 ? -23.215 -11.674 34.752 1.00 80.06 610 ASP A O 1
ATOM 4805 N N . GLU A 1 611 ? -23.493 -12.932 32.931 1.00 87.75 611 GLU A N 1
ATOM 4806 C CA . GLU A 1 611 ? -23.683 -11.801 32.008 1.00 87.75 611 GLU A CA 1
ATOM 4807 C C . GLU A 1 611 ? -25.141 -11.311 31.971 1.00 87.75 611 GLU A C 1
ATOM 4809 O O . GLU A 1 611 ? -25.405 -10.195 31.520 1.00 87.75 611 GLU A O 1
ATOM 4814 N N . PHE A 1 612 ? -26.108 -12.122 32.422 1.00 88.69 612 PHE A N 1
ATOM 4815 C CA . PHE A 1 612 ? -27.538 -11.842 32.242 1.00 88.69 612 PHE A CA 1
ATOM 4816 C C . PHE A 1 612 ? -27.995 -10.546 32.916 1.00 88.69 612 PHE A C 1
ATOM 4818 O O . PHE A 1 612 ? -28.802 -9.813 32.340 1.00 88.69 612 PHE A O 1
ATOM 4825 N N . ILE A 1 613 ? -27.461 -10.235 34.101 1.00 86.94 613 ILE A N 1
ATOM 4826 C CA . ILE A 1 613 ? -27.809 -9.006 34.824 1.00 86.94 613 ILE A CA 1
ATOM 4827 C C . ILE A 1 613 ? -27.273 -7.781 34.066 1.00 86.94 613 ILE A C 1
ATOM 4829 O O . ILE A 1 613 ? -27.998 -6.802 33.919 1.00 86.94 613 ILE A O 1
ATOM 4833 N N . GLY A 1 614 ? -26.067 -7.853 33.489 1.00 90.06 614 GLY A N 1
ATOM 4834 C CA . GLY A 1 614 ? -25.524 -6.797 32.627 1.00 90.06 614 GLY A CA 1
ATOM 4835 C C . GLY A 1 614 ? -26.303 -6.615 31.320 1.00 90.06 614 GLY A C 1
ATOM 4836 O O . GLY A 1 614 ? -26.560 -5.488 30.905 1.00 90.06 614 GLY A O 1
ATOM 4837 N N . ILE A 1 615 ? -26.747 -7.708 30.689 1.00 92.25 615 ILE A N 1
ATOM 4838 C CA . ILE A 1 615 ? -27.601 -7.651 29.488 1.00 92.25 615 ILE A CA 1
ATOM 4839 C C . ILE A 1 615 ? -28.931 -6.955 29.827 1.00 92.25 615 ILE A C 1
ATOM 4841 O O . ILE A 1 615 ? -29.347 -6.034 29.124 1.00 92.25 615 ILE A O 1
ATOM 4845 N N . ALA A 1 616 ? -29.568 -7.337 30.939 1.00 91.19 616 ALA A N 1
ATOM 4846 C CA . ALA A 1 616 ? -30.787 -6.697 31.430 1.00 91.19 616 ALA A CA 1
ATOM 4847 C C . ALA A 1 616 ? -30.572 -5.216 31.798 1.00 91.19 616 ALA A C 1
ATOM 4849 O O . ALA A 1 616 ? -31.419 -4.381 31.480 1.00 91.19 616 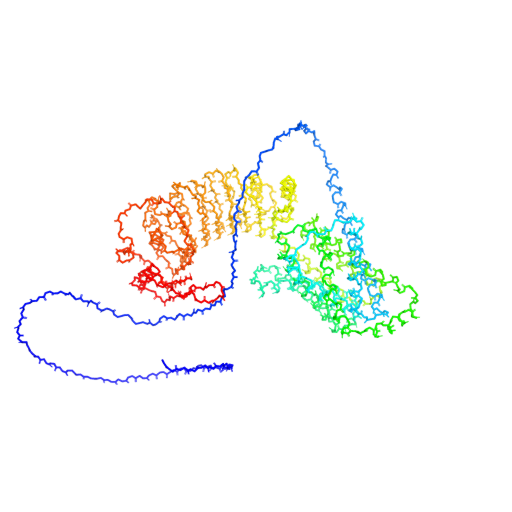ALA A O 1
ATOM 4850 N N . PHE A 1 617 ? -29.431 -4.880 32.410 1.00 92.31 617 PHE A N 1
ATOM 4851 C CA . PHE A 1 617 ? -29.041 -3.515 32.768 1.00 92.31 617 PHE A CA 1
ATOM 4852 C C . PHE A 1 617 ? -29.006 -2.589 31.547 1.00 92.31 617 PHE A C 1
ATOM 4854 O O . PHE A 1 617 ? -29.628 -1.525 31.569 1.00 92.31 617 PHE A O 1
ATOM 4861 N N . PHE A 1 618 ? -28.337 -2.987 30.459 1.00 94.75 618 PHE A N 1
ATOM 4862 C CA . PHE A 1 618 ? -28.278 -2.150 29.256 1.00 94.75 618 PHE A CA 1
ATOM 4863 C C . PHE A 1 618 ? -29.630 -2.053 28.542 1.00 94.75 618 PHE A C 1
ATOM 4865 O O . PHE A 1 618 ? -30.020 -0.951 28.160 1.00 94.75 618 PHE A O 1
ATOM 4872 N N . ILE A 1 619 ? -30.389 -3.152 28.437 1.00 92.81 619 ILE A N 1
ATOM 4873 C CA . ILE A 1 619 ? -31.740 -3.135 27.846 1.00 92.81 619 ILE A CA 1
ATOM 4874 C C . ILE A 1 619 ? -32.667 -2.183 28.626 1.00 92.81 619 ILE A C 1
ATOM 4876 O O . ILE A 1 619 ? -33.371 -1.380 28.019 1.00 92.81 619 ILE A O 1
ATOM 4880 N N . ASN A 1 620 ? -32.626 -2.201 29.963 1.00 91.81 620 ASN A N 1
ATOM 4881 C CA . ASN A 1 620 ? -33.382 -1.269 30.807 1.00 91.81 620 ASN A CA 1
ATOM 4882 C C . ASN A 1 620 ? -32.943 0.199 30.657 1.00 91.81 620 ASN A C 1
ATOM 4884 O O . ASN A 1 620 ? -33.769 1.088 30.853 1.00 91.81 620 ASN A O 1
ATOM 4888 N N . SER A 1 621 ? -31.662 0.452 30.369 1.00 93.81 621 SER A N 1
ATOM 4889 C CA . SER A 1 621 ? -31.061 1.799 30.372 1.00 93.81 621 SER A CA 1
ATOM 4890 C C . SER A 1 621 ? -31.180 2.549 29.046 1.00 93.81 621 SER A C 1
ATOM 4892 O O . SER A 1 621 ? -30.891 3.742 29.005 1.00 93.81 621 SER A O 1
ATOM 4894 N N . CYS A 1 622 ? -31.582 1.874 27.966 1.00 95.19 622 CYS A N 1
ATOM 4895 C CA . CYS A 1 622 ? -31.637 2.437 26.615 1.00 95.19 622 CYS A CA 1
ATOM 4896 C C . CYS A 1 622 ? -33.096 2.492 26.113 1.00 95.19 622 CYS A C 1
ATOM 4898 O O . CYS A 1 622 ? -33.485 1.661 25.292 1.00 95.19 622 CYS A O 1
ATOM 4900 N N . PRO A 1 623 ? -33.953 3.422 26.586 1.00 94.25 623 PRO A N 1
ATOM 4901 C CA . PRO A 1 623 ? -35.377 3.447 26.222 1.00 94.25 623 PRO A CA 1
ATOM 4902 C C . PRO A 1 623 ? -35.627 3.713 24.725 1.00 94.25 623 PRO A C 1
ATOM 4904 O O . PRO A 1 623 ? -36.675 3.337 24.202 1.00 94.25 623 PRO A O 1
ATOM 4907 N N . MET A 1 624 ? -34.664 4.309 24.015 1.00 94.31 624 MET A N 1
ATOM 4908 C CA . MET A 1 624 ? -34.729 4.604 22.573 1.00 94.31 624 MET A CA 1
ATOM 4909 C C . MET A 1 624 ? -34.080 3.520 21.684 1.00 94.31 624 MET A C 1
ATOM 4911 O O . MET A 1 624 ? -33.882 3.746 20.491 1.00 94.31 624 MET A O 1
ATOM 4915 N N . LEU A 1 625 ? -33.741 2.354 22.248 1.00 96.19 625 LEU A N 1
ATOM 4916 C CA . LEU A 1 625 ? -33.038 1.276 21.551 1.00 96.19 625 LEU A CA 1
ATOM 4917 C C . LEU A 1 625 ? -33.851 0.707 20.376 1.00 96.19 625 LEU A C 1
ATOM 4919 O O . LEU A 1 625 ? -34.805 -0.034 20.589 1.00 96.19 625 LEU A O 1
ATOM 4923 N N . GLY A 1 626 ? -33.432 1.003 19.143 1.00 94.50 626 GLY A N 1
ATOM 4924 C CA . GLY A 1 626 ? -34.061 0.523 17.908 1.00 94.50 626 GLY A CA 1
ATOM 4925 C C . GLY A 1 626 ? -33.542 -0.831 17.419 1.00 94.50 626 GLY A C 1
ATOM 4926 O O . GLY A 1 626 ? -34.322 -1.627 16.894 1.00 94.50 626 GLY A O 1
ATOM 4927 N N . CYS A 1 627 ? -32.247 -1.109 17.614 1.00 96.56 627 CYS A N 1
ATOM 4928 C CA . CYS A 1 627 ? -31.596 -2.355 17.200 1.00 96.56 627 CYS A CA 1
ATOM 4929 C C . CYS A 1 627 ? -30.724 -2.954 18.315 1.00 96.56 627 CYS A C 1
ATOM 4931 O O . CYS A 1 627 ? -29.941 -2.244 18.950 1.00 96.56 627 CYS A O 1
ATOM 4933 N N . LEU A 1 628 ? -30.822 -4.268 18.527 1.00 96.81 628 LEU A N 1
ATOM 4934 C CA . LEU A 1 628 ? -30.014 -5.029 19.485 1.00 96.81 628 LEU A CA 1
ATOM 4935 C C . LEU A 1 628 ? -29.251 -6.157 18.778 1.00 96.81 628 LEU A C 1
ATOM 4937 O O . LEU A 1 628 ? -29.846 -7.159 18.382 1.00 96.81 628 LEU A O 1
ATOM 4941 N N . THR A 1 629 ? -27.928 -6.035 18.678 1.00 94.69 629 THR A N 1
ATOM 4942 C CA . THR A 1 629 ? -27.049 -7.095 18.164 1.00 94.69 629 THR A CA 1
ATOM 4943 C C . THR A 1 629 ? -26.390 -7.842 19.324 1.00 94.69 629 THR A C 1
ATOM 4945 O O . THR A 1 629 ? -25.827 -7.233 20.229 1.00 94.69 629 THR A O 1
ATOM 4948 N N . ILE A 1 630 ? -26.413 -9.172 19.293 1.00 93.94 630 ILE A N 1
ATOM 4949 C CA . ILE A 1 630 ? -25.759 -10.059 20.259 1.00 93.94 630 ILE A CA 1
ATOM 4950 C C . ILE A 1 630 ? -24.728 -10.889 19.494 1.00 93.94 630 ILE A C 1
ATOM 4952 O O . ILE A 1 630 ? -25.089 -11.786 18.731 1.00 93.94 630 ILE A O 1
ATOM 4956 N N . GLN A 1 631 ? -23.444 -10.591 19.695 1.00 89.56 631 GLN A N 1
ATOM 4957 C CA . GLN A 1 631 ? -22.333 -11.329 19.093 1.00 89.56 631 GLN A CA 1
ATOM 4958 C C . GLN A 1 631 ? -21.841 -12.391 20.079 1.00 89.56 631 GLN A C 1
ATOM 4960 O O . GLN A 1 631 ? -21.305 -12.074 21.141 1.00 89.56 631 GLN A O 1
ATOM 4965 N N . ILE A 1 632 ? -22.038 -13.663 19.732 1.00 86.38 632 ILE A N 1
ATOM 4966 C CA . ILE A 1 632 ? -21.694 -14.811 20.570 1.00 86.38 632 ILE A CA 1
ATOM 4967 C C . ILE A 1 632 ? -20.180 -15.040 20.554 1.00 86.38 632 ILE A C 1
ATOM 4969 O O . ILE A 1 632 ? -19.613 -15.627 19.630 1.00 86.38 632 ILE A O 1
ATOM 4973 N N . CYS A 1 633 ? -19.523 -14.609 21.625 1.00 80.00 633 CYS A N 1
ATOM 4974 C CA . CYS A 1 633 ? -18.094 -14.782 21.846 1.00 80.00 633 CYS A CA 1
ATOM 4975 C C . CYS A 1 633 ? -17.770 -16.041 22.686 1.00 80.00 633 CYS A C 1
ATOM 4977 O O . CYS A 1 633 ? -18.631 -16.573 23.396 1.00 80.00 633 CYS A O 1
ATOM 4979 N N . PRO A 1 634 ? -16.517 -16.542 22.643 1.00 70.12 634 PRO A N 1
ATOM 4980 C CA . PRO A 1 634 ? -16.049 -17.587 23.556 1.00 70.12 634 PRO A CA 1
ATOM 4981 C C . PRO A 1 634 ? -16.207 -17.169 25.027 1.00 70.12 634 PRO A C 1
ATOM 4983 O O . PRO A 1 634 ? -16.006 -15.999 25.353 1.00 70.12 634 PRO A O 1
ATOM 4986 N N . LYS A 1 635 ? -16.527 -18.111 25.931 1.00 63.22 635 LYS A N 1
ATOM 4987 C CA . LYS A 1 635 ? -16.680 -17.782 27.359 1.00 63.22 635 LYS A CA 1
ATOM 4988 C C . LYS A 1 635 ? -15.354 -17.306 27.959 1.00 63.22 635 LYS A C 1
ATOM 4990 O O . LYS A 1 635 ? -14.419 -18.089 28.129 1.00 63.22 635 LYS A O 1
ATOM 4995 N N . ASN A 1 636 ? -15.339 -16.038 28.352 1.00 62.06 636 ASN A N 1
ATOM 4996 C CA . ASN A 1 636 ? -14.274 -15.400 29.106 1.00 62.06 636 ASN A CA 1
ATOM 4997 C C . ASN A 1 636 ? -14.650 -15.419 30.598 1.00 62.06 636 ASN A C 1
ATOM 4999 O O . ASN A 1 636 ? -15.535 -14.686 31.034 1.00 62.06 636 ASN A O 1
ATOM 5003 N N . TYR A 1 637 ? -14.006 -16.300 31.367 1.00 55.84 637 TYR A N 1
ATOM 5004 C CA . TYR A 1 637 ? -14.259 -16.467 32.801 1.00 55.84 637 TYR A CA 1
ATOM 5005 C C . TYR A 1 637 ? -13.588 -15.358 33.625 1.00 55.84 637 TYR A C 1
ATOM 5007 O O . TYR A 1 637 ? -12.359 -15.261 33.623 1.00 55.84 637 TYR A O 1
ATOM 5015 N N . LEU A 1 638 ? -14.372 -14.624 34.417 1.00 59.53 638 LEU A N 1
ATOM 5016 C CA . LEU A 1 638 ? -13.936 -14.229 35.758 1.00 59.53 638 LEU A CA 1
ATOM 5017 C C . LEU A 1 638 ? -14.121 -15.437 36.691 1.00 59.53 638 LEU A C 1
ATOM 5019 O O . LEU A 1 638 ? -15.123 -16.149 36.599 1.00 59.53 638 LEU A O 1
ATOM 5023 N N . SER A 1 639 ? -13.149 -15.695 37.565 1.00 45.59 639 SER A N 1
ATOM 5024 C CA . SER A 1 639 ? -13.400 -16.489 38.769 1.00 45.59 639 SER A CA 1
ATOM 5025 C C . SER A 1 639 ? -13.834 -15.551 39.893 1.00 45.59 639 SER A C 1
ATOM 5027 O O . SER A 1 639 ? -13.450 -14.382 39.914 1.00 45.59 639 SER A O 1
ATOM 5029 N N . ASP A 1 640 ? -14.614 -16.084 40.831 1.00 50.91 640 ASP A N 1
ATOM 5030 C CA . ASP A 1 640 ? -14.854 -15.467 42.141 1.00 50.91 640 ASP A CA 1
ATOM 5031 C C . ASP A 1 640 ? -15.714 -14.180 42.143 1.00 50.91 640 ASP A C 1
ATOM 5033 O O . ASP A 1 640 ? -15.664 -13.397 43.091 1.00 50.91 640 ASP A O 1
ATOM 5037 N N . CYS A 1 641 ? -16.583 -13.999 41.138 1.00 50.28 641 CYS A N 1
ATOM 5038 C CA . CYS A 1 641 ? -17.758 -13.127 41.273 1.00 50.28 641 CYS A CA 1
ATOM 5039 C C . CYS A 1 641 ? -18.716 -13.690 42.336 1.00 50.28 641 CYS A C 1
ATOM 5041 O O . CYS A 1 641 ? -19.411 -14.674 42.087 1.00 50.28 641 CYS A O 1
ATOM 5043 N N . GLU A 1 642 ? -18.780 -13.057 43.510 1.00 49.09 642 GLU A N 1
ATOM 5044 C CA . GLU A 1 642 ? -19.838 -13.329 44.489 1.00 49.09 642 GLU A CA 1
ATOM 5045 C C . GLU A 1 642 ? -21.194 -12.878 43.920 1.00 49.09 642 GLU A C 1
ATOM 5047 O O . GLU A 1 642 ? -21.401 -11.691 43.659 1.00 49.09 642 GLU A O 1
ATOM 5052 N N . GLU A 1 643 ? -22.125 -13.820 43.731 1.00 51.56 643 GLU A N 1
ATOM 5053 C CA . GLU A 1 643 ? -23.501 -13.521 43.320 1.00 51.56 643 GLU A CA 1
ATOM 5054 C C . GLU A 1 643 ? -24.153 -12.562 44.339 1.00 51.56 643 GLU A C 1
ATOM 5056 O O . GLU A 1 643 ? -24.312 -12.936 45.505 1.00 51.56 643 GLU A O 1
ATOM 5061 N N . PRO A 1 644 ? -24.584 -11.344 43.949 1.00 47.16 644 PRO A N 1
ATOM 5062 C CA . PRO A 1 644 ? -25.120 -10.379 44.910 1.00 47.16 644 PRO A CA 1
ATOM 5063 C C . PRO A 1 644 ? -26.465 -10.812 45.520 1.00 47.16 644 PRO A C 1
ATOM 5065 O O . PRO A 1 644 ? -26.861 -10.281 46.557 1.00 47.16 644 PRO A O 1
ATOM 5068 N N . PHE A 1 645 ? -27.169 -11.773 44.904 1.00 52.22 645 PHE A N 1
ATOM 5069 C CA . PHE A 1 645 ? -28.443 -12.317 45.383 1.00 52.22 645 PHE A CA 1
ATOM 5070 C C . PHE A 1 645 ? -28.654 -13.773 44.953 1.00 52.22 645 PHE A C 1
ATOM 5072 O O . PHE A 1 645 ? -28.400 -14.125 43.805 1.00 52.22 645 PHE A O 1
ATOM 5079 N N . TYR A 1 646 ? -29.276 -14.568 45.831 1.00 48.25 646 TYR A N 1
ATOM 5080 C CA . TYR A 1 646 ? -29.852 -15.878 45.499 1.00 48.25 646 TYR A CA 1
ATOM 5081 C C . TYR A 1 646 ? -31.062 -15.732 44.550 1.00 48.25 646 TYR A C 1
ATOM 5083 O O . TYR A 1 646 ? -32.218 -15.757 44.982 1.00 48.25 646 TYR A O 1
ATOM 5091 N N . PHE A 1 647 ? -30.814 -15.614 43.246 1.00 53.53 647 PHE A N 1
ATOM 5092 C CA . PHE A 1 647 ? -31.831 -15.837 42.214 1.00 53.53 647 PHE A CA 1
ATOM 5093 C C . PHE A 1 647 ? -31.742 -17.264 41.669 1.00 53.53 647 PHE A C 1
ATOM 5095 O O . PHE A 1 647 ? -30.667 -17.852 41.595 1.00 53.53 647 PHE A O 1
ATOM 5102 N N . ASN A 1 648 ? -32.864 -17.823 41.197 1.00 60.25 648 ASN A N 1
ATOM 5103 C CA . ASN A 1 648 ? -32.798 -19.001 40.331 1.00 60.25 648 ASN A CA 1
ATOM 5104 C C . ASN A 1 648 ? -32.357 -18.555 38.934 1.00 60.25 648 ASN A C 1
ATOM 5106 O O . ASN A 1 648 ? -33.167 -18.399 38.023 1.00 60.25 648 ASN A O 1
ATOM 5110 N N . ILE A 1 649 ? -31.053 -18.341 38.797 1.00 60.75 649 ILE A N 1
ATOM 5111 C CA . ILE A 1 649 ? -30.347 -17.947 37.579 1.00 60.75 649 ILE A CA 1
ATOM 5112 C C . ILE A 1 649 ? -30.814 -18.745 36.348 1.00 60.75 649 ILE A C 1
ATOM 5114 O O . ILE A 1 649 ? -31.094 -18.168 35.298 1.00 60.75 649 ILE A O 1
ATOM 5118 N N . THR A 1 650 ? -31.044 -20.055 36.498 1.00 60.44 650 THR A N 1
ATOM 5119 C CA . THR A 1 650 ? -31.490 -20.936 35.402 1.00 60.44 650 THR A CA 1
ATOM 5120 C C . THR A 1 650 ? -32.909 -20.623 34.881 1.00 60.44 650 THR A C 1
ATOM 5122 O O . THR A 1 650 ? -33.360 -21.194 33.881 1.00 60.44 650 THR A O 1
ATOM 5125 N N . ARG A 1 651 ? -33.628 -19.727 35.565 1.00 67.44 651 ARG A N 1
ATOM 5126 C CA . ARG A 1 651 ? -34.923 -19.148 35.193 1.00 67.44 651 ARG A CA 1
ATOM 5127 C C . ARG A 1 651 ? -34.895 -17.628 35.023 1.00 67.44 651 ARG A C 1
ATOM 5129 O O . ARG A 1 651 ? -35.961 -17.079 34.771 1.00 67.44 651 ARG A O 1
ATOM 5136 N N . PHE A 1 652 ? -33.741 -16.957 35.111 1.00 80.75 652 PHE A N 1
ATOM 5137 C CA . PHE A 1 652 ? -33.639 -15.490 35.136 1.00 80.75 652 PHE A CA 1
ATOM 5138 C C . PHE A 1 652 ? -34.574 -14.816 34.122 1.00 80.75 652 PHE A C 1
ATOM 5140 O O . PHE A 1 652 ? -35.509 -14.139 34.525 1.00 80.75 652 PHE A O 1
ATOM 5147 N N . TRP A 1 653 ? -34.435 -15.108 32.826 1.00 81.06 653 TRP A N 1
ATOM 5148 C CA . TRP A 1 653 ? -35.268 -14.516 31.768 1.00 81.06 653 TRP A CA 1
ATOM 5149 C C . TRP A 1 653 ? -36.763 -14.889 31.812 1.00 81.06 653 TRP A C 1
ATOM 5151 O O . TRP A 1 653 ? -37.581 -14.164 31.259 1.00 81.06 653 TRP A O 1
ATOM 5161 N N . ALA A 1 654 ? -37.150 -15.979 32.477 1.00 72.44 654 ALA A N 1
ATOM 5162 C CA . ALA A 1 654 ? -38.554 -16.361 32.657 1.00 72.44 654 ALA A CA 1
ATOM 5163 C C . ALA A 1 654 ? -39.203 -15.681 33.878 1.00 72.44 654 ALA A C 1
ATOM 5165 O O . ALA A 1 654 ? -40.385 -15.338 33.835 1.00 72.44 654 ALA A O 1
ATOM 5166 N N . ASP A 1 655 ? -38.430 -15.471 34.947 1.00 71.56 655 ASP A N 1
ATOM 5167 C CA . ASP A 1 655 ? -38.884 -14.840 36.192 1.00 71.56 655 ASP A CA 1
ATOM 5168 C C . ASP A 1 655 ? -38.593 -13.309 36.214 1.00 71.56 655 ASP A C 1
ATOM 5170 O O . ASP A 1 655 ? -39.087 -12.590 37.085 1.00 71.56 655 ASP A O 1
ATOM 5174 N N . PHE A 1 656 ? -37.831 -12.774 35.245 1.00 73.31 656 PHE A N 1
ATOM 5175 C CA . PHE A 1 656 ? -37.466 -11.353 35.129 1.00 73.31 656 PHE A CA 1
ATOM 5176 C C . PHE A 1 656 ? -38.653 -10.487 34.680 1.00 73.31 656 PHE A C 1
ATOM 5178 O O . PHE A 1 656 ? -38.921 -10.264 33.496 1.00 73.31 656 PHE A O 1
ATOM 5185 N N . LEU A 1 657 ? -39.353 -9.932 35.669 1.00 61.41 657 LEU A N 1
ATOM 5186 C CA . LEU A 1 657 ? -40.505 -9.047 35.481 1.00 61.41 657 LEU A CA 1
ATOM 5187 C C . LEU A 1 657 ? -40.156 -7.630 34.984 1.00 61.41 657 LEU A C 1
ATOM 5189 O O . LEU A 1 657 ? -41.076 -6.826 34.834 1.00 61.41 657 LEU A O 1
ATOM 5193 N N . GLY A 1 658 ? -38.880 -7.335 34.697 1.00 65.56 658 GLY A N 1
ATOM 5194 C CA . GLY A 1 658 ? -38.383 -6.010 34.311 1.00 65.56 658 GLY A CA 1
ATOM 5195 C C . GLY A 1 658 ? -39.224 -5.325 33.232 1.00 65.56 658 GLY A C 1
ATOM 5196 O O . GLY A 1 658 ? -39.571 -5.927 32.209 1.00 65.56 658 GLY A O 1
ATOM 5197 N N . ASP A 1 659 ? -39.579 -4.067 33.490 1.00 69.44 659 ASP A N 1
ATOM 5198 C CA . ASP A 1 659 ? -40.390 -3.242 32.598 1.00 69.44 659 ASP A CA 1
ATOM 5199 C C . ASP A 1 659 ? -39.487 -2.432 31.656 1.00 69.44 659 ASP A C 1
ATOM 5201 O O . ASP A 1 659 ? -39.269 -1.232 31.821 1.00 69.44 659 ASP A O 1
ATOM 5205 N N . CYS A 1 660 ? -38.884 -3.145 30.703 1.00 83.50 660 CYS A N 1
ATOM 5206 C CA . CYS A 1 660 ? -38.006 -2.572 29.694 1.00 83.50 660 CYS A CA 1
ATOM 5207 C C . CYS A 1 660 ? -38.833 -1.730 28.712 1.00 83.50 660 CYS A C 1
ATOM 5209 O O . CYS A 1 660 ? -39.506 -2.275 27.833 1.00 83.50 660 CYS A O 1
ATOM 5211 N N . GLU A 1 661 ? -38.769 -0.405 28.846 1.00 88.62 661 GLU A N 1
ATOM 5212 C CA . GLU A 1 661 ? -39.526 0.530 28.008 1.00 88.62 661 GLU A CA 1
ATOM 5213 C C . GLU A 1 661 ? -39.265 0.304 26.513 1.00 88.62 661 GLU A C 1
ATOM 5215 O O . GLU A 1 661 ? -40.211 0.204 25.733 1.00 88.62 661 GLU A O 1
ATOM 5220 N N . CYS A 1 662 ? -38.003 0.094 26.133 1.00 91.62 662 CYS A N 1
ATOM 5221 C CA . CYS A 1 662 ? -37.604 -0.139 24.749 1.00 91.62 662 CYS A CA 1
ATOM 5222 C C . CYS A 1 662 ? -38.295 -1.344 24.095 1.00 91.62 662 CYS A C 1
ATOM 5224 O O . CYS A 1 662 ? -38.730 -1.260 22.948 1.00 91.62 662 CYS A O 1
ATOM 5226 N N . LEU A 1 663 ? -38.503 -2.439 24.836 1.00 90.62 663 LEU A N 1
ATOM 5227 C CA . LEU A 1 663 ? -39.209 -3.622 24.334 1.00 90.62 663 LEU A CA 1
ATOM 5228 C C . LEU A 1 663 ? -40.694 -3.327 24.053 1.00 90.62 663 LEU A C 1
ATOM 5230 O O . LEU A 1 663 ? -41.323 -4.012 23.247 1.00 90.62 663 LEU A O 1
ATOM 5234 N N . ARG A 1 664 ? -41.266 -2.290 24.680 1.00 90.06 664 ARG A N 1
ATOM 5235 C CA . ARG A 1 664 ? -42.638 -1.828 24.426 1.00 90.06 664 ARG A CA 1
ATOM 5236 C C . ARG A 1 664 ? -42.747 -0.791 23.312 1.00 90.06 664 ARG A C 1
ATOM 5238 O O . ARG A 1 664 ? -43.801 -0.748 22.681 1.00 90.06 664 ARG A O 1
ATOM 5245 N N . SER A 1 665 ? -41.738 0.060 23.115 1.00 92.06 665 SER A N 1
ATOM 5246 C CA . SER A 1 665 ? -41.883 1.300 22.335 1.00 92.06 665 SER A CA 1
ATOM 5247 C C . SER A 1 665 ? -40.859 1.535 21.220 1.00 92.06 665 SER A C 1
ATOM 5249 O O . SER A 1 665 ? -41.202 2.268 20.293 1.00 92.06 665 SER A O 1
ATOM 5251 N N . SER A 1 666 ? -39.656 0.945 21.264 1.00 95.19 666 SER A N 1
ATOM 5252 C CA . SER A 1 666 ? -38.567 1.276 20.325 1.00 95.19 666 SER A CA 1
ATOM 5253 C C . SER A 1 666 ? -37.868 0.097 19.640 1.00 95.19 666 SER A C 1
ATOM 5255 O O . SER A 1 666 ? -37.456 0.275 18.498 1.00 95.19 666 SER A O 1
ATOM 5257 N N . LEU A 1 667 ? -37.757 -1.091 20.250 1.00 96.12 667 LEU A N 1
ATOM 5258 C CA . LEU A 1 667 ? -36.927 -2.178 19.705 1.00 96.12 667 LEU A CA 1
ATOM 5259 C C . LEU A 1 667 ? -37.567 -2.849 18.481 1.00 96.12 667 LEU A C 1
ATOM 5261 O O . LEU A 1 667 ? -38.397 -3.751 18.608 1.00 96.12 667 LEU A O 1
ATOM 5265 N N . GLU A 1 668 ? -37.150 -2.424 17.289 1.00 95.56 668 GLU A N 1
ATOM 5266 C CA . GLU A 1 668 ? -37.674 -2.912 16.012 1.00 95.56 668 GLU A CA 1
ATOM 5267 C C . GLU A 1 668 ? -36.872 -4.089 15.443 1.00 95.56 668 GLU A C 1
ATOM 5269 O O . GLU A 1 668 ? -37.453 -4.934 14.756 1.00 95.56 668 GLU A O 1
ATOM 5274 N N . GLU A 1 669 ? -35.567 -4.174 15.720 1.00 95.44 669 GLU A N 1
ATOM 5275 C CA . GLU A 1 669 ? -34.681 -5.204 15.162 1.00 95.44 669 GLU A CA 1
ATOM 5276 C C . GLU A 1 669 ? -33.802 -5.885 16.225 1.00 95.44 669 GLU A C 1
ATOM 5278 O O . GLU A 1 669 ? -33.263 -5.247 17.130 1.00 95.44 669 GLU A O 1
ATOM 5283 N N . VAL A 1 670 ? -33.631 -7.203 16.098 1.00 95.81 670 VAL A N 1
ATOM 5284 C CA . VAL A 1 670 ? -32.695 -8.011 16.896 1.00 95.81 670 VAL A CA 1
ATOM 5285 C C . VAL A 1 670 ? -31.819 -8.841 15.957 1.00 95.81 670 VAL A C 1
ATOM 5287 O O . VAL A 1 670 ? -32.323 -9.436 15.007 1.00 95.81 670 VAL A O 1
ATOM 5290 N N . GLU A 1 671 ? -30.520 -8.938 16.230 1.00 93.38 671 GLU A N 1
ATOM 5291 C CA . GLU A 1 671 ? -29.593 -9.804 15.493 1.00 93.38 671 GLU A CA 1
ATOM 5292 C C . GLU A 1 671 ? -28.769 -10.676 16.445 1.00 93.38 671 GLU A C 1
ATOM 5294 O O . GLU A 1 671 ? -28.128 -10.172 17.361 1.00 93.38 671 GLU A O 1
ATOM 5299 N N . PHE A 1 672 ? -28.769 -11.991 16.224 1.00 91.50 672 PHE A N 1
ATOM 5300 C CA . PHE A 1 672 ? -27.898 -12.943 16.916 1.00 91.50 672 PHE A CA 1
ATOM 5301 C C . PHE A 1 672 ? -26.809 -13.449 15.966 1.00 91.50 672 PHE A C 1
ATOM 5303 O O . PHE A 1 672 ? -27.086 -14.267 15.086 1.00 91.50 672 PHE A O 1
ATOM 5310 N N . ASP A 1 673 ? -25.566 -13.028 16.189 1.00 85.06 673 ASP A N 1
ATOM 5311 C CA . ASP A 1 673 ? -24.392 -13.486 15.447 1.00 85.06 673 ASP A CA 1
ATOM 5312 C C . ASP A 1 673 ? -23.669 -14.607 16.193 1.00 85.06 673 ASP A C 1
ATOM 5314 O O . ASP A 1 673 ? -23.197 -14.429 17.311 1.00 85.06 673 ASP A O 1
ATOM 5318 N N . GLY A 1 674 ? -23.548 -15.780 15.571 1.00 80.38 674 GLY A N 1
ATOM 5319 C CA . GLY A 1 674 ? -22.927 -16.954 16.187 1.00 80.38 674 GLY A CA 1
ATOM 5320 C C . GLY A 1 674 ? -23.870 -17.750 17.098 1.00 80.38 674 GLY A C 1
ATOM 5321 O O . GLY A 1 674 ? -23.411 -18.411 18.025 1.00 80.38 674 GLY A O 1
ATOM 5322 N N . TYR A 1 675 ? -25.181 -17.708 16.852 1.00 86.06 675 TYR A N 1
ATOM 5323 C CA . TYR A 1 675 ? -26.190 -18.437 17.634 1.00 86.06 675 TYR A CA 1
ATOM 5324 C C . TYR A 1 675 ? -25.913 -19.952 17.683 1.00 86.06 675 TYR A C 1
ATOM 5326 O O . TYR A 1 675 ? -25.664 -20.570 16.642 1.00 86.06 675 TYR A O 1
ATOM 5334 N N . ARG A 1 676 ? -25.991 -20.561 18.879 1.00 83.50 676 ARG A N 1
ATOM 5335 C CA . ARG A 1 676 ? -25.675 -21.989 19.119 1.00 83.50 676 ARG A CA 1
ATOM 5336 C C . ARG A 1 676 ? -26.910 -22.835 19.443 1.00 83.50 676 ARG A C 1
ATOM 5338 O O . ARG A 1 676 ? -26.832 -24.061 19.456 1.00 83.50 676 ARG A O 1
ATOM 5345 N N . GLY A 1 677 ? -28.039 -22.196 19.759 1.00 81.00 677 GLY A N 1
ATOM 5346 C CA . GLY A 1 677 ? -29.258 -22.871 20.218 1.00 81.00 677 GLY A CA 1
ATOM 5347 C C . GLY A 1 677 ? -29.139 -23.502 21.610 1.00 81.00 677 GLY A C 1
ATOM 5348 O O . GLY A 1 677 ? -29.910 -24.404 21.947 1.00 81.00 677 GLY A O 1
ATOM 5349 N N . HIS A 1 678 ? -28.165 -23.066 22.418 1.00 85.75 678 HIS A N 1
ATOM 5350 C CA . HIS A 1 678 ? -28.035 -23.498 23.812 1.00 85.75 678 HIS A CA 1
ATOM 5351 C C . HIS A 1 678 ? -29.221 -22.994 24.653 1.00 85.75 678 HIS A C 1
ATOM 5353 O O . HIS A 1 678 ? -29.893 -22.034 24.284 1.00 85.75 678 HIS A O 1
ATOM 5359 N N . ARG A 1 679 ? -29.458 -23.603 25.827 1.00 83.94 679 ARG A N 1
ATOM 5360 C CA . ARG A 1 679 ? -30.542 -23.205 26.751 1.00 83.94 679 ARG A CA 1
ATOM 5361 C C . ARG A 1 679 ? -30.576 -21.692 27.007 1.00 83.94 679 ARG A C 1
ATOM 5363 O O . ARG A 1 679 ? -31.655 -21.113 26.998 1.00 83.94 679 ARG A O 1
ATOM 5370 N N . ASN A 1 680 ? -29.415 -21.071 27.198 1.00 84.50 680 ASN A N 1
ATOM 5371 C CA . ASN A 1 680 ? -29.294 -19.645 27.503 1.00 84.50 680 ASN A CA 1
ATOM 5372 C C . ASN A 1 680 ? -29.635 -18.767 26.288 1.00 84.50 680 ASN A C 1
ATOM 5374 O O . ASN A 1 680 ? -30.438 -17.846 26.417 1.00 84.50 680 ASN A O 1
ATOM 5378 N N . ASP A 1 681 ? -29.101 -19.109 25.109 1.00 86.00 681 ASP A N 1
ATOM 5379 C CA . ASP A 1 681 ? -29.428 -18.489 23.816 1.00 86.00 681 ASP A CA 1
ATOM 5380 C C . ASP A 1 681 ? -30.947 -18.508 23.577 1.00 86.00 681 ASP A C 1
ATOM 5382 O O . ASP A 1 681 ? -31.545 -17.491 23.230 1.00 86.00 681 ASP A O 1
ATOM 5386 N N . ASN A 1 682 ? -31.575 -19.662 23.829 1.00 87.25 682 ASN A N 1
ATOM 5387 C CA . ASN A 1 682 ? -33.009 -19.869 23.646 1.00 87.25 682 ASN A CA 1
ATOM 5388 C C . ASN A 1 682 ? -33.839 -19.046 24.649 1.00 87.25 682 ASN A C 1
ATOM 5390 O O . ASN A 1 682 ? -34.830 -18.448 24.247 1.00 87.25 682 ASN A O 1
ATOM 5394 N N . LEU A 1 683 ? -33.443 -18.987 25.929 1.00 86.94 683 LEU A N 1
ATOM 5395 C CA . LEU A 1 683 ? -34.167 -18.246 26.975 1.00 86.94 683 LEU A CA 1
ATOM 5396 C C . LEU A 1 683 ? -34.161 -16.728 26.740 1.00 86.94 683 LEU A C 1
ATOM 5398 O O . LEU A 1 683 ? -35.191 -16.081 26.928 1.00 86.94 683 LEU A O 1
ATOM 5402 N N . LEU A 1 684 ? -33.030 -16.158 26.308 1.00 88.88 684 LEU A N 1
ATOM 5403 C CA . LEU A 1 684 ? -32.952 -14.734 25.967 1.00 88.88 684 LEU A CA 1
ATOM 5404 C C . LEU A 1 684 ? -33.744 -14.421 24.687 1.00 88.88 684 LEU A C 1
ATOM 5406 O O . LEU A 1 684 ? -34.485 -13.441 24.649 1.00 88.88 684 LEU A O 1
ATOM 5410 N N . LEU A 1 685 ? -33.644 -15.269 23.658 1.00 90.19 685 LEU A N 1
ATOM 5411 C CA . LEU A 1 685 ? -34.425 -15.115 22.428 1.00 90.19 685 LEU A CA 1
ATOM 5412 C C . LEU A 1 685 ? -35.940 -15.229 22.691 1.00 90.19 685 LEU A C 1
ATOM 5414 O O . LEU A 1 685 ? -36.708 -14.409 22.195 1.00 90.19 685 LEU A O 1
ATOM 5418 N N . GLU A 1 686 ? -36.373 -16.197 23.504 1.00 89.62 686 GLU A N 1
ATOM 5419 C CA . GLU A 1 686 ? -37.773 -16.363 23.918 1.00 89.62 686 GLU A CA 1
ATOM 5420 C C . GLU A 1 686 ? -38.278 -15.135 24.692 1.00 89.62 686 GLU A C 1
ATOM 5422 O O . GLU A 1 686 ? -39.355 -14.622 24.386 1.00 89.62 686 GLU A O 1
ATOM 5427 N N . TYR A 1 687 ? -37.484 -14.597 25.624 1.00 89.81 687 TYR A N 1
ATOM 5428 C CA . TYR A 1 687 ? -37.816 -13.364 26.342 1.00 89.81 687 TYR A CA 1
ATOM 5429 C C . TYR A 1 687 ? -37.991 -12.164 25.400 1.00 89.81 687 TYR A C 1
ATOM 5431 O O . TYR A 1 687 ? -39.007 -11.470 25.477 1.00 89.81 687 TYR A O 1
ATOM 5439 N N . LEU A 1 688 ? -37.048 -11.944 24.476 1.00 91.12 688 LEU A N 1
ATOM 5440 C CA . LEU A 1 688 ? -37.119 -10.848 23.502 1.00 91.12 688 LEU A CA 1
ATOM 5441 C C . LEU A 1 688 ? -38.342 -10.984 22.578 1.00 91.12 688 LEU A C 1
ATOM 5443 O O . LEU A 1 688 ? -39.026 -9.994 22.333 1.00 91.12 688 LEU A O 1
ATOM 5447 N N . ILE A 1 689 ? -38.683 -12.201 22.139 1.00 90.12 689 ILE A N 1
ATOM 5448 C CA . ILE A 1 689 ? -39.886 -12.475 21.330 1.00 90.12 689 ILE A CA 1
ATOM 5449 C C . ILE A 1 689 ? -41.182 -12.231 22.121 1.00 90.12 689 ILE A C 1
ATOM 5451 O O . ILE A 1 689 ? -42.149 -11.707 21.571 1.00 90.12 689 ILE A O 1
ATOM 5455 N N . ILE A 1 690 ? -41.232 -12.606 23.404 1.00 88.69 690 ILE A N 1
ATOM 5456 C CA . ILE A 1 690 ? -42.433 -12.462 24.247 1.00 88.69 690 ILE A CA 1
ATOM 5457 C C . ILE A 1 690 ? -42.658 -11.009 24.696 1.00 88.69 690 ILE A C 1
ATOM 5459 O O . ILE A 1 690 ? -43.802 -10.609 24.923 1.00 88.69 690 ILE A O 1
ATOM 5463 N N . ARG A 1 691 ? -41.586 -10.223 24.864 1.00 88.75 691 ARG A N 1
ATOM 5464 C CA . ARG A 1 691 ? -41.636 -8.866 25.439 1.00 88.75 691 ARG A CA 1
ATOM 5465 C C . ARG A 1 691 ? -41.475 -7.748 24.405 1.00 88.75 691 ARG A C 1
ATOM 5467 O O . ARG A 1 691 ? -41.898 -6.634 24.696 1.00 88.75 691 ARG A O 1
ATOM 5474 N N . GLY A 1 692 ? -40.900 -8.026 23.233 1.00 88.19 692 GLY A N 1
ATOM 5475 C CA . GLY A 1 692 ? -40.701 -7.080 22.130 1.00 88.19 692 GLY A CA 1
ATOM 5476 C C . GLY A 1 692 ? -41.987 -6.788 21.351 1.00 88.19 692 GLY A C 1
ATOM 5477 O O . GLY A 1 692 ? -42.186 -7.298 20.253 1.00 88.19 692 GLY A O 1
ATOM 5478 N N . PHE A 1 693 ? -42.875 -5.956 21.900 1.00 89.44 693 PHE A N 1
ATOM 5479 C CA . PHE A 1 693 ? -44.193 -5.660 21.319 1.00 89.44 693 PHE A CA 1
ATOM 5480 C C . PHE A 1 693 ? -44.146 -4.911 19.975 1.00 89.44 693 PHE A C 1
ATOM 5482 O O . PHE A 1 693 ? -45.117 -4.967 19.219 1.00 89.44 693 PHE A O 1
ATOM 5489 N N . VAL A 1 694 ? -43.041 -4.219 19.679 1.00 93.06 694 VAL A N 1
ATOM 5490 C CA . VAL A 1 694 ? -42.810 -3.482 18.420 1.00 93.06 694 VAL A CA 1
ATOM 5491 C C . VAL A 1 694 ? -41.796 -4.159 17.487 1.00 93.06 694 VAL A C 1
ATOM 5493 O O . VAL A 1 694 ? -41.498 -3.625 16.419 1.00 93.06 694 VAL A O 1
ATOM 5496 N N . LEU A 1 695 ? -41.312 -5.352 17.849 1.00 93.06 695 LEU A N 1
ATOM 5497 C CA . LEU A 1 695 ? -40.265 -6.083 17.136 1.00 93.06 695 LEU A CA 1
ATOM 5498 C C . LEU A 1 695 ? -40.724 -6.495 15.725 1.00 93.06 695 LEU A C 1
ATOM 5500 O O . LEU A 1 695 ? -41.717 -7.206 15.550 1.00 93.06 695 LEU A O 1
ATOM 5504 N N . LYS A 1 696 ? -39.992 -6.037 14.705 1.00 94.00 696 LYS A N 1
ATOM 5505 C CA . LYS A 1 696 ? -40.280 -6.245 13.275 1.00 94.00 696 LYS A CA 1
ATOM 5506 C C . LYS A 1 696 ? -39.384 -7.304 12.645 1.00 94.00 696 LYS A C 1
ATOM 5508 O O . LYS A 1 696 ? -39.841 -8.009 11.746 1.00 94.00 696 LYS A O 1
ATOM 5513 N N . ASN A 1 697 ? -38.127 -7.386 13.082 1.00 92.81 697 ASN A N 1
ATOM 5514 C CA . ASN A 1 697 ? -37.101 -8.215 12.460 1.00 92.81 697 ASN A CA 1
ATOM 5515 C C . ASN A 1 697 ? -36.258 -8.966 13.504 1.00 92.81 697 ASN A C 1
ATOM 5517 O O . ASN A 1 697 ? -35.945 -8.429 14.564 1.00 92.81 697 ASN A O 1
ATOM 5521 N N . ILE A 1 698 ? -35.886 -10.207 13.183 1.00 94.38 698 ILE A N 1
ATOM 5522 C CA . ILE A 1 698 ? -34.981 -11.043 13.978 1.00 94.38 698 ILE A CA 1
ATOM 5523 C C . ILE A 1 698 ? -34.052 -11.784 13.015 1.00 94.38 698 ILE A C 1
ATOM 5525 O O . ILE A 1 698 ? -34.459 -12.746 12.357 1.00 94.38 698 ILE A O 1
ATOM 5529 N N . SER A 1 699 ? -32.801 -11.340 12.951 1.00 90.94 699 SER A N 1
ATOM 5530 C CA . SER A 1 699 ? -31.714 -12.027 12.257 1.00 90.94 699 SER A CA 1
ATOM 5531 C C . SER A 1 699 ? -31.080 -13.063 13.190 1.00 90.94 699 SER A C 1
ATOM 5533 O O . SER A 1 699 ? -30.838 -12.790 14.366 1.00 90.94 699 SER A O 1
ATOM 5535 N N . ILE A 1 700 ? -30.826 -14.274 12.686 1.00 91.56 700 ILE A N 1
ATOM 5536 C CA . ILE A 1 700 ? -30.141 -15.339 13.435 1.00 91.56 700 ILE A CA 1
ATOM 5537 C C . ILE A 1 700 ? -29.091 -15.975 12.524 1.00 91.56 700 ILE A C 1
ATOM 5539 O O . ILE A 1 700 ? -29.385 -16.855 11.708 1.00 91.56 700 ILE A O 1
ATOM 5543 N N . ASN A 1 701 ? -27.847 -15.536 12.685 1.00 86.44 701 ASN A N 1
ATOM 5544 C CA . ASN A 1 701 ? -26.682 -16.097 12.022 1.00 86.44 701 ASN A CA 1
ATOM 5545 C C . ASN A 1 701 ? -26.101 -17.215 12.896 1.00 86.44 701 ASN A C 1
ATOM 5547 O O . ASN A 1 701 ? -25.506 -16.977 13.946 1.00 86.44 701 ASN A O 1
ATOM 5551 N N . LEU A 1 702 ? -26.287 -18.463 12.465 1.00 84.06 702 LEU A N 1
ATOM 5552 C CA . LEU A 1 702 ? -25.811 -19.643 13.193 1.00 84.06 702 LEU A CA 1
ATOM 5553 C C . LEU A 1 702 ? -24.280 -19.684 13.277 1.00 84.06 702 LEU A C 1
ATOM 5555 O O . LEU A 1 702 ? -23.596 -19.354 12.302 1.00 84.06 702 LEU A O 1
ATOM 5559 N N . MET A 1 703 ? -23.750 -20.163 14.409 1.00 68.44 703 MET A N 1
ATOM 5560 C CA . MET A 1 703 ? -22.315 -20.399 14.573 1.00 68.44 703 MET A CA 1
ATOM 5561 C C . MET A 1 703 ? -21.807 -21.363 13.498 1.00 68.44 703 MET A C 1
ATOM 5563 O O . MET A 1 703 ? -22.294 -22.488 13.351 1.00 68.44 703 MET A O 1
ATOM 5567 N N . LYS A 1 704 ? -20.802 -20.909 12.753 1.00 61.47 704 LYS A N 1
ATOM 5568 C CA . LYS A 1 704 ? -20.070 -21.723 11.787 1.00 61.47 704 LYS A CA 1
ATOM 5569 C C . LYS A 1 704 ? -18.712 -22.051 12.362 1.00 61.47 704 LYS A C 1
ATOM 5571 O O . LYS A 1 704 ? -18.107 -21.227 13.046 1.00 61.47 704 LYS A O 1
ATOM 5576 N N . ASP A 1 705 ? -18.254 -23.259 12.090 1.00 51.47 705 ASP A N 1
ATOM 5577 C CA . ASP A 1 705 ? -16.878 -23.616 12.349 1.00 51.47 705 ASP A CA 1
ATOM 5578 C C . ASP A 1 705 ? -15.941 -22.817 11.432 1.00 51.47 705 ASP A C 1
ATOM 5580 O O . ASP A 1 705 ? -16.338 -22.333 10.369 1.00 51.47 705 ASP A O 1
ATOM 5584 N N . ASP A 1 706 ? -14.663 -22.774 11.801 1.00 40.09 706 ASP A N 1
ATOM 5585 C CA . ASP A 1 706 ? -13.732 -23.581 11.022 1.00 40.09 706 ASP A CA 1
ATOM 5586 C C . ASP A 1 706 ? -13.898 -23.458 9.490 1.00 40.09 706 ASP A C 1
ATOM 5588 O O . ASP A 1 706 ? -13.666 -22.436 8.849 1.00 40.09 706 ASP A O 1
ATOM 5592 N N . SER A 1 707 ? -14.314 -24.569 8.878 1.00 34.97 707 SER A N 1
ATOM 5593 C CA . SER A 1 707 ? -14.545 -24.739 7.438 1.00 34.97 707 SER A CA 1
ATOM 5594 C C . SER A 1 707 ? -15.663 -23.879 6.815 1.00 34.97 707 SER A C 1
ATOM 5596 O O . SER A 1 707 ? -15.799 -23.879 5.590 1.00 34.97 707 SER A O 1
ATOM 5598 N N . GLY A 1 708 ? -16.448 -23.145 7.609 1.00 36.28 708 GLY A N 1
ATOM 5599 C CA . GLY A 1 708 ? -17.673 -22.461 7.181 1.00 36.28 708 GLY A CA 1
ATOM 5600 C C . GLY A 1 708 ? -18.932 -23.337 7.265 1.00 36.28 708 GLY A C 1
ATOM 5601 O O . GLY A 1 708 ? -20.003 -22.916 6.821 1.00 36.28 708 GLY A O 1
ATOM 5602 N N . THR A 1 709 ? -18.819 -24.535 7.839 1.00 39.72 709 THR A N 1
ATOM 5603 C CA . THR A 1 709 ? -19.924 -25.460 8.108 1.00 39.72 709 THR A CA 1
ATOM 5604 C C . THR A 1 709 ? -20.645 -25.028 9.385 1.00 39.72 709 THR A C 1
ATOM 5606 O O . THR A 1 709 ? -20.015 -24.622 10.357 1.00 39.72 709 THR A O 1
ATOM 5609 N N . ILE A 1 710 ? -21.977 -25.099 9.413 1.00 48.62 710 ILE A N 1
ATOM 5610 C CA . ILE A 1 710 ? -22.751 -24.815 10.634 1.00 48.62 710 ILE A CA 1
ATOM 5611 C C . ILE A 1 710 ? -22.385 -25.858 11.697 1.00 48.62 710 ILE A C 1
ATOM 5613 O O . ILE A 1 710 ? -22.425 -27.055 11.413 1.00 48.62 710 ILE A O 1
ATOM 5617 N N . MET A 1 711 ? -22.046 -25.424 12.914 1.00 47.19 711 MET A N 1
ATOM 5618 C CA . MET A 1 711 ? -21.814 -26.360 14.015 1.00 47.19 711 MET A CA 1
ATOM 5619 C C . MET A 1 711 ? -23.142 -26.986 14.456 1.00 47.19 711 MET A C 1
ATOM 5621 O O . MET A 1 711 ? -23.984 -26.317 15.053 1.00 47.19 711 MET A O 1
ATOM 5625 N N . GLU A 1 712 ? -23.330 -28.279 14.182 1.00 40.78 712 GLU A N 1
ATOM 5626 C CA . GLU A 1 712 ? -24.449 -29.039 14.743 1.00 40.78 712 GLU A CA 1
ATOM 5627 C C . GLU A 1 712 ? -24.295 -29.154 16.265 1.00 40.78 712 GLU A C 1
ATOM 5629 O O . GLU A 1 712 ? -23.297 -29.677 16.769 1.00 40.78 712 GLU A O 1
ATOM 5634 N N . SER A 1 713 ? -25.302 -28.699 17.011 1.00 40.03 713 SER A N 1
ATOM 5635 C CA . SER A 1 713 ? -25.302 -28.760 18.469 1.00 40.03 713 SER A CA 1
ATOM 5636 C C . SER A 1 713 ? -25.376 -30.213 18.957 1.00 40.03 713 SER A C 1
ATOM 5638 O O . SER A 1 713 ? -26.433 -30.847 18.991 1.00 40.03 713 SER A O 1
ATOM 5640 N N . HIS A 1 714 ? -24.222 -30.750 19.362 1.00 34.66 714 HIS A N 1
ATOM 5641 C CA . HIS A 1 714 ? -24.100 -32.049 20.027 1.00 34.66 714 HIS A CA 1
ATOM 5642 C C . HIS A 1 714 ? -24.737 -32.000 21.423 1.00 34.66 714 HIS A C 1
ATOM 5644 O O . HIS A 1 714 ? -24.063 -31.839 22.440 1.00 34.66 714 HIS A O 1
ATOM 5650 N N . SER A 1 715 ? -26.060 -32.131 21.452 1.00 31.02 715 SER A N 1
ATOM 5651 C CA . SER A 1 715 ? -26.857 -32.183 22.673 1.00 31.02 715 SER A CA 1
ATOM 5652 C C . SER A 1 715 ? -26.579 -33.449 23.494 1.00 31.02 715 SER A C 1
ATOM 5654 O O . SER A 1 715 ? -26.552 -34.571 22.980 1.00 31.02 715 SER A O 1
ATOM 5656 N N . ARG A 1 716 ? -26.402 -33.240 24.799 1.00 27.97 716 ARG A N 1
ATOM 5657 C CA . ARG A 1 716 ? -26.537 -34.212 25.887 1.00 27.97 716 ARG A CA 1
ATOM 5658 C C . ARG A 1 716 ? -27.163 -33.503 27.082 1.00 27.97 716 ARG A C 1
ATOM 5660 O O . ARG A 1 716 ? -26.902 -32.287 27.210 1.00 27.97 716 ARG A O 1
#

Foldseek 3Di:
DDDDDDDDDDDDDDDDDDDDDDDDDDDDDDDDDDDDDDDDDDDDDDDDDDDDDDFDADFDDDDDDDDDDDDDDDDDDDDDDDDDDDDDDDDDDDPVVVVLVVVLVVLLVQLLVLLLLLLVLLLVLCQLFVQLLVLLLLLLVLLLVVVVVCCVVVVDPADDDDPLLVVLLLQLLVLQLLLRSLLSQLSSQAFLLLLLLLLLLLLVLLVVCCCPVVVDDDDPLLVVLNCLQVQLNVLLQVQGPRRDPSNSVSSVSSSNSVSSSVVSCVVSLPAADDALLNSVSSSSVSNSVVSVVVSCVPQNPVNNVVSVVSSCVVPNPCSVVSSVSSSVSSSVSSSSLSNSVLSDDPLVSQVSVLVSSVSNSVSSCVVVVDDDDPSSVVSSVSSSVSSVSSSVSVQLADALALCSQQHPPDDPVVSVVSSVVSLVVLLVCLVPAQAAERQYDHYEYPAADAPQVSLVSLLCSQQVVPPRRHQAYAEYYYENHEHCDAADHAPDDRHNHQYYYYYQYHYQEQHHAHAHANHAEYEHAEADDHPAYYHHYQNHAYYADHYDDDQDPDLCLAVLLVVCVNCLAYQEYEDEQVSLLRVCSHPHRQERPAAGCHQEYEYRHQLDLSNVSSVRHNLQRHLQHAEYEYANDDDDDHPDDDDPDPDPSLCCLVPVPDPRNCLVPHHAYYEYHQQQPDSSSVSVVVSSVVRNPNHNHYYYHHHAHRRRHGDDRPDD